Protein AF-A0A418E1J0-F1 (afdb_monomer)

pLDDT: mean 88.17, std 7.3, range [57.84, 97.81]

Nearest PDB structures (foldseek):
  6par-assembly3_E  TM=8.930E-01  e=1.390E-44  Novosphingobium aromaticivorans DSM 12444
  6pam-assembly4_H  TM=8.972E-01  e=2.361E-43  Novosphingobium aromaticivorans DSM 12444
  4mrn-assembly1_A  TM=8.519E-01  e=4.132E-44  Novosphingobium aromaticivorans DSM 12444
  6pan-assembly1_A  TM=8.635E-01  e=7.123E-44  Novosphingobium aromaticivorans DSM 12444
  6pao-assembly1_B  TM=8.801E-01  e=1.085E-42  Novosphingobium aromaticivorans DSM 12444

Solvent-accessible surface area (backbone atoms only — not comparable to full-atom values): 24339 Å² total; per-residue (Å²): 92,66,68,67,74,76,43,61,65,69,58,54,51,54,33,50,54,46,16,53,55,21,55,54,49,46,52,48,44,47,62,72,43,50,48,53,46,54,50,49,50,51,50,53,42,48,44,32,45,67,76,65,70,34,63,63,58,26,52,51,49,54,52,45,52,51,50,47,50,54,53,42,54,54,48,37,58,57,39,48,60,41,42,54,54,22,50,52,30,46,48,54,27,51,50,52,52,51,51,50,64,73,40,39,66,60,38,59,77,66,70,37,62,68,59,56,50,52,58,36,50,60,29,47,53,54,21,51,59,37,40,51,56,34,51,50,50,50,52,54,45,50,52,53,47,49,50,51,53,52,50,46,50,50,53,48,51,52,54,43,50,54,35,33,76,72,67,78,43,51,76,65,53,50,54,48,54,56,51,51,55,58,54,62,48,58,66,55,74,46,44,51,56,52,51,50,49,48,56,50,22,53,52,31,35,49,52,30,51,57,59,72,66,59,75,72,96,73,71,66,49,97,81,40,57,89,78,80,60,45,30,43,32,39,43,47,28,20,34,54,57,90,96,53,63,75,75,76,18,39,46,60,36,65,52,73,37,48,70,36,30,34,36,21,39,38,5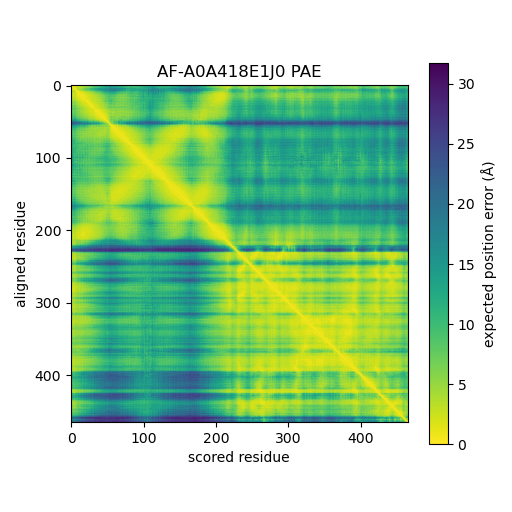3,58,91,83,13,41,69,71,52,53,56,41,44,73,68,57,54,47,79,69,74,37,62,46,49,25,41,56,85,39,50,57,78,54,24,38,64,66,62,54,53,56,38,44,32,58,26,54,65,77,46,75,38,61,69,37,25,49,46,55,54,27,38,69,40,34,82,89,60,53,71,68,52,45,53,53,19,34,47,67,34,69,36,55,72,60,33,71,72,38,96,54,35,52,65,35,68,26,38,67,59,24,70,74,45,56,65,40,54,35,37,32,44,34,42,11,12,33,54,53,39,61,36,45,31,40,34,33,34,38,61,56,75,62,40,58,75,71,61,34,53,60,51,48,56,42,51,47,65,62,37,60,79,16,16,27,44,34,36,48,88,50,71,81,71,42,60,81,22,69,27,37,37,29,29,48,74,16,30,76,78,47,76,39,34,56,71,56,37,34,73,74,64,83,37,50,85,91,108

InterPro domains:
  IPR003439 ABC transporter-like, ATP-binding domain [PF00005] (250-399)
  IPR003439 ABC transporter-like, ATP-binding domain [PS50893] (232-464)
  IPR003593 AAA+ ATPase domain [SM00382] (259-451)
  IPR011527 ABC transporter type 1, transmembrane domain [PF00664] (1-186)
  IPR011527 ABC transporter type 1, transmembrane domain [PS50929] (1-200)
  IPR017871 ABC transporter-like, conserved site [PS00211] (371-385)
  IPR027417 P-loop containing nucleoside triphosphate hydrolase [G3DSA:3.40.50.300] (224-464)
  IPR027417 P-loop containing nucleoside triphosphate hydrolase [SSF52540] (227-460)
  IPR036640 ABC transporter type 1, transmembrane domain superfamily [G3DSA:1.20.1560.10] (1-223)
  IPR036640 ABC transporter type 1, transmembrane domain superfamily [SSF90123] (1-220)
  IPR039421 Type 1 protein exporter [PTHR24221] (1-460)

Secondary structure (DSSP, 8-state):
-HHHHHS-HHHHHHHHHHHHHHHHHHHHHIIIIIHHHHHHHHHHHHHHHHTS--HHHHHHHHHHHHHHHHHHHHHHHHHHHHHHHHHHHHHHHHHHHHHHHHTHHHHHHTT-HHHHHHHHHHHHHHHHHHHHHHHHHHHHHHHHHHHHHHHHHHHHHHHHHHHHHTTSS-HHHHHHHHHHHHHHHTTGGGHHHHHHHHHHHHHHHHHHHHHHTPPPSS---TT------S-EEEEEEEE--TTS-GGGSEEEEEEEE-TT-EEEEEESTTSSHHHHHHHHTTSS--SEEEEEETTEEGGGS-HHHHHHHEEEE-SS----SSBHHHHHHTT-TT--HHHHHHHHHHTT-HHHHHHSTTGGG-B--GGGTTS-HHHHHHHHHHHHHHH--SEEEEESTTTTS-HHHHHHHHHHHHHHHTTSEEEEE-SSHHHHTT-SEEEEEETTEEEEEE-HHHHHHHHSS-TT-

Foldseek 3Di:
DLVPVPDDPVVVVVLVVLLVVLVVLLVCLVPVQVVVLVVLLVVLLCCCVPVLVDVVLSVLLVVLLVVLLVLLVVLLVVLVVLVVQLVVLVVVLVVLVCVCVVVVVVCVVVVVVVVSVVVSVVSVVSSVVSVVVSVVSVVVSVVVSVVSLVVSLVVSLVVQVVCVVVVSDDPVVSVVSNVSSVVSCVSVVCVSVSVVSNVSNVVSNVSVVVVVPDDDQADADPQADQDFDFKKWFAQFWADDPPDDSLQIAGGDTDMFDFLAEEEEDEDVSLCQVVVVCVQLPVDDTPDGFMDGVNHGVSNHDSVSSVLQEAEQAPQLFADQFFLLVLQCVLPVPDDPVLLVVLLVLLVCVVVLVVDPNRRRDGQGHRSVNDQRSRSLSSSSSSRVSSLHQEYEYHQSCVRDDPVSSVVNLVSVSVSSRRHRYYYHHPDPVNQQPGQKYFYGDSNYTDDMGHQVVCCVPPVHNVPD

Mean predicted aligned error: 9.39 Å

Radius of gyration: 35.24 Å; Cα contacts (8 Å, |Δi|>4): 655; chains: 1; bounding box: 63×53×116 Å

Structure (mmCIF, N/CA/C/O backbone):
data_AF-A0A418E1J0-F1
#
_entry.id   AF-A0A418E1J0-F1
#
loop_
_atom_site.group_PDB
_atom_site.id
_atom_site.type_symbol
_atom_site.label_atom_id
_atom_site.label_alt_id
_atom_site.label_comp_id
_atom_site.label_asym_id
_atom_site.label_entity_id
_atom_site.label_seq_id
_atom_site.pdbx_PDB_ins_code
_atom_site.Cartn_x
_atom_site.Cartn_y
_atom_site.Cartn_z
_atom_site.occupancy
_atom_site.B_iso_or_equiv
_atom_site.auth_seq_id
_atom_site.auth_comp_id
_atom_site.auth_asym_id
_atom_site.auth_atom_id
_atom_site.pdbx_PDB_model_num
ATOM 1 N N . MET A 1 1 ? -2.647 -10.767 6.890 1.00 82.00 1 MET A N 1
ATOM 2 C CA . MET A 1 1 ? -2.314 -9.524 7.641 1.00 82.00 1 MET A CA 1
ATOM 3 C C . MET A 1 1 ? -0.808 -9.310 7.695 1.00 82.00 1 MET A C 1
ATOM 5 O O . MET A 1 1 ? -0.368 -8.191 7.455 1.00 82.00 1 MET A O 1
ATOM 9 N N . HIS A 1 2 ? -0.026 -10.365 7.957 1.00 83.38 2 HIS A N 1
ATOM 10 C CA . HIS A 1 2 ? 1.437 -10.310 7.995 1.00 83.38 2 HIS A CA 1
ATOM 11 C C . HIS A 1 2 ? 2.034 -9.646 6.746 1.00 83.38 2 HIS A C 1
ATOM 13 O O . HIS A 1 2 ? 2.796 -8.691 6.876 1.00 83.38 2 HIS A O 1
ATOM 19 N N . PHE A 1 3 ? 1.583 -10.053 5.554 1.00 85.38 3 PHE A N 1
ATOM 20 C CA . PHE A 1 3 ? 1.989 -9.454 4.277 1.00 85.38 3 PHE A CA 1
ATOM 21 C C . PHE A 1 3 ? 1.909 -7.913 4.238 1.00 85.38 3 PHE A C 1
ATOM 23 O O . PHE A 1 3 ? 2.835 -7.255 3.772 1.00 85.38 3 PHE A O 1
ATOM 30 N N . HIS A 1 4 ? 0.828 -7.316 4.753 1.00 83.31 4 HIS A N 1
ATOM 31 C CA . HIS A 1 4 ? 0.630 -5.858 4.742 1.00 83.31 4 HIS A CA 1
ATOM 32 C C . HIS A 1 4 ? 1.421 -5.121 5.829 1.00 83.31 4 HIS A C 1
ATOM 34 O O . HIS A 1 4 ? 1.620 -3.916 5.720 1.00 83.31 4 HIS A O 1
ATOM 40 N N . LEU A 1 5 ? 1.857 -5.822 6.879 1.00 81.44 5 LEU A N 1
ATOM 41 C CA . LEU A 1 5 ? 2.698 -5.244 7.929 1.00 81.44 5 LEU A CA 1
ATOM 42 C C . LEU A 1 5 ? 4.182 -5.265 7.549 1.00 81.44 5 LEU A C 1
ATOM 44 O O . LEU A 1 5 ? 4.928 -4.388 7.972 1.00 81.44 5 LEU A O 1
ATOM 48 N N . THR A 1 6 ? 4.615 -6.249 6.759 1.00 80.06 6 THR A N 1
ATOM 49 C CA . THR A 1 6 ? 6.016 -6.380 6.332 1.00 80.06 6 THR A CA 1
ATOM 50 C C . THR A 1 6 ? 6.308 -5.667 5.016 1.00 80.06 6 THR A C 1
ATOM 52 O O . THR A 1 6 ? 7.429 -5.197 4.810 1.00 80.06 6 THR A O 1
ATOM 55 N N . LYS A 1 7 ? 5.323 -5.547 4.116 1.00 79.94 7 LYS A N 1
ATOM 56 C CA . LYS A 1 7 ? 5.496 -4.874 2.823 1.00 79.94 7 LYS A CA 1
ATOM 57 C C . LYS A 1 7 ? 4.912 -3.461 2.837 1.00 79.94 7 LYS A C 1
ATOM 59 O O . LYS A 1 7 ? 3.773 -3.237 3.228 1.00 79.94 7 LYS A O 1
ATOM 64 N N . LYS A 1 8 ? 5.677 -2.496 2.312 1.00 81.75 8 LYS A N 1
ATOM 65 C CA . LYS A 1 8 ? 5.207 -1.118 2.086 1.00 81.75 8 LYS A CA 1
ATOM 66 C C . LYS A 1 8 ? 4.139 -1.108 0.981 1.00 81.75 8 LYS A C 1
ATOM 68 O O . LYS A 1 8 ? 4.458 -1.430 -0.163 1.00 81.75 8 LYS A O 1
ATOM 73 N N . THR A 1 9 ? 2.910 -0.677 1.277 1.00 83.12 9 THR A N 1
ATOM 74 C CA . THR A 1 9 ? 1.790 -0.635 0.310 1.00 83.12 9 THR A CA 1
ATOM 75 C C . THR A 1 9 ? 2.129 0.128 -0.972 1.00 83.12 9 THR A C 1
ATOM 77 O O . THR A 1 9 ? 1.850 -0.355 -2.065 1.00 83.12 9 THR A O 1
ATOM 80 N N . GLY A 1 10 ? 2.826 1.265 -0.866 1.00 79.75 10 GLY A N 1
ATOM 81 C CA . GLY A 1 10 ? 3.264 2.028 -2.041 1.00 79.75 10 GLY A CA 1
ATOM 82 C C . GLY A 1 10 ? 4.227 1.255 -2.952 1.00 79.75 10 GLY A C 1
ATOM 83 O O . GLY A 1 10 ? 4.196 1.425 -4.167 1.00 79.75 10 GLY A O 1
ATOM 84 N N . LYS A 1 11 ? 5.042 0.345 -2.396 1.00 80.44 11 LYS A N 1
ATOM 85 C CA . LYS A 1 11 ? 5.898 -0.544 -3.196 1.00 80.44 11 LYS A CA 1
ATOM 86 C C . LYS A 1 11 ? 5.059 -1.563 -3.967 1.00 80.44 11 LYS A C 1
ATOM 88 O O . LYS A 1 11 ? 5.362 -1.815 -5.124 1.00 80.44 11 LYS A O 1
ATOM 93 N N . ILE A 1 12 ? 4.016 -2.120 -3.346 1.00 89.19 12 ILE A N 1
ATOM 94 C CA . ILE A 1 12 ? 3.103 -3.074 -3.994 1.00 89.19 12 ILE A CA 1
ATOM 95 C C . ILE A 1 12 ? 2.363 -2.401 -5.155 1.00 89.19 12 ILE A C 1
ATOM 97 O O . ILE A 1 12 ? 2.351 -2.951 -6.251 1.00 89.19 12 ILE A O 1
ATOM 101 N N . MET A 1 13 ? 1.824 -1.194 -4.947 1.00 89.38 13 MET A N 1
ATOM 102 C CA . MET A 1 13 ? 1.145 -0.445 -6.014 1.00 89.38 13 MET A CA 1
ATOM 103 C C . MET A 1 13 ? 2.081 -0.155 -7.186 1.00 89.38 13 MET A C 1
ATOM 105 O O . MET A 1 13 ? 1.770 -0.506 -8.314 1.00 89.38 13 MET A O 1
ATOM 109 N N . ARG A 1 14 ? 3.304 0.319 -6.914 1.00 86.62 14 ARG A N 1
ATOM 110 C CA . ARG A 1 14 ? 4.319 0.519 -7.961 1.00 86.62 14 ARG A CA 1
ATOM 111 C C . ARG A 1 14 ? 4.728 -0.758 -8.698 1.00 86.62 14 ARG A C 1
ATOM 113 O O . ARG A 1 14 ? 5.254 -0.658 -9.801 1.00 86.62 14 ARG A O 1
ATOM 120 N N . VAL A 1 15 ? 4.623 -1.935 -8.079 1.00 90.31 15 VAL A N 1
ATOM 121 C CA . VAL A 1 15 ? 4.877 -3.212 -8.769 1.00 90.31 15 VAL A CA 1
ATOM 122 C C . VAL A 1 15 ? 3.713 -3.548 -9.698 1.00 90.31 15 VAL A C 1
ATOM 124 O O . VAL A 1 15 ? 3.961 -3.957 -10.827 1.00 90.31 15 VAL A O 1
ATOM 127 N N . LEU A 1 16 ? 2.472 -3.326 -9.255 1.00 93.50 16 LEU A N 1
ATOM 128 C CA . LEU A 1 16 ? 1.277 -3.510 -10.081 1.00 93.50 16 LEU A CA 1
ATOM 129 C C . LEU A 1 16 ? 1.278 -2.573 -11.292 1.00 93.50 16 LEU A C 1
ATOM 131 O O . LEU A 1 16 ? 1.230 -3.064 -12.416 1.00 93.50 16 LEU A O 1
ATOM 135 N N . ASP A 1 17 ? 1.420 -1.264 -11.072 1.00 92.75 17 ASP A N 1
ATOM 136 C CA . ASP A 1 17 ? 1.374 -0.255 -12.139 1.00 92.75 17 ASP A CA 1
ATOM 137 C C . ASP A 1 17 ? 2.465 -0.510 -13.187 1.00 92.75 17 ASP A C 1
ATOM 139 O O . ASP A 1 17 ? 2.179 -0.694 -14.367 1.00 92.75 17 ASP A O 1
ATOM 143 N N . ARG A 1 18 ? 3.726 -0.649 -12.747 1.00 91.62 18 ARG A N 1
ATOM 144 C CA . ARG A 1 18 ? 4.847 -0.899 -13.668 1.00 91.62 18 ARG A CA 1
ATOM 145 C C . ARG A 1 18 ? 4.740 -2.235 -14.387 1.00 91.62 18 ARG A C 1
ATOM 147 O O . ARG A 1 18 ? 5.170 -2.327 -15.533 1.00 91.62 18 ARG A O 1
ATOM 154 N N . GLY A 1 19 ? 4.214 -3.268 -13.729 1.00 92.69 19 GLY A N 1
ATOM 155 C CA . GLY A 1 19 ? 4.008 -4.572 -14.352 1.00 92.69 19 GLY A CA 1
ATOM 156 C C . GLY A 1 19 ? 2.963 -4.518 -15.470 1.00 92.69 19 GLY A C 1
ATOM 157 O O . GLY A 1 19 ? 3.186 -5.089 -16.540 1.00 92.69 19 GLY A O 1
ATOM 158 N N . LEU A 1 20 ? 1.863 -3.788 -15.257 1.00 92.75 20 LEU A N 1
ATOM 159 C CA . LEU A 1 20 ? 0.827 -3.560 -16.269 1.00 92.75 20 LEU A CA 1
ATOM 160 C C . LEU A 1 20 ? 1.363 -2.725 -17.440 1.00 92.75 20 LEU A C 1
ATOM 162 O O . LEU A 1 20 ? 1.299 -3.180 -18.583 1.00 92.75 20 LEU A O 1
ATOM 166 N N . ASP A 1 21 ? 1.988 -1.579 -17.159 1.00 92.94 21 ASP A N 1
ATOM 167 C CA . ASP A 1 21 ? 2.584 -0.701 -18.180 1.00 92.94 21 ASP A CA 1
ATOM 168 C C . ASP A 1 21 ? 3.659 -1.425 -19.007 1.00 92.94 21 ASP A C 1
ATOM 170 O O . ASP A 1 21 ? 3.792 -1.233 -20.218 1.00 92.94 21 ASP A O 1
ATOM 174 N N . SER A 1 22 ? 4.434 -2.296 -18.358 1.00 92.69 22 SER A N 1
ATOM 175 C CA . SER A 1 22 ? 5.473 -3.101 -19.002 1.00 92.69 22 SER A CA 1
ATOM 176 C C . SER A 1 22 ? 4.917 -4.160 -19.944 1.00 92.69 22 SER A C 1
ATOM 178 O O . SER A 1 22 ? 5.536 -4.450 -20.969 1.00 92.69 22 SER A O 1
ATOM 180 N N . THR A 1 23 ? 3.751 -4.717 -19.618 1.00 90.31 23 THR A N 1
ATOM 181 C CA . THR A 1 23 ? 3.074 -5.695 -20.475 1.00 90.31 23 THR A CA 1
ATOM 182 C C . THR A 1 23 ? 2.658 -5.035 -21.790 1.00 90.31 23 THR A C 1
ATOM 184 O O . THR A 1 23 ? 2.967 -5.557 -22.862 1.00 90.31 23 THR A O 1
ATOM 187 N N . ASP A 1 24 ? 2.050 -3.847 -21.720 1.00 90.50 24 ASP A N 1
ATOM 188 C CA . ASP A 1 24 ? 1.683 -3.065 -22.908 1.00 90.50 24 ASP A CA 1
ATOM 189 C C . ASP A 1 24 ? 2.924 -2.601 -23.693 1.00 90.50 24 ASP A C 1
ATOM 191 O O . ASP A 1 24 ? 3.013 -2.745 -24.915 1.00 90.50 24 ASP A O 1
ATOM 195 N N . SER A 1 25 ? 3.950 -2.127 -22.983 1.00 90.50 25 SER A N 1
ATOM 196 C CA . SER A 1 25 ? 5.195 -1.647 -23.590 1.00 90.50 25 SER A CA 1
ATOM 197 C C . SER A 1 25 ? 5.911 -2.720 -24.414 1.00 90.50 25 SER A C 1
ATOM 199 O O . SER A 1 25 ? 6.377 -2.425 -25.516 1.00 90.50 25 SER A O 1
ATOM 201 N N . ILE A 1 26 ? 5.995 -3.964 -23.927 1.00 89.69 26 ILE A N 1
ATOM 202 C CA . ILE A 1 26 ? 6.636 -5.062 -24.670 1.00 89.69 26 ILE A CA 1
ATOM 203 C C . ILE A 1 26 ? 5.880 -5.382 -25.951 1.00 89.69 26 ILE A C 1
ATOM 205 O O . ILE A 1 26 ? 6.509 -5.515 -27.003 1.00 89.69 26 ILE A O 1
ATOM 209 N N . VAL A 1 27 ? 4.552 -5.492 -25.880 1.00 88.88 27 VAL A N 1
ATOM 210 C CA . VAL A 1 27 ? 3.723 -5.781 -27.057 1.00 88.88 27 VAL A CA 1
ATOM 211 C C . VAL A 1 27 ? 3.914 -4.678 -28.095 1.00 88.88 27 VAL A C 1
ATOM 213 O O . VAL A 1 27 ? 4.226 -4.969 -29.252 1.00 88.88 27 VAL A O 1
ATOM 216 N N . ASN A 1 28 ? 3.844 -3.414 -27.674 1.00 88.81 28 ASN A N 1
ATOM 217 C CA . ASN A 1 28 ? 4.015 -2.279 -28.573 1.00 88.81 28 ASN A CA 1
ATOM 218 C C . ASN A 1 28 ? 5.404 -2.237 -29.222 1.00 88.81 28 ASN A C 1
ATOM 220 O O . ASN A 1 28 ? 5.537 -1.996 -30.424 1.00 88.81 28 ASN A O 1
ATOM 224 N N . VAL A 1 29 ? 6.453 -2.504 -28.447 1.00 87.38 29 VAL A N 1
ATOM 225 C CA . VAL A 1 29 ? 7.829 -2.531 -28.950 1.00 87.38 29 VAL A CA 1
ATOM 226 C C . VAL A 1 29 ? 8.048 -3.674 -29.941 1.00 87.38 29 VAL A C 1
ATOM 228 O O . VAL A 1 29 ? 8.638 -3.451 -30.999 1.00 87.38 29 VAL A O 1
ATOM 231 N N . LEU A 1 30 ? 7.570 -4.883 -29.640 1.00 83.81 30 LEU A N 1
ATOM 232 C CA . LEU A 1 30 ? 7.754 -6.038 -30.517 1.00 83.81 30 LEU A CA 1
ATOM 233 C C . LEU A 1 30 ? 6.980 -5.875 -31.832 1.00 83.81 30 LEU A C 1
ATOM 235 O O . LEU A 1 30 ? 7.575 -5.989 -32.905 1.00 83.81 30 LEU A O 1
ATOM 239 N N . PHE A 1 31 ? 5.684 -5.559 -31.762 1.00 86.38 31 PHE A N 1
ATOM 240 C CA . PHE A 1 31 ? 4.809 -5.550 -32.937 1.00 86.38 31 PHE A CA 1
ATOM 241 C C . PHE A 1 31 ? 4.896 -4.272 -33.772 1.00 86.38 31 PHE A C 1
ATOM 243 O O . PHE A 1 31 ? 4.871 -4.363 -34.996 1.00 86.38 31 PHE A O 1
ATOM 250 N N . PHE A 1 32 ? 5.015 -3.092 -33.155 1.00 85.69 32 PHE A N 1
ATOM 251 C CA . PHE A 1 32 ? 4.976 -1.820 -33.892 1.00 85.69 32 PHE A CA 1
ATOM 252 C C . PHE A 1 32 ? 6.349 -1.198 -34.140 1.00 85.69 32 PHE A C 1
ATOM 254 O O . PHE A 1 32 ? 6.444 -0.232 -34.894 1.00 85.69 32 PHE A O 1
ATOM 261 N N . ARG A 1 33 ? 7.422 -1.726 -33.536 1.00 83.00 33 ARG A N 1
ATOM 262 C CA . ARG A 1 33 ? 8.786 -1.232 -33.785 1.00 83.00 33 ARG A CA 1
ATOM 263 C C . ARG A 1 33 ? 9.692 -2.313 -34.343 1.00 83.00 33 ARG A C 1
ATOM 265 O O . ARG A 1 33 ? 10.205 -2.152 -35.445 1.00 83.00 33 ARG A O 1
ATOM 272 N N . PHE A 1 34 ? 9.877 -3.418 -33.625 1.00 83.06 34 PHE A N 1
ATOM 273 C CA . PHE A 1 34 ? 10.870 -4.427 -33.995 1.00 83.06 34 PHE A CA 1
ATOM 274 C C . PHE A 1 34 ? 10.516 -5.153 -35.300 1.00 83.06 34 PHE A C 1
ATOM 276 O O . PHE A 1 34 ? 11.339 -5.191 -36.214 1.00 83.06 34 PHE A O 1
ATOM 283 N N . VAL A 1 35 ? 9.284 -5.661 -35.425 1.00 86.62 35 VAL A N 1
ATOM 284 C CA . VAL A 1 35 ? 8.825 -6.354 -36.643 1.00 86.62 35 VAL A CA 1
ATOM 285 C C . VAL A 1 35 ? 8.868 -5.440 -37.883 1.00 86.62 35 VAL A C 1
ATOM 287 O O . VAL A 1 35 ? 9.518 -5.831 -38.852 1.00 86.62 35 VAL A O 1
ATOM 290 N N . PRO A 1 36 ? 8.299 -4.214 -37.874 1.00 87.19 36 PRO A N 1
ATOM 291 C CA . PRO A 1 36 ? 8.405 -3.295 -39.008 1.00 87.19 36 PRO A CA 1
ATOM 292 C C . PRO A 1 36 ? 9.847 -2.951 -39.378 1.00 87.19 36 PRO A C 1
ATOM 294 O O . PRO A 1 36 ? 10.164 -2.924 -40.560 1.00 87.19 36 PRO A O 1
ATOM 297 N N . THR A 1 37 ? 10.733 -2.767 -38.392 1.00 84.44 37 THR A N 1
ATOM 298 C CA . THR A 1 37 ? 12.157 -2.482 -38.646 1.00 84.44 37 THR A CA 1
ATOM 299 C C . THR A 1 37 ? 12.834 -3.638 -39.381 1.00 84.44 37 THR A C 1
ATOM 301 O O . THR A 1 37 ? 13.546 -3.418 -40.357 1.00 84.44 37 THR A O 1
ATOM 304 N N . LEU A 1 38 ? 12.596 -4.884 -38.952 1.00 83.62 38 LEU A N 1
ATOM 305 C CA . LEU A 1 38 ? 13.125 -6.062 -39.644 1.00 83.62 38 LEU A CA 1
ATOM 306 C C . LEU A 1 38 ? 12.565 -6.182 -41.066 1.00 83.62 38 LEU A C 1
ATOM 308 O O . LEU A 1 38 ? 13.318 -6.472 -41.996 1.00 83.62 38 LEU A O 1
ATOM 312 N N . CYS A 1 39 ? 11.266 -5.927 -41.246 1.00 88.50 39 CYS A N 1
ATOM 313 C CA . CYS A 1 39 ? 10.635 -5.910 -42.563 1.00 88.50 39 CYS A CA 1
ATOM 314 C C . 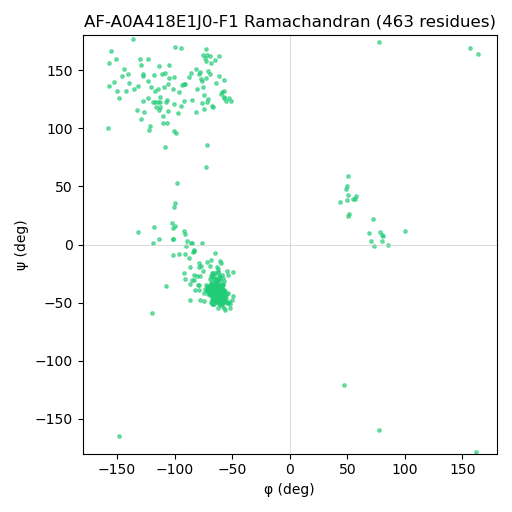CYS A 1 39 ? 11.212 -4.811 -43.469 1.00 88.50 39 CYS A C 1
ATOM 316 O O . CYS A 1 39 ? 11.450 -5.073 -44.643 1.00 88.50 39 CYS A O 1
ATOM 318 N N . GLU A 1 40 ? 11.473 -3.613 -42.942 1.00 85.38 40 GLU A N 1
ATOM 319 C CA . GLU A 1 40 ? 12.049 -2.488 -43.687 1.00 85.38 40 GLU A CA 1
ATOM 320 C C . GLU A 1 40 ? 13.489 -2.784 -44.124 1.00 85.38 40 GLU A C 1
ATOM 322 O O . GLU A 1 40 ? 13.815 -2.625 -45.300 1.00 85.38 40 GLU A O 1
ATOM 327 N N . VAL A 1 41 ? 14.327 -3.318 -43.225 1.00 81.94 41 VAL A N 1
ATOM 328 C CA . VAL A 1 41 ? 15.696 -3.743 -43.566 1.00 81.94 41 VAL A CA 1
ATOM 329 C C . VAL A 1 41 ? 15.682 -4.829 -44.642 1.00 81.94 41 VAL A C 1
ATOM 331 O O . VAL A 1 41 ? 16.449 -4.750 -45.605 1.00 81.94 41 VAL A O 1
ATOM 334 N N . ALA A 1 42 ? 14.801 -5.827 -44.513 1.00 85.06 42 ALA A N 1
ATOM 335 C CA . ALA A 1 42 ? 14.663 -6.892 -45.503 1.00 85.06 42 ALA A CA 1
ATOM 336 C C . ALA A 1 42 ? 14.188 -6.348 -46.860 1.00 85.06 42 ALA A C 1
ATOM 338 O O . ALA A 1 42 ? 14.778 -6.675 -47.888 1.00 85.06 42 ALA A O 1
ATOM 339 N N . ALA A 1 43 ? 13.172 -5.480 -46.870 1.00 87.19 43 ALA A N 1
ATOM 340 C CA . ALA A 1 43 ? 12.638 -4.876 -48.086 1.00 87.19 43 ALA A CA 1
ATOM 341 C C . ALA A 1 43 ? 13.689 -4.026 -48.814 1.00 87.19 43 ALA A C 1
ATOM 343 O O . ALA A 1 43 ? 13.889 -4.211 -50.012 1.00 87.19 43 ALA A O 1
ATOM 344 N N . VAL A 1 44 ? 14.413 -3.155 -48.101 1.00 83.12 44 VAL A N 1
ATOM 345 C CA . VAL A 1 44 ? 15.486 -2.333 -48.690 1.00 83.12 44 VAL A CA 1
ATOM 346 C C . VAL A 1 44 ? 16.617 -3.212 -49.230 1.00 83.12 44 VAL A C 1
ATOM 348 O O . VAL A 1 44 ? 17.094 -2.987 -50.341 1.00 83.12 44 VAL A O 1
ATOM 351 N N . SER A 1 45 ? 17.003 -4.261 -48.497 1.00 77.88 45 SER A N 1
ATOM 352 C CA . SER A 1 45 ? 18.053 -5.192 -48.939 1.00 77.88 45 SER A CA 1
ATOM 353 C C . SER A 1 45 ? 17.663 -5.947 -50.215 1.00 77.88 45 SER A C 1
ATOM 355 O O . SER A 1 45 ? 18.497 -6.112 -51.106 1.00 77.88 45 SER A O 1
ATOM 357 N N . LEU A 1 46 ? 16.398 -6.373 -50.325 1.00 82.31 46 LEU A N 1
ATOM 358 C CA . LEU A 1 46 ? 15.851 -7.020 -51.522 1.00 82.31 46 LEU A CA 1
ATOM 359 C C . LEU A 1 46 ? 15.773 -6.048 -52.703 1.00 82.31 46 LEU A C 1
ATOM 361 O O . LEU A 1 46 ? 16.159 -6.407 -53.812 1.00 82.31 46 LEU A O 1
ATOM 365 N N . VAL A 1 47 ? 15.325 -4.813 -52.470 1.00 84.19 47 VAL A N 1
ATOM 366 C CA . VAL A 1 47 ? 15.290 -3.766 -53.497 1.00 84.19 47 VAL A CA 1
ATOM 367 C C . VAL A 1 47 ? 16.700 -3.512 -54.045 1.00 84.19 47 VAL A C 1
ATOM 369 O O . VAL A 1 47 ? 16.881 -3.522 -55.258 1.00 84.19 47 VAL A O 1
ATOM 372 N N . PHE A 1 48 ? 17.721 -3.395 -53.193 1.00 80.31 48 PHE A N 1
ATOM 373 C CA . PHE A 1 48 ? 19.113 -3.236 -53.639 1.00 80.31 48 PHE A CA 1
ATOM 374 C C . PHE A 1 48 ? 19.657 -4.452 -54.397 1.00 80.31 48 PHE A C 1
ATOM 376 O O . PHE A 1 48 ? 20.337 -4.280 -55.404 1.00 80.31 48 PHE A O 1
ATOM 383 N N . ALA A 1 49 ? 19.324 -5.672 -53.968 1.00 74.12 49 ALA A N 1
ATOM 384 C CA . ALA A 1 49 ? 19.797 -6.885 -54.631 1.00 74.12 49 ALA A CA 1
ATOM 385 C C . ALA A 1 49 ? 19.137 -7.134 -56.000 1.00 74.12 49 ALA A C 1
ATOM 387 O O . ALA A 1 49 ? 19.814 -7.587 -56.918 1.00 74.12 49 ALA A O 1
ATOM 388 N N . PHE A 1 50 ? 17.835 -6.859 -56.137 1.00 75.81 50 PHE A N 1
ATOM 389 C CA . PHE A 1 50 ? 17.055 -7.250 -57.318 1.00 75.81 50 PHE A CA 1
ATOM 390 C C . PHE A 1 50 ? 16.690 -6.090 -58.250 1.00 75.81 50 PHE A C 1
ATOM 392 O O . PHE A 1 50 ? 16.659 -6.293 -59.459 1.00 75.81 50 PHE A O 1
ATOM 399 N N . ALA A 1 51 ? 16.412 -4.891 -57.728 1.00 70.38 51 ALA A N 1
ATOM 400 C CA . ALA A 1 51 ? 16.009 -3.750 -58.558 1.00 70.38 51 ALA A CA 1
ATOM 401 C C . ALA A 1 51 ? 17.213 -2.967 -59.103 1.00 70.38 51 ALA A C 1
ATOM 403 O O . ALA A 1 51 ? 17.162 -2.486 -60.229 1.00 70.38 51 ALA A O 1
ATOM 404 N N . PHE A 1 52 ? 18.302 -2.879 -58.330 1.00 68.88 52 PHE A N 1
ATOM 405 C CA . PHE A 1 52 ? 19.520 -2.158 -58.728 1.00 68.88 52 PHE A CA 1
ATOM 406 C C . PHE A 1 52 ? 20.601 -3.067 -59.338 1.00 68.88 52 PHE A C 1
ATOM 408 O O . PHE A 1 52 ? 21.586 -2.562 -59.862 1.00 68.88 52 PHE A O 1
ATOM 415 N N . ASN A 1 53 ? 20.416 -4.396 -59.290 1.00 66.94 53 ASN A N 1
ATOM 416 C CA . ASN A 1 53 ? 21.323 -5.421 -59.834 1.00 66.94 53 ASN A CA 1
ATOM 417 C C . ASN A 1 53 ? 22.799 -5.268 -59.399 1.00 66.94 53 ASN A C 1
ATOM 419 O O . ASN A 1 53 ? 23.714 -5.729 -60.082 1.00 66.94 53 ASN A O 1
ATOM 423 N N . ASP A 1 54 ? 23.026 -4.618 -58.254 1.00 69.69 54 ASP A N 1
ATOM 424 C CA . ASP A 1 54 ? 24.344 -4.364 -57.688 1.00 69.69 54 ASP A CA 1
ATOM 425 C C . ASP A 1 54 ? 24.441 -4.972 -56.287 1.00 69.69 54 ASP A C 1
ATOM 427 O O . ASP A 1 54 ? 23.973 -4.432 -55.278 1.00 69.69 54 ASP A O 1
ATOM 431 N N . HIS A 1 55 ? 25.102 -6.125 -56.224 1.00 75.31 55 HIS A N 1
ATOM 432 C CA . HIS A 1 55 ? 25.357 -6.830 -54.975 1.00 75.31 55 HIS A CA 1
ATOM 433 C C . HIS A 1 55 ? 26.224 -6.014 -54.002 1.00 75.31 55 HIS A C 1
ATOM 435 O O . HIS A 1 55 ? 26.135 -6.227 -52.792 1.00 75.31 55 HIS A O 1
ATOM 441 N N . TRP A 1 56 ? 27.022 -5.056 -54.485 1.00 81.62 56 TRP A N 1
ATOM 442 C CA . TRP A 1 56 ? 27.918 -4.263 -53.647 1.00 81.62 56 TRP A CA 1
ATOM 443 C C . TRP A 1 56 ? 27.157 -3.262 -52.770 1.00 81.62 56 TRP A C 1
ATOM 445 O O . TRP A 1 56 ? 27.454 -3.148 -51.579 1.00 81.62 56 TRP A O 1
ATOM 455 N N . LEU A 1 57 ? 26.110 -2.616 -53.300 1.00 82.19 57 LEU A N 1
ATOM 456 C CA . LEU A 1 57 ? 25.216 -1.741 -52.523 1.00 82.19 57 LEU A CA 1
ATOM 457 C C . LEU A 1 57 ? 24.524 -2.497 -51.380 1.00 82.19 57 LEU A C 1
ATOM 459 O O . LEU A 1 57 ? 24.448 -2.001 -50.251 1.00 82.19 57 LEU A O 1
ATOM 463 N N . SER A 1 58 ? 24.065 -3.723 -51.648 1.00 82.69 58 SER A N 1
ATOM 464 C CA . SER A 1 58 ? 23.448 -4.583 -50.634 1.00 82.69 58 SER A CA 1
ATOM 465 C C . SER A 1 58 ? 24.453 -4.969 -49.537 1.00 82.69 58 SER A C 1
ATOM 467 O O . SER A 1 58 ? 24.169 -4.802 -48.351 1.00 82.69 58 SER A O 1
ATOM 469 N N . VAL A 1 59 ? 25.673 -5.378 -49.910 1.00 87.06 59 VAL A N 1
ATOM 470 C CA . VAL A 1 59 ? 26.738 -5.742 -48.954 1.00 87.06 59 VAL A CA 1
ATOM 471 C C . VAL A 1 59 ? 27.150 -4.556 -48.076 1.00 87.06 59 VAL A C 1
ATOM 473 O O . VAL A 1 59 ? 27.260 -4.708 -46.855 1.00 87.06 59 VAL A O 1
ATOM 476 N N . VAL A 1 60 ? 27.342 -3.365 -48.652 1.00 88.75 60 VAL A N 1
ATOM 477 C CA . VAL A 1 60 ? 27.687 -2.147 -47.892 1.00 88.75 60 VAL A CA 1
ATOM 478 C C . VAL A 1 60 ? 26.568 -1.773 -46.918 1.00 88.75 60 VAL A C 1
ATOM 480 O O . VAL A 1 60 ? 26.841 -1.450 -45.760 1.00 88.75 60 VAL A O 1
ATOM 483 N N . THR A 1 61 ? 25.310 -1.873 -47.346 1.00 86.31 61 THR A N 1
ATOM 484 C CA . THR A 1 61 ? 24.153 -1.551 -46.500 1.00 86.31 61 THR A CA 1
ATOM 485 C C . THR A 1 61 ? 24.027 -2.534 -45.336 1.00 86.31 61 THR A C 1
ATOM 487 O O . THR A 1 61 ? 23.984 -2.117 -44.179 1.00 86.31 61 THR A O 1
ATOM 490 N N . VAL A 1 62 ? 24.042 -3.843 -45.609 1.00 86.19 62 VAL A N 1
ATOM 491 C CA . VAL A 1 62 ? 23.902 -4.888 -44.579 1.00 86.19 62 VAL A CA 1
ATOM 492 C C . VAL A 1 62 ? 25.061 -4.851 -43.583 1.00 86.19 62 VAL A C 1
ATOM 494 O O . VAL A 1 62 ? 24.838 -4.960 -42.374 1.00 86.19 62 VAL A O 1
ATOM 497 N N . SER A 1 63 ? 26.295 -4.653 -44.057 1.00 90.88 63 SER A N 1
ATOM 498 C CA . SER A 1 63 ? 27.468 -4.537 -43.179 1.00 90.88 63 SER A CA 1
ATOM 499 C C . SER A 1 63 ? 27.406 -3.289 -42.295 1.00 90.88 63 SER A C 1
ATOM 501 O O . SER A 1 63 ? 27.652 -3.387 -41.092 1.00 90.88 63 SER A O 1
ATOM 503 N N . SER A 1 64 ? 26.993 -2.144 -42.844 1.00 91.25 64 SER A N 1
ATOM 504 C CA . SER A 1 64 ? 26.844 -0.894 -42.088 1.00 91.25 64 SER A CA 1
ATOM 505 C C . SER A 1 64 ? 25.726 -0.970 -41.049 1.00 91.25 64 SER A C 1
ATOM 507 O O . SER A 1 64 ? 25.921 -0.545 -39.913 1.00 91.25 64 SER A O 1
ATOM 509 N N . VAL A 1 65 ? 24.578 -1.566 -41.393 1.00 88.75 65 VAL A N 1
ATOM 510 C CA . VAL A 1 65 ? 23.465 -1.799 -40.455 1.00 88.75 65 VAL A CA 1
ATOM 511 C C . VAL A 1 65 ? 23.872 -2.769 -39.344 1.00 88.75 65 VAL A C 1
ATOM 513 O O . VAL A 1 65 ? 23.575 -2.533 -38.170 1.00 88.75 65 VAL A O 1
ATOM 516 N N . SER A 1 66 ? 24.601 -3.836 -39.683 1.00 90.50 66 SER A N 1
ATOM 517 C CA . SER A 1 66 ? 25.123 -4.796 -38.702 1.00 90.50 66 SER A CA 1
ATOM 518 C C . SER A 1 66 ? 26.108 -4.126 -37.743 1.00 90.50 66 SER A C 1
ATOM 520 O O . SER A 1 66 ? 25.976 -4.260 -36.525 1.00 90.50 66 SER A O 1
ATOM 522 N N . LEU A 1 67 ? 27.049 -3.337 -38.274 1.00 93.94 67 LEU A N 1
ATOM 523 C CA . LEU A 1 67 ? 28.009 -2.572 -37.479 1.00 93.94 67 LEU A CA 1
ATOM 524 C C . LEU A 1 67 ? 27.306 -1.553 -36.571 1.00 93.94 67 LEU A C 1
ATOM 526 O O . LEU A 1 67 ? 27.603 -1.495 -35.378 1.00 93.94 67 LEU A O 1
ATOM 530 N N . TYR A 1 68 ? 26.339 -0.801 -37.106 1.00 92.06 68 TYR A N 1
ATOM 531 C CA . TYR A 1 68 ? 25.521 0.141 -36.340 1.00 92.06 68 TYR A CA 1
ATOM 532 C C . TYR A 1 68 ? 24.809 -0.567 -35.183 1.00 92.06 68 TYR A C 1
ATOM 534 O O . TYR A 1 68 ? 24.852 -0.097 -34.044 1.00 92.06 68 TYR A O 1
ATOM 542 N N . THR A 1 69 ? 24.188 -1.718 -35.447 1.00 88.50 69 THR A N 1
ATOM 543 C CA . THR A 1 69 ? 23.444 -2.490 -34.442 1.00 88.50 69 THR A CA 1
ATOM 544 C C . THR A 1 69 ? 24.364 -2.978 -33.324 1.00 88.50 69 THR A C 1
ATOM 546 O O . THR A 1 69 ? 24.050 -2.797 -32.147 1.00 88.50 69 THR A O 1
ATOM 549 N N . VAL A 1 70 ? 25.533 -3.531 -33.667 1.00 91.06 70 VAL A N 1
ATOM 550 C CA . VAL A 1 70 ? 26.521 -4.015 -32.688 1.00 91.06 70 VAL A CA 1
ATOM 551 C C . VAL A 1 70 ? 27.058 -2.870 -31.825 1.00 91.06 70 VAL A C 1
ATOM 553 O O . VAL A 1 70 ? 27.061 -2.979 -30.596 1.00 91.06 70 VAL A O 1
ATOM 556 N N . VAL A 1 71 ? 27.452 -1.748 -32.438 1.00 91.75 71 VAL A N 1
ATOM 557 C CA . VAL A 1 71 ? 27.931 -0.556 -31.713 1.00 91.75 71 VAL A CA 1
ATOM 558 C C . VAL A 1 71 ? 26.844 -0.010 -30.787 1.00 91.75 71 VAL A C 1
ATOM 560 O O . VAL A 1 71 ? 27.114 0.282 -29.621 1.00 91.75 71 VAL A O 1
ATOM 563 N N . THR A 1 72 ? 25.601 0.049 -31.267 1.00 89.69 72 THR A N 1
ATOM 564 C CA . THR A 1 72 ? 24.444 0.491 -30.478 1.00 89.69 72 THR A CA 1
ATOM 565 C C . THR A 1 72 ? 24.196 -0.423 -29.283 1.00 89.69 72 THR A C 1
ATOM 567 O O . THR A 1 72 ? 23.990 0.068 -28.172 1.00 89.69 72 THR A O 1
ATOM 570 N N . PHE A 1 73 ? 24.255 -1.742 -29.470 1.00 86.44 73 PHE A N 1
ATOM 571 C CA . PHE A 1 73 ? 24.020 -2.718 -28.407 1.00 86.44 73 PHE A CA 1
ATOM 572 C C . PHE A 1 73 ? 25.094 -2.654 -27.310 1.00 86.44 73 PHE A C 1
ATOM 574 O O . PHE A 1 73 ? 24.775 -2.555 -26.120 1.00 86.44 73 PHE A O 1
ATOM 581 N N . ILE A 1 74 ? 26.372 -2.636 -27.701 1.00 88.69 74 ILE A N 1
ATOM 582 C CA . ILE A 1 74 ? 27.504 -2.541 -26.767 1.00 88.69 74 ILE A CA 1
ATOM 583 C C . ILE A 1 74 ? 27.469 -1.197 -26.030 1.00 88.69 74 ILE A C 1
ATOM 585 O O . ILE A 1 74 ? 27.516 -1.160 -24.797 1.00 88.69 74 ILE A O 1
ATOM 589 N N . GLY A 1 75 ? 27.323 -0.094 -26.770 1.00 88.81 75 GLY A N 1
ATOM 590 C CA . GLY A 1 75 ? 27.272 1.252 -26.204 1.00 88.81 75 GLY A CA 1
ATOM 591 C C . GLY A 1 75 ? 26.099 1.441 -25.245 1.00 88.81 75 GLY A C 1
ATOM 592 O O . GLY A 1 75 ? 26.272 1.987 -24.153 1.00 88.81 75 GLY A O 1
ATOM 593 N N . THR A 1 76 ? 24.922 0.914 -25.595 1.00 86.25 76 THR A N 1
ATOM 594 C CA . THR A 1 76 ? 23.743 0.933 -24.718 1.00 86.25 76 THR A CA 1
ATOM 595 C C . THR A 1 76 ? 23.995 0.133 -23.444 1.00 86.25 76 THR A C 1
ATOM 597 O O . THR A 1 76 ? 23.704 0.627 -22.358 1.00 86.25 76 THR A O 1
ATOM 600 N N . THR A 1 77 ? 24.589 -1.057 -23.538 1.00 84.25 77 THR A N 1
ATOM 601 C CA . THR A 1 77 ? 24.869 -1.902 -22.365 1.00 84.25 77 THR A CA 1
ATOM 602 C C . THR A 1 77 ? 25.823 -1.222 -21.380 1.00 84.25 77 THR A C 1
ATOM 604 O O . THR A 1 77 ? 25.589 -1.246 -20.170 1.00 84.25 77 THR A O 1
ATOM 607 N N . VAL A 1 78 ? 26.870 -0.556 -21.877 1.00 86.62 78 VAL A N 1
ATOM 608 C CA . VAL A 1 78 ? 27.794 0.223 -21.036 1.00 86.62 78 VAL A CA 1
ATOM 609 C C . VAL A 1 78 ? 27.083 1.431 -20.425 1.00 86.62 78 VAL A C 1
ATOM 611 O O . VAL A 1 78 ? 27.147 1.634 -19.211 1.00 86.62 78 VAL A O 1
ATOM 614 N N . ARG A 1 79 ? 26.341 2.196 -21.237 1.00 86.75 79 ARG A N 1
ATOM 615 C CA . ARG A 1 79 ? 25.560 3.358 -20.784 1.00 86.75 79 ARG A CA 1
ATOM 616 C C . ARG A 1 79 ? 24.568 2.985 -19.685 1.00 86.75 79 ARG A C 1
ATOM 618 O O . ARG A 1 79 ? 24.400 3.757 -18.743 1.00 86.75 79 ARG A O 1
ATOM 625 N N . LEU A 1 80 ? 23.917 1.825 -19.788 1.00 83.31 80 LEU A N 1
ATOM 626 C CA . LEU A 1 80 ? 22.938 1.373 -18.801 1.00 83.31 80 LEU A CA 1
ATOM 627 C C . LEU A 1 80 ? 23.548 1.239 -17.405 1.00 83.31 80 LEU A C 1
ATOM 629 O O . LEU A 1 80 ? 22.906 1.652 -16.447 1.00 83.31 80 LEU A O 1
ATOM 633 N N . ARG A 1 81 ? 24.804 0.790 -17.281 1.00 83.94 81 ARG A N 1
ATOM 634 C CA . ARG A 1 81 ? 25.491 0.703 -15.979 1.00 83.94 81 ARG A CA 1
ATOM 635 C C . ARG A 1 81 ? 25.628 2.071 -15.302 1.00 83.94 81 ARG A C 1
ATOM 637 O O . ARG A 1 81 ? 25.315 2.206 -14.122 1.00 83.94 81 ARG A O 1
ATOM 644 N N . PHE A 1 82 ? 26.034 3.096 -16.053 1.00 85.44 82 PHE A N 1
ATOM 645 C CA . PHE A 1 82 ? 26.127 4.472 -15.543 1.00 85.44 82 PHE A CA 1
ATOM 646 C C . PHE A 1 82 ? 24.747 5.073 -15.257 1.00 85.44 82 PHE A C 1
ATOM 648 O O . PHE A 1 82 ? 24.557 5.754 -14.249 1.00 85.44 82 PHE A O 1
ATOM 655 N N . LYS A 1 83 ? 23.757 4.757 -16.101 1.00 84.56 83 LYS A N 1
ATOM 656 C CA . LYS A 1 83 ? 22.371 5.187 -15.902 1.00 84.56 83 LYS A CA 1
ATOM 657 C C . LYS A 1 83 ? 21.779 4.616 -14.611 1.00 84.56 83 LYS A C 1
ATOM 659 O O . LYS A 1 83 ? 21.096 5.346 -13.903 1.00 84.56 83 LYS A O 1
ATOM 664 N N . THR A 1 84 ? 22.072 3.362 -14.257 1.00 84.44 84 THR A N 1
ATOM 665 C CA . THR A 1 84 ? 21.630 2.769 -12.983 1.00 84.44 84 THR A CA 1
ATOM 666 C C . THR A 1 84 ? 22.166 3.546 -11.779 1.00 84.44 84 THR A C 1
ATOM 668 O O . THR A 1 84 ? 21.411 3.822 -10.849 1.00 84.44 84 THR A O 1
ATOM 671 N N . GLN A 1 85 ? 23.437 3.956 -11.805 1.00 86.75 85 GLN A N 1
ATOM 672 C CA . GLN A 1 85 ? 24.023 4.779 -10.742 1.00 86.75 85 GLN A CA 1
ATOM 673 C C . GLN A 1 85 ? 23.379 6.172 -10.673 1.00 86.75 85 GLN A C 1
ATOM 675 O O . GLN A 1 85 ? 23.050 6.646 -9.588 1.00 86.75 85 GLN A O 1
ATOM 680 N N . SER A 1 86 ? 23.152 6.808 -11.825 1.00 88.62 86 SER A N 1
ATOM 681 C CA . SER A 1 86 ? 22.478 8.108 -11.899 1.00 88.62 86 SER A CA 1
ATOM 682 C C . SER A 1 86 ? 21.051 8.049 -11.345 1.00 88.62 86 SER A C 1
ATOM 684 O O . SER A 1 86 ? 20.688 8.884 -10.520 1.00 88.62 86 SER A O 1
ATOM 686 N N . ASN A 1 87 ? 20.290 7.004 -11.685 1.00 84.94 87 ASN A N 1
ATOM 687 C CA . ASN A 1 87 ? 18.957 6.766 -11.128 1.00 84.94 87 ASN A CA 1
ATOM 688 C C . ASN A 1 87 ? 18.987 6.560 -9.603 1.00 84.94 87 ASN A C 1
ATOM 690 O O . ASN A 1 87 ? 18.063 6.971 -8.910 1.00 84.94 87 ASN A O 1
ATOM 694 N N . HIS A 1 88 ? 20.027 5.919 -9.059 1.00 88.19 88 HIS A N 1
ATOM 695 C CA . HIS A 1 88 ? 20.159 5.759 -7.609 1.00 88.19 88 HIS A CA 1
ATOM 696 C C . HIS A 1 88 ? 20.339 7.113 -6.906 1.00 88.19 88 HIS A C 1
ATOM 698 O O . HIS A 1 88 ? 19.718 7.355 -5.875 1.00 88.19 88 HIS A O 1
ATOM 704 N N . HIS A 1 89 ? 21.165 8.007 -7.455 1.00 90.75 89 HIS A N 1
ATOM 705 C CA . HIS A 1 89 ? 21.338 9.353 -6.901 1.00 90.75 89 HIS A CA 1
ATOM 706 C C . HIS A 1 89 ? 20.082 10.226 -7.062 1.00 90.75 89 HIS A C 1
ATOM 708 O O . HIS A 1 89 ? 19.765 10.991 -6.156 1.00 90.75 89 HIS A O 1
ATOM 714 N N . ASP A 1 90 ? 19.348 10.082 -8.169 1.00 91.19 90 ASP A N 1
ATOM 715 C CA . ASP A 1 90 ? 18.055 10.753 -8.375 1.00 91.19 90 ASP A CA 1
ATOM 716 C C . ASP A 1 90 ? 17.001 10.291 -7.354 1.00 91.19 90 ASP A C 1
ATOM 718 O O . ASP A 1 90 ? 16.294 11.100 -6.753 1.00 91.19 90 ASP A O 1
ATOM 722 N N . ASN A 1 91 ? 16.939 8.982 -7.088 1.00 86.88 91 ASN A N 1
ATOM 723 C CA . ASN A 1 91 ? 16.047 8.425 -6.073 1.00 86.88 91 ASN A CA 1
ATOM 724 C C . ASN A 1 91 ? 16.391 8.921 -4.662 1.00 86.88 91 ASN A C 1
ATOM 726 O O . ASN A 1 91 ? 15.481 9.287 -3.928 1.00 86.88 91 ASN A O 1
ATOM 730 N N . ASP A 1 92 ? 17.675 8.972 -4.292 1.00 90.12 92 ASP A N 1
ATOM 731 C CA . ASP A 1 92 ? 18.126 9.499 -2.993 1.00 90.12 92 ASP A CA 1
ATOM 732 C C . ASP A 1 92 ? 17.743 10.982 -2.813 1.00 90.12 92 ASP A C 1
ATOM 734 O O . ASP A 1 92 ? 17.274 11.383 -1.746 1.00 90.12 92 ASP A O 1
ATOM 738 N N . ALA A 1 93 ? 17.874 11.799 -3.866 1.00 91.75 93 ALA A N 1
ATOM 739 C CA . ALA A 1 93 ? 17.436 13.195 -3.842 1.00 91.75 93 ALA A CA 1
ATOM 740 C C . ALA A 1 93 ? 15.908 13.316 -3.683 1.00 91.75 93 ALA A C 1
ATOM 742 O O . ALA A 1 93 ? 15.438 14.057 -2.816 1.00 91.75 93 ALA A O 1
ATOM 743 N N . ASN A 1 94 ? 15.136 12.557 -4.469 1.00 89.06 94 ASN A N 1
ATOM 744 C CA . ASN A 1 94 ? 13.674 12.540 -4.380 1.00 89.06 94 ASN A CA 1
ATOM 745 C C . ASN A 1 94 ? 13.175 12.040 -3.017 1.00 89.06 94 ASN A C 1
ATOM 747 O O . ASN A 1 94 ? 12.237 12.611 -2.468 1.00 89.06 94 ASN A O 1
ATOM 751 N N . GLU A 1 95 ? 13.796 11.004 -2.448 1.00 90.06 95 GLU A N 1
ATOM 752 C CA . GLU A 1 95 ? 13.427 10.471 -1.134 1.00 90.06 95 GLU A CA 1
ATOM 753 C C . GLU A 1 95 ? 13.589 11.533 -0.042 1.00 90.06 95 GLU A C 1
ATOM 755 O O . GLU A 1 95 ? 12.656 11.758 0.723 1.00 90.06 95 GLU A O 1
ATOM 760 N N . LYS A 1 96 ? 14.710 12.265 -0.027 1.00 92.0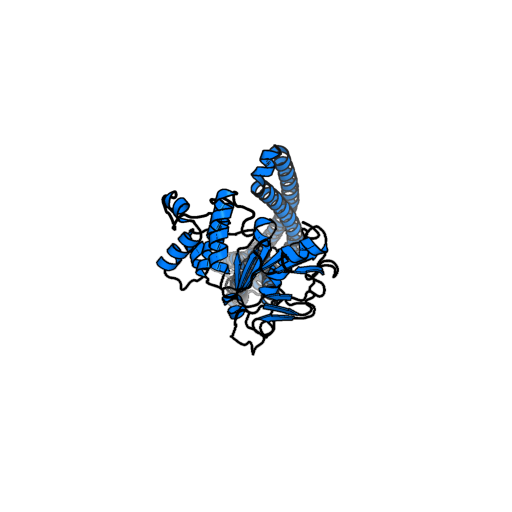0 96 LYS A N 1
ATOM 761 C CA . LYS A 1 96 ? 14.943 13.370 0.923 1.00 92.00 96 LYS A CA 1
ATOM 762 C C . LYS A 1 96 ? 13.946 14.521 0.758 1.00 92.00 96 LYS A C 1
ATOM 764 O O . LYS A 1 96 ? 13.471 15.074 1.751 1.00 92.00 96 LYS A O 1
ATOM 769 N N . ALA A 1 97 ? 13.603 14.880 -0.479 1.00 92.19 97 ALA A N 1
ATOM 770 C CA . ALA A 1 97 ? 12.611 15.921 -0.746 1.00 92.19 97 ALA A CA 1
ATOM 771 C C . ALA A 1 97 ? 11.210 15.506 -0.271 1.00 92.19 97 ALA A C 1
ATOM 773 O O . ALA A 1 97 ? 10.530 16.267 0.413 1.00 92.19 97 ALA A O 1
ATOM 774 N N . VAL A 1 98 ? 10.784 14.281 -0.588 1.00 90.50 98 VAL A N 1
ATOM 775 C CA . VAL A 1 98 ? 9.480 13.763 -0.158 1.00 90.50 98 VAL A CA 1
ATOM 776 C C . VAL A 1 98 ? 9.419 13.623 1.361 1.00 90.50 98 VAL A C 1
ATOM 778 O O . VAL A 1 98 ? 8.413 14.004 1.952 1.00 90.50 98 VAL A O 1
ATOM 781 N N . ASP A 1 99 ? 10.474 13.120 2.003 1.00 90.38 99 ASP A N 1
ATOM 782 C CA . ASP A 1 99 ? 10.514 12.925 3.456 1.00 90.38 99 ASP A CA 1
ATOM 783 C C . ASP A 1 99 ? 10.423 14.260 4.214 1.00 90.38 99 ASP A C 1
ATOM 785 O O . ASP A 1 99 ? 9.604 14.401 5.124 1.00 90.38 99 ASP A O 1
ATOM 789 N N . SER A 1 100 ? 11.172 15.281 3.784 1.00 91.94 100 SER A N 1
ATOM 790 C CA . SER A 1 100 ? 11.115 16.621 4.389 1.00 91.94 100 SER A CA 1
ATOM 791 C C . SER A 1 100 ? 9.765 17.320 4.1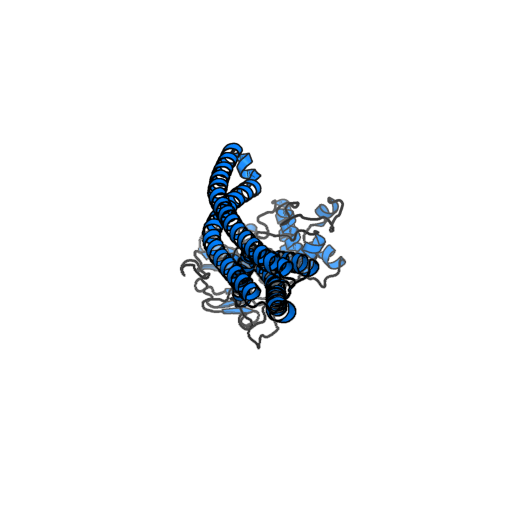79 1.00 91.94 100 SER A C 1
ATOM 793 O O . SER A 1 100 ? 9.252 17.941 5.109 1.00 91.94 100 SER A O 1
ATOM 795 N N . LEU A 1 101 ? 9.144 17.182 3.001 1.00 91.81 101 LEU A N 1
ATOM 796 C CA . LEU A 1 101 ? 7.815 17.744 2.722 1.00 91.81 101 LEU A CA 1
ATOM 797 C C . LEU A 1 101 ? 6.689 16.993 3.442 1.00 91.81 101 LEU A C 1
ATOM 799 O O . LEU A 1 101 ? 5.717 17.609 3.872 1.00 91.81 101 LEU A O 1
ATOM 803 N N . THR A 1 102 ? 6.818 15.676 3.603 1.00 87.62 102 THR A N 1
ATOM 804 C CA . THR A 1 102 ? 5.847 14.865 4.353 1.00 87.62 102 THR A CA 1
ATOM 805 C C . THR A 1 102 ? 5.906 15.193 5.842 1.00 87.62 102 THR A C 1
ATOM 807 O O . THR A 1 102 ? 4.873 15.268 6.501 1.00 87.62 102 THR A O 1
ATOM 810 N N . ASN A 1 103 ? 7.106 15.452 6.366 1.00 91.44 103 ASN A N 1
ATOM 811 C CA . ASN A 1 103 ? 7.341 15.800 7.765 1.00 91.44 103 ASN A CA 1
ATOM 812 C C . ASN A 1 103 ? 7.537 17.313 7.967 1.00 91.44 103 ASN A C 1
ATOM 814 O O . ASN A 1 103 ? 8.289 17.728 8.854 1.00 91.44 103 ASN A O 1
ATOM 818 N N . PHE A 1 104 ? 6.875 18.150 7.158 1.00 92.44 104 PHE A N 1
ATOM 819 C CA . PHE A 1 104 ? 7.091 19.601 7.175 1.00 92.44 104 PHE A CA 1
ATOM 820 C C . PHE A 1 104 ? 6.825 20.228 8.553 1.00 92.44 104 PHE A C 1
ATOM 822 O O . PHE A 1 104 ? 7.516 21.172 8.930 1.00 92.44 104 PHE A O 1
ATOM 829 N N . GLU A 1 105 ? 5.863 19.700 9.320 1.00 93.38 105 GLU A N 1
ATOM 830 C CA . GLU A 1 105 ? 5.578 20.162 10.682 1.00 93.38 105 GLU A CA 1
ATOM 831 C C . GLU A 1 105 ? 6.790 19.967 11.586 1.00 93.38 105 GLU A C 1
ATOM 833 O O . GLU A 1 105 ? 7.197 20.905 12.258 1.00 93.38 105 GLU A O 1
ATOM 838 N N . THR A 1 106 ? 7.430 18.796 11.539 1.00 96.88 106 THR A N 1
ATOM 839 C CA . THR A 1 106 ? 8.668 18.516 12.277 1.00 96.88 106 THR A CA 1
ATOM 840 C C . THR A 1 106 ? 9.769 19.482 11.860 1.00 96.88 106 THR A C 1
ATOM 842 O O . THR A 1 106 ? 10.381 20.122 12.711 1.00 96.88 106 THR A O 1
ATOM 845 N N . VAL A 1 107 ? 9.987 19.659 10.553 1.00 97.44 107 VAL A N 1
ATOM 846 C CA . VAL A 1 107 ? 10.999 20.603 10.052 1.00 97.44 107 VAL A CA 1
ATOM 847 C C . VAL A 1 107 ? 10.736 22.017 10.587 1.00 97.44 107 VAL A C 1
ATOM 849 O O . VAL A 1 107 ? 11.673 22.684 11.021 1.00 97.44 107 VAL A O 1
ATOM 852 N N . LYS A 1 108 ? 9.468 22.450 10.627 1.00 97.06 108 LYS A N 1
ATOM 853 C CA . LYS A 1 108 ? 9.052 23.757 11.155 1.00 97.06 108 LYS A CA 1
ATOM 854 C C . LYS A 1 108 ? 9.168 23.860 12.674 1.00 97.06 108 LYS A C 1
ATOM 856 O O . LYS A 1 108 ? 9.663 24.869 13.164 1.00 97.06 108 LYS A O 1
ATOM 861 N N . TYR A 1 109 ? 8.766 22.833 13.418 1.00 97.44 109 TYR A N 1
ATOM 862 C CA . TYR A 1 109 ? 8.878 22.791 14.878 1.00 97.44 109 TYR A CA 1
ATOM 863 C C . TYR A 1 109 ? 10.330 22.902 15.341 1.00 97.44 109 TYR A C 1
ATOM 865 O O . TYR A 1 109 ? 10.595 23.522 16.368 1.00 97.44 109 TYR A O 1
ATOM 873 N N . PHE A 1 110 ? 11.262 22.339 14.570 1.00 97.75 110 PHE A N 1
ATOM 874 C CA . PHE A 1 110 ? 12.690 22.357 14.879 1.00 97.75 110 PHE A CA 1
ATOM 875 C C . PHE A 1 110 ? 13.493 23.406 14.087 1.00 97.75 110 PHE A C 1
ATOM 877 O O . PHE A 1 110 ? 14.711 23.457 14.244 1.00 97.75 110 PHE A O 1
ATOM 884 N N . ASN A 1 111 ? 12.843 24.256 13.276 1.00 96.69 111 ASN A N 1
ATOM 885 C CA . ASN A 1 111 ? 13.478 25.316 12.471 1.00 96.69 111 ASN A CA 1
ATOM 886 C C . ASN A 1 111 ? 14.674 24.805 11.629 1.00 96.69 111 ASN A C 1
ATOM 888 O O . ASN A 1 111 ? 15.756 25.402 11.603 1.00 96.69 111 ASN A O 1
ATOM 892 N N . ALA A 1 112 ? 14.500 23.633 11.009 1.00 97.00 112 ALA A N 1
ATOM 893 C CA . ALA A 1 112 ? 15.551 22.873 10.329 1.00 97.00 112 ALA A CA 1
ATOM 894 C C . ALA A 1 112 ? 15.559 23.050 8.794 1.00 97.00 112 ALA A C 1
ATOM 896 O O . ALA A 1 112 ? 16.189 22.272 8.078 1.00 97.00 112 ALA A O 1
ATOM 897 N N . GLU A 1 113 ? 14.889 24.071 8.253 1.00 97.31 113 GLU A N 1
ATOM 898 C CA . GLU A 1 113 ? 14.703 24.247 6.805 1.00 97.31 113 GLU A CA 1
ATOM 899 C C . GLU A 1 113 ? 16.027 24.367 6.043 1.00 97.31 113 GLU A C 1
ATOM 901 O O . GLU A 1 113 ? 16.193 23.785 4.968 1.00 97.31 113 GLU A O 1
ATOM 906 N N . LYS A 1 114 ? 16.992 25.108 6.603 1.00 97.69 114 LYS A N 1
ATOM 907 C CA . LYS A 1 114 ? 18.311 25.286 5.983 1.00 97.69 114 LYS A CA 1
ATOM 908 C C . LYS A 1 114 ? 19.081 23.964 5.918 1.00 97.69 114 LYS A C 1
ATOM 910 O O . LYS A 1 114 ? 19.671 23.662 4.885 1.00 97.69 114 LYS A O 1
ATOM 915 N N . TYR A 1 115 ? 19.017 23.168 6.985 1.00 97.12 115 TYR A N 1
ATOM 916 C CA . TYR A 1 115 ? 19.663 21.858 7.050 1.00 97.12 115 TYR A CA 1
ATOM 917 C C . TYR A 1 115 ? 19.106 20.904 5.986 1.00 97.12 115 TYR A C 1
ATOM 919 O O . TYR A 1 115 ? 19.875 20.307 5.232 1.00 97.12 115 TYR A O 1
ATOM 927 N N . GLU A 1 116 ? 17.777 20.803 5.866 1.00 97.25 116 GLU A N 1
ATOM 928 C CA . GLU A 1 116 ? 17.160 19.940 4.849 1.00 97.25 116 GLU A CA 1
ATOM 929 C C . GLU A 1 116 ? 17.450 20.431 3.424 1.00 97.25 116 GLU A C 1
ATOM 931 O O . GLU A 1 116 ? 17.716 19.625 2.529 1.00 97.25 116 GLU A O 1
ATOM 936 N N . THR A 1 117 ? 17.499 21.751 3.213 1.00 96.56 117 THR A N 1
ATOM 937 C CA . THR A 1 117 ? 17.870 22.333 1.914 1.00 96.56 117 THR A CA 1
ATOM 938 C C . THR A 1 117 ? 19.302 21.960 1.518 1.00 96.56 117 THR A C 1
ATOM 940 O O . THR A 1 117 ? 19.526 21.494 0.402 1.00 96.56 117 THR A O 1
ATOM 943 N N . GLU A 1 118 ? 20.274 22.106 2.423 1.00 97.38 118 GLU A N 1
ATOM 944 C CA . GLU A 1 118 ? 21.679 21.748 2.172 1.00 97.38 118 GLU A CA 1
ATOM 945 C C . GLU A 1 118 ? 21.850 20.242 1.925 1.00 97.38 118 GLU A C 1
ATOM 947 O O . GLU A 1 118 ? 22.557 19.823 1.003 1.00 97.38 118 GLU A O 1
ATOM 952 N N . ARG A 1 119 ? 21.146 19.409 2.699 1.00 95.62 119 ARG A N 1
ATOM 953 C CA . ARG A 1 119 ? 21.129 17.950 2.534 1.00 95.62 119 ARG A CA 1
ATOM 954 C C . ARG A 1 119 ? 20.562 17.529 1.173 1.00 95.62 119 ARG A C 1
ATOM 956 O O . ARG A 1 119 ? 21.091 16.603 0.545 1.00 95.62 119 ARG A O 1
ATOM 963 N N . TYR A 1 120 ? 19.513 18.201 0.699 1.00 95.81 120 TYR A N 1
ATOM 964 C CA . TYR A 1 120 ? 18.956 17.987 -0.636 1.00 95.81 120 TYR A CA 1
ATOM 965 C C . TYR A 1 120 ? 19.923 18.450 -1.734 1.00 95.81 120 TYR A C 1
ATOM 967 O O . TYR A 1 120 ? 20.226 17.669 -2.638 1.00 95.81 120 TYR A O 1
ATOM 975 N N . MET A 1 121 ? 20.491 19.657 -1.620 1.00 96.94 121 MET A N 1
ATOM 976 C CA . MET A 1 121 ? 21.470 20.195 -2.578 1.00 96.94 121 MET A CA 1
ATOM 977 C C . MET A 1 121 ? 22.673 19.262 -2.763 1.00 96.94 121 MET A C 1
ATOM 979 O O . MET A 1 121 ? 23.009 18.915 -3.893 1.00 96.94 121 MET A O 1
ATOM 983 N N . ALA A 1 122 ? 23.243 18.741 -1.673 1.00 96.25 122 ALA A N 1
ATOM 984 C CA . ALA A 1 122 ? 24.349 17.784 -1.743 1.00 96.25 122 ALA A CA 1
ATOM 985 C C . ALA A 1 122 ? 23.989 16.485 -2.495 1.00 96.25 122 ALA A C 1
ATOM 987 O O . ALA A 1 122 ? 24.858 15.817 -3.057 1.00 96.25 122 ALA A O 1
ATOM 988 N N . SER A 1 123 ? 22.710 16.102 -2.497 1.00 94.88 123 SER A N 1
ATOM 989 C CA . SER A 1 123 ? 22.213 14.927 -3.224 1.00 94.88 123 SER A CA 1
ATOM 990 C C . SER A 1 123 ? 22.038 15.240 -4.713 1.00 94.88 123 SER A C 1
ATOM 992 O O . SER A 1 123 ? 22.424 14.437 -5.565 1.00 94.88 123 SER A O 1
ATOM 994 N N . ILE A 1 124 ? 21.555 16.446 -5.027 1.00 96.31 124 ILE A N 1
ATOM 995 C CA . ILE A 1 124 ? 21.466 16.961 -6.396 1.00 96.31 124 ILE A CA 1
ATOM 996 C C . ILE A 1 124 ? 22.848 17.076 -7.044 1.00 96.31 124 ILE A C 1
ATOM 998 O O . ILE A 1 124 ? 22.998 16.659 -8.191 1.00 96.31 124 ILE A O 1
ATOM 1002 N N . ASP A 1 125 ? 23.872 17.536 -6.326 1.00 96.06 125 ASP A N 1
ATOM 1003 C CA . ASP A 1 125 ? 25.234 17.632 -6.870 1.00 96.06 125 ASP A CA 1
ATOM 1004 C C . ASP A 1 125 ? 25.780 16.261 -7.302 1.00 96.06 125 ASP A C 1
ATOM 1006 O O . ASP A 1 125 ? 26.325 16.108 -8.399 1.00 96.06 125 ASP A O 1
ATOM 1010 N N . ARG A 1 126 ? 25.573 15.218 -6.487 1.00 93.94 126 ARG A N 1
ATOM 1011 C CA . ARG A 1 126 ? 25.962 13.837 -6.838 1.00 93.94 126 ARG A CA 1
ATOM 1012 C C . ARG A 1 126 ? 25.180 13.314 -8.040 1.00 93.94 126 ARG A C 1
ATOM 1014 O O . ARG A 1 126 ? 25.750 12.659 -8.920 1.00 93.94 126 ARG A O 1
ATOM 1021 N N . TYR A 1 127 ? 23.882 13.611 -8.099 1.00 93.38 127 TYR A N 1
ATOM 1022 C CA . TYR A 1 127 ? 23.052 13.278 -9.251 1.00 93.38 127 TYR A CA 1
ATOM 1023 C C . TYR A 1 127 ? 23.577 13.954 -10.525 1.00 93.38 127 TYR A C 1
ATOM 1025 O O . TYR A 1 127 ? 23.797 13.271 -11.532 1.00 93.38 127 TYR A O 1
ATOM 1033 N N . GLN A 1 128 ? 23.884 15.251 -10.477 1.00 93.94 128 GLN A N 1
ATOM 1034 C CA . GLN A 1 128 ? 24.455 15.988 -11.605 1.00 93.94 128 GLN A CA 1
ATOM 1035 C C . GLN A 1 128 ? 25.789 15.383 -12.060 1.00 93.94 128 GLN A C 1
ATOM 1037 O O . GLN A 1 128 ? 25.947 15.092 -13.247 1.00 93.94 128 GLN A O 1
ATOM 1042 N N . GLN A 1 129 ? 26.705 15.092 -11.129 1.00 92.44 129 GLN A N 1
ATOM 1043 C CA . GLN A 1 129 ? 27.993 14.451 -11.426 1.00 92.44 129 GLN A CA 1
ATOM 1044 C C . GLN A 1 129 ? 27.828 13.118 -12.171 1.00 92.44 129 GLN A C 1
ATOM 1046 O O . GLN A 1 129 ? 28.436 12.905 -13.221 1.00 92.44 129 GLN A O 1
ATOM 1051 N N . SER A 1 130 ? 26.945 12.241 -11.689 1.00 89.56 130 SER A N 1
ATOM 1052 C CA . SER A 1 130 ? 26.658 10.958 -12.355 1.00 89.56 130 SER A CA 1
ATOM 1053 C C . SER A 1 130 ? 25.943 11.110 -13.708 1.00 89.56 130 SER A C 1
ATOM 1055 O O . SER A 1 130 ? 26.132 10.307 -14.631 1.00 89.56 130 SER A O 1
ATOM 1057 N N . THR A 1 131 ? 25.159 12.177 -13.866 1.00 90.81 131 THR A N 1
ATOM 1058 C CA . THR A 1 131 ? 24.445 12.486 -15.109 1.00 90.81 131 THR A CA 1
ATOM 1059 C C . THR A 1 131 ? 25.402 12.946 -16.205 1.00 90.81 131 THR A C 1
ATOM 1061 O O . THR A 1 131 ? 25.200 12.581 -17.365 1.00 90.81 131 THR A O 1
ATOM 1064 N N . TYR A 1 132 ? 26.467 13.685 -15.870 1.00 91.62 132 TYR A N 1
ATOM 1065 C CA . TYR A 1 132 ? 27.468 14.109 -16.856 1.00 91.62 132 TYR A CA 1
ATOM 1066 C C . TYR A 1 132 ? 28.119 12.921 -17.561 1.00 91.62 132 TYR A C 1
ATOM 1068 O O . TYR A 1 132 ? 28.181 12.910 -18.789 1.00 91.62 132 TYR A O 1
ATOM 1076 N N . LEU A 1 133 ? 28.520 11.887 -16.814 1.00 86.38 133 LEU A N 1
ATOM 1077 C CA . LEU A 1 133 ? 29.075 10.663 -17.400 1.00 86.38 133 LEU A CA 1
ATOM 1078 C C . LEU A 1 133 ? 28.054 9.977 -18.313 1.00 86.38 133 LEU A C 1
ATOM 1080 O O . LEU A 1 133 ? 28.356 9.657 -19.460 1.00 86.38 133 LEU A O 1
ATOM 1084 N N . THR A 1 134 ? 26.814 9.824 -17.844 1.00 86.69 134 THR A N 1
ATOM 1085 C CA . THR A 1 134 ? 25.738 9.185 -18.619 1.00 86.69 134 THR A CA 1
ATOM 1086 C C . THR A 1 134 ? 25.449 9.924 -19.933 1.00 86.69 134 THR A C 1
ATOM 1088 O O . THR A 1 134 ? 25.260 9.287 -20.973 1.00 86.69 134 THR A O 1
ATOM 1091 N N . ARG A 1 135 ? 25.434 11.265 -19.909 1.00 88.56 135 ARG A N 1
ATOM 1092 C CA . ARG A 1 135 ? 25.266 12.107 -21.106 1.00 88.56 135 ARG A CA 1
ATOM 1093 C C . ARG A 1 135 ? 26.490 12.056 -22.018 1.00 88.56 135 ARG A C 1
ATOM 1095 O O . ARG A 1 135 ? 26.323 11.969 -23.229 1.00 88.56 135 ARG A O 1
ATOM 1102 N N . GLY A 1 136 ? 27.697 12.054 -21.453 1.00 90.31 136 GLY A N 1
ATOM 1103 C CA . GLY A 1 136 ? 28.945 11.921 -22.204 1.00 90.31 136 GLY A CA 1
ATOM 1104 C C . GLY A 1 136 ? 28.986 10.636 -23.032 1.00 90.31 136 GLY A C 1
ATOM 1105 O O . GLY A 1 136 ? 29.225 10.694 -24.236 1.00 90.31 136 GLY A O 1
ATOM 1106 N N . TYR A 1 137 ? 28.649 9.493 -22.425 1.00 88.62 137 TYR A N 1
ATOM 1107 C CA . TYR A 1 137 ? 28.558 8.210 -23.134 1.00 88.62 137 TYR A CA 1
ATOM 1108 C C . TYR A 1 137 ? 27.474 8.197 -24.216 1.00 88.62 137 TYR A C 1
ATOM 1110 O O . TYR A 1 137 ? 27.696 7.641 -25.288 1.00 88.62 137 TYR A O 1
ATOM 1118 N N . LEU A 1 138 ? 26.314 8.814 -23.960 1.00 88.06 138 LEU A N 1
ATOM 1119 C CA . LEU A 1 138 ? 25.262 8.941 -24.971 1.00 88.06 138 LEU A CA 1
ATOM 1120 C C . LEU A 1 138 ? 25.743 9.752 -26.179 1.00 88.06 138 LEU A C 1
ATOM 1122 O O . LEU A 1 138 ? 25.553 9.326 -27.311 1.00 88.06 138 LEU A O 1
ATOM 1126 N N . ASN A 1 139 ? 26.401 10.886 -25.944 1.00 91.00 139 ASN A N 1
ATOM 1127 C CA . ASN A 1 139 ? 26.924 11.715 -27.025 1.00 91.00 139 ASN A CA 1
ATOM 1128 C C . ASN A 1 139 ? 28.020 10.988 -27.815 1.00 91.00 139 ASN A C 1
ATOM 1130 O O . ASN A 1 139 ? 28.006 11.035 -29.040 1.00 91.00 139 ASN A O 1
ATOM 1134 N N . ALA A 1 140 ? 28.926 10.272 -27.141 1.00 91.81 140 ALA A N 1
ATOM 1135 C CA . ALA A 1 140 ? 29.942 9.460 -27.810 1.00 91.81 140 ALA A CA 1
ATOM 1136 C C . ALA A 1 140 ? 29.316 8.360 -28.688 1.00 91.81 140 ALA A C 1
ATOM 1138 O O . ALA A 1 140 ? 29.764 8.144 -29.814 1.00 91.81 140 ALA A O 1
ATOM 1139 N N . LEU A 1 141 ? 28.251 7.709 -28.203 1.00 90.19 141 LEU A N 1
ATOM 1140 C CA . LEU A 1 141 ? 27.495 6.721 -28.972 1.00 90.19 141 LEU A CA 1
ATOM 1141 C C . LEU A 1 141 ? 26.832 7.347 -30.205 1.00 90.19 141 LEU A C 1
ATOM 1143 O O . LEU A 1 141 ? 26.996 6.823 -31.303 1.00 90.19 141 LEU A O 1
ATOM 1147 N N . ASN A 1 142 ? 26.161 8.490 -30.036 1.00 90.62 142 ASN A N 1
ATOM 1148 C CA . ASN A 1 142 ? 25.514 9.212 -31.133 1.00 90.62 142 ASN A CA 1
ATOM 1149 C C . ASN A 1 142 ? 26.531 9.643 -32.202 1.00 90.62 142 ASN A C 1
ATOM 1151 O O . ASN A 1 142 ? 26.261 9.529 -33.393 1.00 90.62 142 ASN A O 1
ATOM 1155 N N . VAL A 1 143 ? 27.724 10.101 -31.799 1.00 94.38 143 VAL A N 1
ATOM 1156 C CA . VAL A 1 143 ? 28.803 10.449 -32.740 1.00 94.38 143 VAL A CA 1
ATOM 1157 C C . VAL A 1 143 ? 29.269 9.217 -33.517 1.00 94.38 143 VAL A C 1
ATOM 1159 O O . VAL A 1 143 ? 29.399 9.284 -34.738 1.00 94.38 143 VAL A O 1
ATOM 1162 N N . ALA A 1 144 ? 29.478 8.079 -32.848 1.00 93.31 144 ALA A N 1
ATOM 1163 C CA . ALA A 1 144 ? 29.863 6.836 -33.518 1.00 93.31 144 ALA A CA 1
ATOM 1164 C C . ALA A 1 144 ? 28.789 6.359 -34.516 1.00 93.31 144 ALA A C 1
ATOM 1166 O O . ALA A 1 144 ? 29.112 5.999 -35.647 1.00 93.31 144 ALA A O 1
ATOM 1167 N N . GLN A 1 145 ? 27.513 6.415 -34.127 1.00 92.44 145 GLN A N 1
ATOM 1168 C CA . GLN A 1 145 ? 26.366 6.094 -34.983 1.00 92.44 145 GLN A CA 1
ATOM 1169 C C . GLN A 1 145 ? 26.286 7.016 -36.208 1.00 92.44 145 GLN A C 1
ATOM 1171 O O . GLN A 1 145 ? 26.178 6.530 -37.336 1.00 92.44 145 GLN A O 1
ATOM 1176 N N . GLN A 1 146 ? 26.429 8.330 -36.007 1.00 93.31 146 GLN A N 1
ATOM 1177 C CA . GLN A 1 146 ? 26.415 9.320 -37.084 1.00 93.31 146 GLN A CA 1
ATOM 1178 C C . GLN A 1 146 ? 27.569 9.106 -38.070 1.00 93.31 146 GLN A C 1
ATOM 1180 O O . GLN A 1 146 ? 27.380 9.260 -39.278 1.00 93.31 146 GLN A O 1
ATOM 1185 N N . LEU A 1 147 ? 28.759 8.733 -37.585 1.00 95.56 147 LEU A N 1
ATOM 1186 C CA . LEU A 1 147 ? 29.905 8.413 -38.441 1.00 95.56 147 LEU A CA 1
ATOM 1187 C C . LEU A 1 147 ? 29.637 7.174 -39.302 1.00 95.56 147 LEU A C 1
ATOM 1189 O O . LEU A 1 147 ? 29.921 7.206 -40.500 1.00 95.56 147 LEU A O 1
ATOM 1193 N N . ILE A 1 148 ? 29.046 6.117 -38.734 1.00 94.31 148 ILE A N 1
ATOM 1194 C CA . ILE A 1 148 ? 28.670 4.906 -39.482 1.00 94.31 148 ILE A CA 1
ATOM 1195 C C . ILE A 1 148 ? 27.638 5.248 -40.561 1.00 94.31 148 ILE A C 1
ATOM 1197 O O . ILE A 1 148 ? 27.834 4.909 -41.728 1.00 94.31 148 ILE A O 1
ATOM 1201 N N . GLN A 1 149 ? 26.577 5.973 -40.198 1.00 93.12 149 GLN A N 1
ATOM 1202 C CA . GLN A 1 149 ? 25.525 6.379 -41.130 1.00 93.12 149 GLN A CA 1
ATOM 1203 C C . GLN A 1 149 ? 26.072 7.263 -42.259 1.00 93.12 149 GLN A C 1
ATOM 1205 O O . GLN A 1 149 ? 25.790 7.015 -43.431 1.00 93.12 149 GLN A O 1
ATOM 1210 N N . SER A 1 150 ? 26.884 8.269 -41.923 1.00 94.00 150 SER A N 1
ATOM 1211 C CA . SER A 1 150 ? 27.452 9.201 -42.907 1.00 94.00 150 SER A CA 1
ATOM 1212 C C . SER A 1 150 ? 28.425 8.492 -43.850 1.00 94.00 150 SER A C 1
ATOM 1214 O O . SER A 1 150 ? 28.418 8.760 -45.049 1.00 94.00 150 SER A O 1
ATOM 1216 N N . THR A 1 151 ? 29.214 7.541 -43.335 1.00 95.12 151 THR A N 1
ATOM 1217 C CA . THR A 1 151 ? 30.123 6.720 -44.149 1.00 95.12 151 THR A CA 1
ATOM 1218 C C . THR A 1 151 ? 29.344 5.795 -45.082 1.00 95.12 151 THR A C 1
ATOM 1220 O O . THR A 1 151 ? 29.648 5.737 -46.271 1.00 95.12 151 THR A O 1
ATOM 1223 N N . CYS A 1 152 ? 28.302 5.122 -44.582 1.00 92.88 152 CYS A N 1
ATOM 1224 C CA . CYS A 1 152 ? 27.423 4.276 -45.393 1.00 92.88 152 CYS A CA 1
ATOM 1225 C C . CYS A 1 152 ? 26.774 5.076 -46.527 1.00 92.88 152 CYS A C 1
ATOM 1227 O O . CYS A 1 152 ? 26.814 4.659 -47.685 1.00 92.88 152 CYS A O 1
ATOM 1229 N N . LEU A 1 153 ? 26.214 6.246 -46.202 1.00 93.00 153 LEU A N 1
ATOM 1230 C CA . LEU A 1 153 ? 25.595 7.134 -47.179 1.00 93.00 153 LEU A CA 1
ATOM 1231 C C . LEU A 1 153 ? 26.613 7.597 -48.224 1.00 93.00 153 LEU A C 1
ATOM 1233 O O . LEU A 1 153 ? 26.337 7.499 -49.415 1.00 93.00 153 LEU A O 1
ATOM 1237 N N . PHE A 1 154 ? 27.797 8.042 -47.798 1.00 95.12 154 PHE A N 1
ATOM 1238 C CA . PHE A 1 154 ? 28.857 8.476 -48.706 1.00 95.12 154 PHE A CA 1
ATOM 1239 C C . PHE A 1 154 ? 29.275 7.368 -49.680 1.00 95.12 154 PHE A C 1
ATOM 1241 O O . PHE A 1 154 ? 29.298 7.596 -50.887 1.00 95.12 154 PHE A O 1
ATOM 1248 N N . VAL A 1 155 ? 29.553 6.159 -49.177 1.00 93.62 155 VAL A N 1
ATOM 1249 C CA . VAL A 1 155 ? 29.981 5.023 -50.009 1.00 93.62 155 VAL A CA 1
ATOM 1250 C C . VAL A 1 155 ? 28.888 4.633 -51.005 1.00 93.62 155 VAL A C 1
ATOM 1252 O O . VAL A 1 155 ? 29.173 4.469 -52.189 1.00 93.62 155 VAL A O 1
ATOM 1255 N N . CYS A 1 156 ? 27.631 4.548 -50.568 1.00 90.25 156 CYS A N 1
ATOM 1256 C CA . CYS A 1 156 ? 26.527 4.190 -51.459 1.00 90.25 156 CYS A CA 1
ATOM 1257 C C . CYS A 1 156 ? 26.247 5.273 -52.507 1.00 90.25 156 CYS A C 1
ATOM 1259 O O . CYS A 1 156 ? 26.011 4.949 -53.670 1.00 90.25 156 CYS A O 1
ATOM 1261 N N . MET A 1 157 ? 26.319 6.555 -52.134 1.00 91.81 157 MET A N 1
ATOM 1262 C CA . MET A 1 157 ? 26.206 7.669 -53.082 1.00 91.81 157 MET A CA 1
ATOM 1263 C C . MET A 1 157 ? 27.356 7.666 -54.093 1.00 91.81 157 MET A C 1
ATOM 1265 O O . MET A 1 157 ? 27.115 7.900 -55.273 1.00 91.81 157 MET A O 1
ATOM 1269 N N . ALA A 1 158 ? 28.585 7.350 -53.674 1.00 93.06 158 ALA A N 1
ATOM 1270 C CA . ALA A 1 158 ? 29.729 7.249 -54.577 1.00 93.06 158 ALA A CA 1
ATOM 1271 C C . ALA A 1 158 ? 29.564 6.102 -55.591 1.00 93.06 158 ALA A C 1
ATOM 1273 O O . ALA A 1 158 ? 29.747 6.321 -56.787 1.00 93.06 158 ALA A O 1
ATOM 1274 N N . ILE A 1 159 ? 29.155 4.910 -55.136 1.00 89.56 159 ILE A N 1
ATOM 1275 C CA . ILE A 1 159 ? 28.879 3.756 -56.013 1.00 89.56 159 ILE A CA 1
ATOM 1276 C C . ILE A 1 159 ? 27.769 4.097 -57.012 1.00 89.56 159 ILE A C 1
ATOM 1278 O O . ILE A 1 159 ? 27.939 3.926 -58.220 1.00 89.56 159 ILE A O 1
ATOM 1282 N N . THR A 1 160 ? 26.658 4.645 -56.515 1.00 89.69 160 THR A N 1
ATOM 1283 C CA . THR A 1 160 ? 25.502 4.998 -57.348 1.00 89.69 160 THR A CA 1
ATOM 1284 C C . THR A 1 160 ? 25.864 6.095 -58.350 1.00 89.69 160 THR A C 1
ATOM 1286 O O . THR A 1 160 ? 25.514 5.997 -59.520 1.00 89.69 160 THR A O 1
ATOM 1289 N N . GLY A 1 161 ? 26.632 7.109 -57.939 1.00 90.75 161 GLY A N 1
ATOM 1290 C CA . GLY A 1 161 ? 27.097 8.181 -58.822 1.00 90.75 161 GLY A CA 1
ATOM 1291 C C . GLY A 1 161 ? 27.988 7.678 -59.962 1.00 90.75 161 GLY A C 1
ATOM 1292 O O . GLY A 1 161 ? 27.811 8.101 -61.105 1.00 90.75 161 GLY A O 1
ATOM 1293 N N . ILE A 1 162 ? 28.890 6.727 -59.685 1.00 89.94 162 ILE A N 1
ATOM 1294 C CA . ILE A 1 162 ? 29.707 6.076 -60.722 1.00 89.94 162 ILE A CA 1
ATOM 1295 C C . ILE A 1 162 ? 28.801 5.336 -61.718 1.00 89.94 162 ILE A C 1
ATOM 1297 O O . ILE A 1 162 ? 28.941 5.515 -62.927 1.00 89.94 162 ILE A O 1
ATOM 1301 N N . GLN A 1 163 ? 27.823 4.567 -61.242 1.00 87.56 163 GLN A N 1
ATOM 1302 C CA . GLN A 1 163 ? 26.906 3.835 -62.123 1.00 87.56 163 GLN A CA 1
ATOM 1303 C C . GLN A 1 163 ? 25.996 4.740 -62.957 1.00 87.56 163 GLN A C 1
ATOM 1305 O O . GLN A 1 163 ? 25.748 4.440 -64.124 1.00 87.56 163 GLN A O 1
ATOM 1310 N N . VAL A 1 164 ? 25.557 5.874 -62.406 1.00 90.50 164 VAL A N 1
ATOM 1311 C CA . VAL A 1 164 ? 24.810 6.890 -63.160 1.00 90.50 164 VAL A CA 1
ATOM 1312 C C . VAL A 1 164 ? 25.681 7.489 -64.265 1.00 90.50 164 VAL A C 1
ATOM 1314 O O . VAL A 1 164 ? 25.231 7.606 -65.402 1.00 90.50 164 VAL A O 1
ATOM 1317 N N . SER A 1 165 ? 26.950 7.806 -63.980 1.00 90.81 165 SER A N 1
ATOM 1318 C CA . SER A 1 165 ? 27.876 8.326 -65.002 1.00 90.81 165 SER A CA 1
ATOM 1319 C C . SER A 1 165 ? 28.208 7.318 -66.109 1.00 90.81 165 SER A C 1
ATOM 1321 O O . SER A 1 165 ? 28.490 7.717 -67.236 1.00 90.81 165 SER A O 1
ATOM 1323 N N . GLN A 1 166 ? 28.138 6.019 -65.804 1.00 89.56 166 GLN A N 1
ATOM 1324 C CA . GLN A 1 166 ? 28.296 4.927 -66.770 1.00 89.56 166 GLN A CA 1
ATOM 1325 C C . GLN A 1 166 ? 26.999 4.611 -67.538 1.00 89.56 166 GLN A C 1
ATOM 1327 O O . GLN A 1 166 ? 27.024 3.795 -68.455 1.00 89.56 166 GLN A O 1
ATOM 1332 N N . GLY A 1 167 ? 25.874 5.245 -67.186 1.00 85.62 167 GLY A N 1
ATOM 1333 C CA . GLY A 1 167 ? 24.571 5.021 -67.815 1.00 85.62 167 GLY A CA 1
ATOM 1334 C C . GLY A 1 167 ? 23.845 3.748 -67.363 1.00 85.62 167 GLY A C 1
ATOM 1335 O O . GLY A 1 167 ? 22.848 3.380 -67.978 1.00 85.62 167 GLY A O 1
ATOM 1336 N N . HIS A 1 168 ? 24.318 3.077 -66.306 1.00 85.44 168 HIS A N 1
ATOM 1337 C CA . HIS A 1 168 ? 23.680 1.876 -65.753 1.00 85.44 168 HIS A CA 1
ATOM 1338 C C . HIS A 1 168 ? 22.483 2.196 -64.844 1.00 85.44 168 HIS A C 1
ATOM 1340 O O . HIS A 1 168 ? 21.577 1.375 -64.730 1.00 85.44 168 HIS A O 1
ATOM 1346 N N . LEU A 1 169 ? 22.468 3.379 -64.218 1.00 86.69 169 LEU A N 1
ATOM 1347 C CA . LEU A 1 169 ? 21.403 3.856 -63.328 1.00 86.69 169 LEU A CA 1
ATOM 1348 C C . LEU A 1 169 ? 20.939 5.269 -63.710 1.00 86.69 169 LEU A C 1
ATOM 1350 O O . LEU A 1 169 ? 21.658 6.024 -64.367 1.00 86.69 169 LEU A O 1
ATOM 1354 N N . THR A 1 170 ? 19.740 5.649 -63.272 1.00 89.38 170 THR A N 1
ATOM 1355 C CA . THR A 1 170 ? 19.140 6.968 -63.523 1.00 89.38 170 THR A CA 1
ATOM 1356 C C . THR A 1 170 ? 19.391 7.968 -62.386 1.00 89.38 170 THR A C 1
ATOM 1358 O O . THR A 1 170 ? 19.797 7.627 -61.278 1.00 89.38 170 THR A O 1
ATOM 1361 N N . VAL A 1 171 ? 19.088 9.250 -62.617 1.00 88.44 171 VAL A N 1
ATOM 1362 C CA . VAL A 1 171 ? 19.106 10.264 -61.542 1.00 88.44 171 VAL A CA 1
ATOM 1363 C C . VAL A 1 171 ? 18.037 9.972 -60.475 1.00 88.44 171 VAL A C 1
ATOM 1365 O O . VAL A 1 171 ? 18.241 10.273 -59.300 1.00 88.44 171 VAL A O 1
ATOM 1368 N N . GLY A 1 172 ? 16.915 9.349 -60.859 1.00 88.69 172 GLY A N 1
ATOM 1369 C CA . GLY A 1 172 ? 15.883 8.909 -59.914 1.00 88.69 172 GLY A CA 1
ATOM 1370 C C . GLY A 1 172 ? 16.403 7.839 -58.953 1.00 88.69 172 GLY A C 1
ATOM 1371 O O . GLY A 1 172 ? 16.157 7.921 -57.750 1.00 88.69 172 GLY A O 1
ATOM 1372 N N . ASP A 1 173 ? 17.205 6.909 -59.469 1.00 87.56 173 ASP A N 1
ATOM 1373 C CA . ASP A 1 173 ? 17.869 5.852 -58.700 1.00 87.56 173 ASP A CA 1
ATOM 1374 C C . ASP A 1 173 ? 18.833 6.422 -57.654 1.00 87.56 173 ASP A C 1
ATOM 1376 O O . ASP A 1 173 ? 18.831 5.995 -56.499 1.00 87.56 173 ASP A O 1
ATOM 1380 N N . PHE A 1 174 ? 19.587 7.463 -58.016 1.00 87.62 174 PHE A N 1
ATOM 1381 C CA . PHE A 1 174 ? 20.459 8.181 -57.084 1.00 87.62 174 PHE A CA 1
ATOM 1382 C C . PHE A 1 174 ? 19.689 8.767 -55.891 1.00 87.62 174 PHE A C 1
ATOM 1384 O O . PHE A 1 174 ? 20.081 8.590 -54.737 1.00 87.62 174 PHE A O 1
ATOM 1391 N N . VAL A 1 175 ? 18.550 9.418 -56.142 1.00 90.75 175 VAL A N 1
ATOM 1392 C CA . VAL A 1 175 ? 17.706 9.980 -55.073 1.00 90.75 175 VAL A CA 1
ATOM 1393 C C . VAL A 1 175 ? 17.044 8.875 -54.237 1.00 90.75 175 VAL A C 1
ATOM 1395 O O . VAL A 1 175 ? 16.935 9.005 -53.011 1.00 90.75 175 VAL A O 1
ATOM 1398 N N . ALA A 1 176 ? 16.632 7.775 -54.872 1.00 89.25 176 ALA A N 1
ATOM 1399 C CA . ALA A 1 176 ? 16.021 6.632 -54.202 1.00 89.25 176 ALA A CA 1
ATOM 1400 C C . ALA A 1 176 ? 16.993 5.962 -53.218 1.00 89.25 176 ALA A C 1
ATOM 1402 O O . ALA A 1 176 ? 16.641 5.785 -52.052 1.00 89.25 176 ALA A O 1
ATOM 1403 N N . VAL A 1 177 ? 18.235 5.676 -53.635 1.00 88.50 177 VAL A N 1
ATOM 1404 C CA . VAL A 1 177 ? 19.264 5.071 -52.766 1.00 88.50 177 VAL A CA 1
ATOM 1405 C C . VAL A 1 177 ? 19.515 5.933 -51.528 1.00 88.50 177 VAL A C 1
ATOM 1407 O O . VAL A 1 177 ? 19.526 5.418 -50.410 1.00 88.50 177 VAL A O 1
ATOM 1410 N N . GLY A 1 178 ? 19.643 7.253 -51.693 1.00 88.94 178 GLY A N 1
ATOM 1411 C CA . GLY A 1 178 ? 19.843 8.166 -50.563 1.00 88.94 178 GLY A CA 1
ATOM 1412 C C . GLY A 1 178 ? 18.659 8.159 -49.592 1.00 88.94 178 GLY A C 1
ATOM 1413 O O . GLY A 1 178 ? 18.844 8.116 -48.375 1.00 88.94 178 GLY A O 1
ATOM 1414 N N . SER A 1 179 ? 17.438 8.120 -50.128 1.00 90.62 179 SER A N 1
ATOM 1415 C CA . SER A 1 179 ? 16.203 8.074 -49.337 1.00 90.62 179 SER A CA 1
ATOM 1416 C C . SER A 1 179 ? 16.054 6.759 -48.566 1.00 90.62 179 SER A C 1
ATOM 1418 O O . SER A 1 179 ? 15.706 6.778 -47.385 1.00 90.62 179 SER A O 1
ATOM 1420 N N . TYR A 1 180 ? 16.358 5.619 -49.196 1.00 89.94 180 TYR A N 1
ATOM 1421 C CA . TYR A 1 180 ? 16.307 4.305 -48.551 1.00 89.94 180 TYR A CA 1
ATOM 1422 C C . TYR A 1 180 ? 17.330 4.180 -47.423 1.00 89.94 180 TYR A C 1
ATOM 1424 O O . TYR A 1 180 ? 16.983 3.713 -46.340 1.00 89.94 180 TYR A O 1
ATOM 1432 N N . ILE A 1 181 ? 18.557 4.667 -47.631 1.00 87.69 181 ILE A N 1
ATOM 1433 C CA . ILE A 1 181 ? 19.588 4.678 -46.586 1.00 87.69 181 ILE A CA 1
ATOM 1434 C C . ILE A 1 181 ? 19.170 5.578 -45.425 1.00 87.69 181 ILE A C 1
ATOM 1436 O O . ILE A 1 181 ? 19.295 5.190 -44.271 1.00 87.69 181 ILE A O 1
ATOM 1440 N N . LEU A 1 182 ? 18.636 6.773 -45.672 1.00 88.00 182 LEU A N 1
ATOM 1441 C CA . LEU A 1 182 ? 18.191 7.623 -44.566 1.00 88.00 182 LEU A CA 1
ATOM 1442 C C . LEU A 1 182 ? 17.019 7.007 -43.789 1.00 88.00 182 LEU A C 1
ATOM 1444 O O . LEU A 1 182 ? 16.957 7.168 -42.572 1.00 88.00 182 LEU A O 1
ATOM 1448 N N . ASN A 1 183 ? 16.108 6.295 -44.457 1.00 88.19 183 ASN A N 1
ATOM 1449 C CA . ASN A 1 183 ? 14.978 5.647 -43.793 1.00 88.19 183 ASN A CA 1
ATOM 1450 C C . ASN A 1 183 ? 15.389 4.406 -42.991 1.00 88.19 183 ASN A C 1
ATOM 1452 O O . ASN A 1 183 ? 14.924 4.272 -41.865 1.00 88.19 183 ASN A O 1
ATOM 1456 N N . ILE A 1 184 ? 16.329 3.586 -43.481 1.00 86.88 184 ILE A N 1
ATOM 1457 C CA . ILE A 1 184 ? 16.744 2.352 -42.788 1.00 86.88 184 ILE A CA 1
ATOM 1458 C C . ILE A 1 184 ? 17.383 2.621 -41.415 1.00 86.88 184 ILE A C 1
ATOM 1460 O O . ILE A 1 184 ? 17.254 1.802 -40.509 1.00 86.88 184 ILE A O 1
ATOM 1464 N N . PHE A 1 185 ? 18.052 3.769 -41.235 1.00 86.50 185 PHE A N 1
ATOM 1465 C CA . PHE A 1 185 ? 18.707 4.128 -39.971 1.00 86.50 185 PHE A CA 1
ATOM 1466 C C . PHE A 1 185 ? 17.761 4.758 -38.936 1.00 86.50 185 PHE A C 1
ATOM 1468 O O . PHE A 1 185 ? 17.986 4.582 -37.740 1.00 86.50 185 PHE A O 1
ATOM 1475 N N . LYS A 1 186 ? 16.664 5.410 -39.352 1.00 84.94 186 LYS A N 1
ATOM 1476 C CA . LYS A 1 186 ? 15.689 6.040 -38.432 1.00 84.94 186 LYS A CA 1
ATOM 1477 C C . LYS A 1 186 ? 15.146 5.097 -37.347 1.00 84.94 186 LYS A C 1
ATOM 1479 O O . LYS A 1 186 ? 15.158 5.481 -36.176 1.00 84.94 186 LYS A O 1
ATOM 1484 N N . PRO A 1 187 ? 14.650 3.883 -37.662 1.00 81.56 187 PRO A N 1
ATOM 1485 C CA . PRO A 1 187 ? 14.182 2.976 -36.618 1.00 81.56 187 PRO A CA 1
ATOM 1486 C C . PRO A 1 187 ? 15.330 2.458 -35.737 1.00 81.56 187 PRO A C 1
ATOM 1488 O O . PRO A 1 187 ? 15.111 2.161 -34.557 1.00 81.56 187 PRO A O 1
ATOM 1491 N N . LEU A 1 188 ? 16.558 2.398 -36.270 1.00 83.31 188 LEU A N 1
ATOM 1492 C CA . LEU A 1 188 ? 17.739 1.927 -35.545 1.00 83.31 188 LEU A CA 1
ATOM 1493 C C . LEU A 1 188 ? 18.170 2.894 -34.429 1.00 83.31 188 LEU A C 1
ATOM 1495 O O . LEU A 1 188 ? 18.636 2.428 -33.388 1.00 83.31 188 LEU A O 1
ATOM 1499 N N . ASP A 1 189 ? 17.920 4.201 -34.568 1.00 81.81 189 ASP A N 1
ATOM 1500 C CA . ASP A 1 189 ? 18.222 5.210 -33.533 1.00 81.81 189 ASP A CA 1
ATOM 1501 C C . ASP A 1 189 ? 17.527 4.911 -32.191 1.00 81.81 189 ASP A C 1
ATOM 1503 O O . ASP A 1 189 ? 18.031 5.226 -31.110 1.00 81.81 189 ASP A O 1
ATOM 1507 N N . SER A 1 190 ? 16.370 4.245 -32.239 1.00 81.38 190 SER A N 1
ATOM 1508 C CA . SER A 1 190 ? 15.598 3.869 -31.051 1.00 81.38 190 SER A CA 1
ATOM 1509 C C . SER A 1 190 ? 15.957 2.494 -30.476 1.00 81.38 190 SER A C 1
ATOM 1511 O O . SER A 1 190 ? 15.392 2.114 -29.446 1.00 81.38 190 SER A O 1
ATOM 1513 N N . LEU A 1 191 ? 16.895 1.744 -31.073 1.00 79.44 191 LEU A N 1
ATOM 1514 C CA . LEU A 1 191 ? 17.243 0.385 -30.627 1.00 79.44 191 LEU A CA 1
ATOM 1515 C C . LEU A 1 191 ? 17.710 0.338 -29.172 1.00 79.44 191 LEU A C 1
ATOM 1517 O O . LEU A 1 191 ? 17.325 -0.563 -28.428 1.00 79.44 191 LEU A O 1
ATOM 1521 N N . GLY A 1 192 ? 18.497 1.325 -28.736 1.00 78.25 192 GLY A N 1
ATOM 1522 C CA . GLY A 1 192 ? 18.958 1.387 -27.348 1.00 78.25 192 GLY A CA 1
ATOM 1523 C C . GLY A 1 192 ? 17.808 1.569 -26.349 1.00 78.25 192 GLY A C 1
ATOM 1524 O O . GLY A 1 192 ? 17.807 0.964 -25.275 1.00 78.25 192 GLY A O 1
ATOM 1525 N N . ALA A 1 193 ? 16.798 2.369 -26.710 1.00 80.12 193 ALA A N 1
ATOM 1526 C CA . ALA A 1 193 ? 15.597 2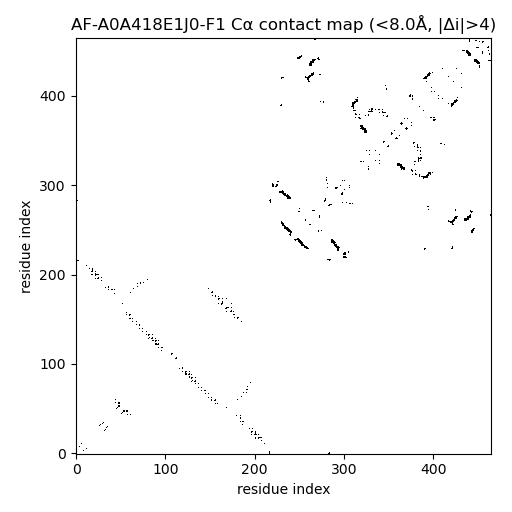.548 -25.897 1.00 80.12 193 ALA A CA 1
ATOM 1527 C C . ALA A 1 193 ? 14.738 1.277 -25.887 1.00 80.12 193 ALA A C 1
ATOM 1529 O O . ALA A 1 193 ? 14.316 0.853 -24.817 1.00 80.12 193 ALA A O 1
ATOM 1530 N N . ILE A 1 194 ? 14.562 0.637 -27.048 1.00 83.69 194 ILE A N 1
ATOM 1531 C CA . ILE A 1 194 ? 13.851 -0.639 -27.209 1.00 83.69 194 ILE A CA 1
ATOM 1532 C C . ILE A 1 194 ? 14.469 -1.728 -26.329 1.00 83.69 194 ILE A C 1
ATOM 1534 O O . ILE A 1 194 ? 13.752 -2.371 -25.566 1.00 83.69 194 ILE A O 1
ATOM 1538 N N . TYR A 1 195 ? 15.793 -1.897 -26.380 1.00 81.88 195 TYR A N 1
ATOM 1539 C CA . TYR A 1 195 ? 16.500 -2.871 -25.550 1.00 81.88 195 TYR A CA 1
ATOM 1540 C C . TYR A 1 195 ? 16.255 -2.624 -24.059 1.00 81.88 195 TYR A C 1
ATO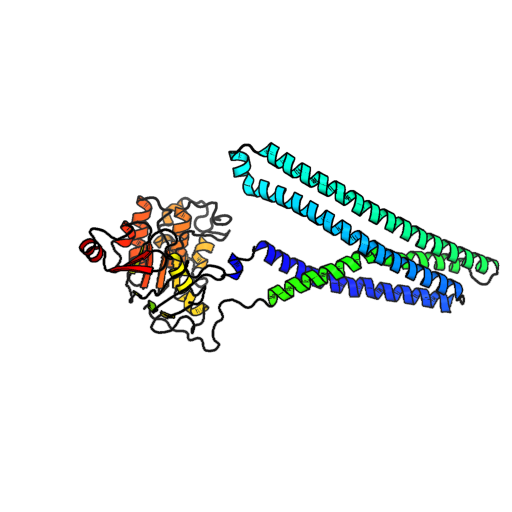M 1542 O O . TYR A 1 195 ? 15.895 -3.543 -23.326 1.00 81.88 195 TYR A O 1
ATOM 1550 N N . ASN A 1 196 ? 16.393 -1.371 -23.617 1.00 81.62 196 ASN A N 1
ATOM 1551 C CA . ASN A 1 196 ? 16.137 -1.013 -22.227 1.00 81.62 196 ASN A CA 1
ATOM 1552 C C . ASN A 1 196 ? 14.680 -1.277 -21.819 1.00 81.62 196 ASN A C 1
ATOM 1554 O O . ASN A 1 196 ? 14.453 -1.796 -20.732 1.00 81.62 196 ASN A O 1
ATOM 1558 N N . THR A 1 197 ? 13.706 -0.948 -22.674 1.00 86.88 197 THR A N 1
ATOM 1559 C CA . THR A 1 197 ? 12.291 -1.246 -22.423 1.00 86.88 197 THR A CA 1
ATOM 1560 C C . THR A 1 197 ? 12.073 -2.746 -22.282 1.00 86.88 197 THR A C 1
ATOM 1562 O O . THR A 1 197 ? 11.473 -3.160 -21.303 1.00 86.88 197 THR A O 1
ATOM 1565 N N . ILE A 1 198 ? 12.622 -3.574 -23.175 1.00 87.38 198 ILE A N 1
ATOM 1566 C CA . ILE A 1 198 ? 12.489 -5.036 -23.086 1.00 87.38 198 ILE A CA 1
ATOM 1567 C C . ILE A 1 198 ? 13.064 -5.556 -21.763 1.00 87.38 198 ILE A C 1
ATOM 1569 O O . ILE A 1 198 ? 12.373 -6.266 -21.036 1.00 87.38 198 ILE A O 1
ATOM 1573 N N . VAL A 1 199 ? 14.301 -5.180 -21.419 1.00 85.88 199 VAL A N 1
ATOM 1574 C CA . VAL A 1 199 ? 14.953 -5.630 -20.176 1.00 85.88 199 VAL A CA 1
ATOM 1575 C C . VAL A 1 199 ? 14.158 -5.191 -18.946 1.00 85.88 199 VAL A C 1
ATOM 1577 O O . VAL A 1 199 ? 13.880 -6.009 -18.070 1.00 85.88 199 VAL A O 1
ATOM 1580 N N . GLN A 1 200 ? 13.763 -3.916 -18.885 1.00 86.50 200 GLN A N 1
ATOM 1581 C CA . GLN A 1 200 ? 13.010 -3.372 -17.756 1.00 86.50 200 GLN A CA 1
ATOM 1582 C C . GLN A 1 200 ? 11.641 -4.038 -17.629 1.00 86.50 200 GLN A C 1
ATOM 1584 O O . GLN A 1 200 ? 11.252 -4.440 -16.535 1.00 86.50 200 GLN A O 1
ATOM 1589 N N . SER A 1 201 ? 10.938 -4.212 -18.744 1.00 92.31 201 SER A N 1
ATOM 1590 C CA . SER A 1 201 ? 9.614 -4.808 -18.747 1.00 92.31 201 SER A CA 1
ATOM 1591 C C . SER A 1 201 ? 9.638 -6.286 -18.369 1.00 92.31 201 SER A C 1
ATOM 1593 O O . SER A 1 201 ? 8.747 -6.729 -17.654 1.00 92.31 201 SER A O 1
ATOM 1595 N N . VAL A 1 202 ? 10.680 -7.043 -18.732 1.00 91.00 202 VAL A N 1
ATOM 1596 C CA . VAL A 1 202 ? 10.873 -8.416 -18.229 1.00 91.00 202 VAL A CA 1
ATOM 1597 C C . VAL A 1 202 ? 11.036 -8.431 -16.706 1.00 91.00 202 VAL A C 1
ATOM 1599 O O . VAL A 1 202 ? 10.402 -9.243 -16.033 1.00 91.00 202 VAL A O 1
ATOM 1602 N N . VAL A 1 203 ? 11.837 -7.520 -16.142 1.00 90.19 203 VAL A N 1
ATOM 1603 C CA . VAL A 1 203 ? 12.026 -7.413 -14.683 1.00 90.19 203 VAL A CA 1
ATOM 1604 C C . VAL A 1 203 ? 10.727 -7.015 -13.978 1.00 90.19 203 VAL A C 1
ATOM 1606 O O . VAL A 1 203 ? 10.353 -7.630 -12.980 1.00 90.19 203 VAL A O 1
ATOM 1609 N N . ASP A 1 204 ? 10.018 -6.007 -14.483 1.00 92.12 204 ASP A N 1
ATOM 1610 C CA . ASP A 1 204 ? 8.780 -5.520 -13.871 1.00 92.12 204 ASP A CA 1
ATOM 1611 C C . ASP A 1 204 ? 7.645 -6.549 -13.975 1.00 92.12 204 ASP A C 1
ATOM 1613 O O . ASP A 1 204 ? 6.949 -6.780 -12.985 1.00 92.12 204 ASP A O 1
ATOM 1617 N N . MET A 1 205 ? 7.514 -7.249 -15.108 1.00 93.25 205 MET A N 1
ATOM 1618 C CA . MET A 1 205 ? 6.594 -8.384 -15.232 1.00 93.25 205 MET A CA 1
ATOM 1619 C C . MET A 1 205 ? 6.978 -9.531 -14.295 1.00 93.25 205 MET A C 1
ATOM 1621 O O . MET A 1 205 ? 6.094 -10.115 -13.678 1.00 93.25 205 MET A O 1
ATOM 1625 N N . SER A 1 206 ? 8.269 -9.836 -14.122 1.00 93.38 206 SER A N 1
ATOM 1626 C CA . SER A 1 206 ? 8.716 -10.854 -13.159 1.00 93.38 206 SER A CA 1
ATOM 1627 C C . SER A 1 206 ? 8.311 -10.492 -11.728 1.00 93.38 206 SER A C 1
ATOM 1629 O O . SER A 1 206 ? 7.800 -11.343 -11.004 1.00 93.38 206 SER A O 1
ATOM 1631 N N . ASN A 1 207 ? 8.485 -9.230 -11.326 1.00 92.00 207 ASN A N 1
ATOM 1632 C CA . ASN A 1 207 ? 8.057 -8.746 -10.010 1.00 92.00 207 ASN A CA 1
ATOM 1633 C C . ASN A 1 207 ? 6.529 -8.818 -9.842 1.00 92.00 207 ASN A C 1
ATOM 1635 O O . ASN A 1 207 ? 6.037 -9.153 -8.764 1.00 92.00 207 ASN A O 1
ATOM 1639 N N . LEU A 1 208 ? 5.769 -8.501 -10.898 1.00 94.12 208 LEU A N 1
ATOM 1640 C CA . LEU A 1 208 ? 4.312 -8.631 -10.907 1.00 94.12 208 LEU A CA 1
ATOM 1641 C C . LEU A 1 208 ? 3.887 -10.096 -10.770 1.00 94.12 208 LEU A C 1
ATOM 1643 O O . LEU A 1 208 ? 3.031 -10.407 -9.949 1.00 94.12 208 LEU A O 1
ATOM 1647 N N . VAL A 1 209 ? 4.503 -11.001 -11.528 1.00 94.19 209 VAL A N 1
ATOM 1648 C CA . VAL A 1 209 ? 4.256 -12.444 -11.441 1.00 94.19 209 VAL A CA 1
ATOM 1649 C C . VAL A 1 209 ? 4.563 -12.943 -10.030 1.00 94.19 209 VAL A C 1
ATOM 1651 O O . VAL A 1 209 ? 3.721 -13.617 -9.445 1.00 94.19 209 VAL A O 1
ATOM 1654 N N . GLU A 1 210 ? 5.699 -12.562 -9.440 1.00 92.81 210 GLU A N 1
ATOM 1655 C CA . GLU A 1 210 ? 6.038 -12.915 -8.055 1.00 92.81 210 GLU A CA 1
ATOM 1656 C C . GLU A 1 210 ? 4.977 -12.418 -7.063 1.00 92.81 210 GLU A C 1
ATOM 1658 O O . GLU A 1 210 ? 4.614 -13.142 -6.137 1.00 92.81 210 GLU A O 1
ATOM 1663 N N . LEU A 1 211 ? 4.453 -11.202 -7.259 1.00 91.56 211 LEU A N 1
ATOM 1664 C CA . LEU A 1 211 ? 3.378 -10.642 -6.442 1.00 91.56 211 LEU A CA 1
ATOM 1665 C C . LEU A 1 211 ? 2.062 -11.419 -6.604 1.00 91.56 211 LEU A C 1
ATOM 1667 O O . LEU A 1 211 ? 1.407 -11.697 -5.603 1.00 91.56 211 LEU A O 1
ATOM 1671 N N . LEU A 1 212 ? 1.685 -11.778 -7.834 1.00 91.75 212 LEU A N 1
ATOM 1672 C CA . LEU A 1 212 ? 0.464 -12.534 -8.136 1.00 91.75 212 LEU A CA 1
ATOM 1673 C C . LEU A 1 212 ? 0.518 -13.979 -7.617 1.00 91.75 212 LEU A C 1
ATOM 1675 O O . LEU A 1 212 ? -0.522 -14.548 -7.302 1.00 91.75 212 LEU A O 1
ATOM 1679 N N . HIS A 1 213 ? 1.716 -14.554 -7.489 1.00 92.00 213 HIS A N 1
ATOM 1680 C CA . HIS A 1 213 ? 1.930 -15.893 -6.930 1.00 92.00 213 HIS A CA 1
ATOM 1681 C C . HIS A 1 213 ? 2.031 -15.911 -5.394 1.00 92.00 213 HIS A C 1
ATOM 1683 O O . HIS A 1 213 ? 2.225 -16.977 -4.809 1.00 92.00 213 HIS A O 1
ATOM 1689 N N . GLN A 1 214 ? 1.904 -14.766 -4.712 1.00 88.44 214 GLN A N 1
ATOM 1690 C CA . GLN A 1 214 ? 1.892 -14.736 -3.248 1.00 88.44 214 GLN A CA 1
ATOM 1691 C C . GLN A 1 214 ? 0.638 -15.435 -2.716 1.00 88.44 214 GLN A C 1
ATOM 1693 O O . GLN A 1 214 ? -0.487 -14.987 -2.934 1.00 88.44 214 GLN A O 1
ATOM 1698 N N . THR A 1 215 ? 0.832 -16.512 -1.961 1.00 86.12 215 THR A N 1
ATOM 1699 C CA . THR A 1 215 ? -0.255 -17.208 -1.274 1.00 86.12 215 THR A CA 1
ATOM 1700 C C . THR A 1 215 ? -0.626 -16.477 0.021 1.00 86.12 215 THR A C 1
ATOM 1702 O O . THR A 1 215 ? 0.275 -16.134 0.792 1.00 86.12 215 THR A O 1
ATOM 1705 N N . PRO A 1 216 ? -1.919 -16.248 0.309 1.00 86.88 216 PRO A N 1
ATOM 1706 C CA . PRO A 1 216 ? -2.353 -15.696 1.590 1.00 86.88 216 PRO A CA 1
ATOM 1707 C C . PRO A 1 216 ? -1.896 -16.552 2.780 1.00 86.88 216 PRO A C 1
ATOM 1709 O O . PRO A 1 216 ? -1.971 -17.775 2.719 1.00 86.88 216 PRO A O 1
ATOM 1712 N N . ASP A 1 217 ? -1.504 -15.908 3.887 1.00 84.88 217 ASP A N 1
ATOM 1713 C CA . ASP A 1 217 ? -1.078 -16.607 5.116 1.00 84.88 217 ASP A CA 1
ATOM 1714 C C . ASP A 1 217 ? -2.192 -17.475 5.732 1.00 84.88 217 ASP A C 1
ATOM 1716 O O . ASP A 1 217 ? -1.919 -18.455 6.415 1.00 84.88 217 ASP A O 1
ATOM 1720 N N . VAL A 1 218 ? -3.453 -17.074 5.532 1.00 87.94 218 VAL A N 1
ATOM 1721 C CA . VAL A 1 218 ? -4.645 -17.724 6.087 1.00 87.94 218 VAL A CA 1
ATOM 1722 C C . VAL A 1 218 ? -5.597 -18.029 4.937 1.00 87.94 218 VAL A C 1
ATOM 1724 O O . VAL A 1 218 ? -6.139 -17.112 4.312 1.00 87.94 218 VAL A O 1
ATOM 1727 N N . LEU A 1 219 ? -5.810 -19.318 4.680 1.00 88.69 219 LEU A N 1
ATOM 1728 C CA . LEU A 1 219 ? -6.737 -19.823 3.671 1.00 88.69 219 LEU A CA 1
ATOM 1729 C C . LEU A 1 219 ? -7.933 -20.509 4.335 1.00 88.69 219 LEU A C 1
ATOM 1731 O O . LEU A 1 219 ? -7.827 -21.112 5.407 1.00 88.69 219 LEU A O 1
ATOM 1735 N N . ASP A 1 220 ? -9.089 -20.388 3.694 1.00 88.75 220 ASP A N 1
ATOM 1736 C CA . ASP A 1 220 ? -10.277 -21.136 4.091 1.00 88.75 220 ASP A CA 1
ATOM 1737 C C . ASP A 1 220 ? -10.183 -22.567 3.565 1.00 88.75 220 ASP A C 1
ATOM 1739 O O . ASP A 1 220 ? -9.607 -22.812 2.507 1.00 88.75 220 ASP A O 1
ATOM 1743 N N . LYS A 1 221 ? -10.737 -23.515 4.323 1.00 85.19 221 LYS A N 1
ATOM 1744 C CA . LYS A 1 221 ? -10.876 -24.903 3.874 1.00 85.19 221 LYS A CA 1
ATOM 1745 C C . LYS A 1 221 ? -12.054 -25.017 2.909 1.00 85.19 221 LYS A C 1
ATOM 1747 O O . LYS A 1 221 ? -13.051 -24.311 3.075 1.00 85.19 221 LYS A O 1
ATOM 1752 N N . ASP A 1 222 ? -11.965 -25.941 1.957 1.00 75.94 222 ASP A N 1
ATOM 1753 C CA . ASP A 1 222 ? -12.992 -26.144 0.924 1.00 75.94 222 ASP A CA 1
ATOM 1754 C C . ASP A 1 222 ? -14.382 -26.491 1.503 1.00 75.94 222 ASP A C 1
ATOM 1756 O O . ASP A 1 222 ? -15.406 -26.182 0.896 1.00 75.94 222 ASP A O 1
ATOM 1760 N N . ASP A 1 223 ? -14.440 -27.088 2.700 1.00 75.00 223 ASP A N 1
ATOM 1761 C CA . ASP A 1 223 ? -15.655 -27.551 3.387 1.00 75.00 223 ASP A CA 1
ATOM 1762 C C . ASP A 1 223 ? -16.149 -26.619 4.515 1.00 75.00 223 ASP A C 1
ATOM 1764 O O . ASP A 1 223 ? -16.944 -27.013 5.377 1.00 75.00 223 ASP A O 1
ATOM 1768 N N . ALA A 1 224 ? -15.698 -25.364 4.512 1.00 74.06 224 ALA A N 1
ATOM 1769 C CA . ALA A 1 224 ? -16.013 -24.365 5.527 1.00 74.06 224 ALA A CA 1
ATOM 1770 C C . ALA A 1 224 ? -17.527 -24.202 5.820 1.00 74.06 224 ALA A C 1
ATOM 1772 O O . ALA A 1 224 ? -18.335 -23.857 4.951 1.00 74.06 224 ALA A O 1
ATOM 1773 N N . LYS A 1 225 ? -17.926 -24.381 7.090 1.00 73.25 225 LYS A N 1
ATOM 1774 C CA . LYS A 1 225 ? -19.339 -24.356 7.537 1.00 73.25 225 LYS A CA 1
ATOM 1775 C C . LYS A 1 225 ? -19.834 -22.952 7.897 1.00 73.25 225 LYS A C 1
ATOM 1777 O O . LYS A 1 225 ? -19.121 -22.193 8.523 1.00 73.25 225 LYS A O 1
ATOM 1782 N N . ARG A 1 226 ? -21.100 -22.613 7.613 1.00 68.12 226 ARG A N 1
ATOM 1783 C CA . ARG A 1 226 ? -21.698 -21.293 7.939 1.00 68.12 226 ARG A CA 1
ATOM 1784 C C . ARG A 1 226 ? -22.714 -21.364 9.088 1.00 68.12 226 ARG A C 1
ATOM 1786 O O . ARG A 1 226 ? -23.908 -21.445 8.811 1.00 68.12 226 ARG A O 1
ATOM 1793 N N . ARG A 1 227 ? -22.308 -21.329 10.366 1.00 58.66 227 ARG A N 1
ATOM 1794 C CA . ARG A 1 227 ? -23.240 -21.162 11.513 1.00 58.66 227 ARG A CA 1
ATOM 1795 C C . ARG A 1 227 ? -22.543 -20.597 12.745 1.00 58.66 227 ARG A C 1
ATOM 1797 O O . ARG A 1 227 ? -21.511 -21.136 13.108 1.00 58.66 227 ARG A O 1
ATOM 1804 N N . TYR A 1 228 ? -23.170 -19.637 13.442 1.00 62.69 228 TYR A N 1
ATOM 1805 C CA . TYR A 1 228 ? -22.698 -19.193 14.763 1.00 62.69 228 TYR A CA 1
ATOM 1806 C C . TYR A 1 228 ? -23.817 -18.733 15.707 1.00 62.69 228 TYR A C 1
ATOM 1808 O O . TYR A 1 228 ? -24.599 -17.827 15.374 1.00 62.69 228 TYR A O 1
ATOM 1816 N N . GLN A 1 229 ? -23.844 -19.323 16.903 1.00 63.66 229 GLN A N 1
ATOM 1817 C CA . GLN A 1 229 ? -24.394 -18.754 18.139 1.00 63.66 229 GLN A CA 1
ATOM 1818 C C . GLN A 1 229 ? -23.258 -18.174 19.026 1.00 63.66 229 GLN A C 1
ATOM 1820 O O . GLN A 1 229 ? -22.082 -18.324 18.691 1.00 63.66 229 GLN A O 1
ATOM 1825 N N . PRO A 1 230 ? -23.550 -17.425 20.107 1.00 72.12 230 PRO A N 1
ATOM 1826 C CA . PRO A 1 230 ? -22.606 -16.456 20.656 1.00 72.12 230 PRO A CA 1
ATOM 1827 C C . PRO A 1 230 ? -21.808 -16.997 21.860 1.00 72.12 230 PRO A C 1
ATOM 1829 O O . PRO A 1 230 ? -21.783 -16.377 22.911 1.00 72.12 230 PRO A O 1
ATOM 1832 N N . THR A 1 231 ? -21.140 -18.146 21.753 1.00 89.88 231 THR A N 1
ATOM 1833 C CA . THR A 1 231 ? -20.154 -18.558 22.781 1.00 89.88 231 THR A CA 1
ATOM 1834 C C . THR A 1 231 ? -18.762 -18.548 22.186 1.00 89.88 231 THR A C 1
ATOM 1836 O O . THR A 1 231 ? -18.533 -19.246 21.205 1.00 89.88 231 THR A O 1
ATOM 1839 N N . VAL A 1 232 ? -17.842 -17.785 22.775 1.00 94.56 232 VAL A N 1
ATOM 1840 C CA . VAL A 1 232 ? -16.440 -17.707 22.338 1.00 94.56 232 VAL A CA 1
ATOM 1841 C C . VAL A 1 232 ? -15.575 -18.448 23.347 1.00 94.56 232 VAL A C 1
ATOM 1843 O O . VAL A 1 232 ? -15.594 -18.113 24.526 1.00 94.56 232 VAL A O 1
ATOM 1846 N N . ARG A 1 233 ? -14.793 -19.434 22.905 1.00 95.94 233 ARG A N 1
ATOM 1847 C CA . ARG A 1 233 ? -13.871 -20.187 23.763 1.00 95.94 233 ARG A CA 1
ATOM 1848 C C . ARG A 1 233 ? -12.466 -20.191 23.179 1.00 95.94 233 ARG A C 1
ATOM 1850 O O . ARG A 1 233 ? -12.258 -20.658 22.066 1.00 95.94 233 ARG A O 1
ATOM 1857 N N . PHE A 1 234 ? -11.507 -19.728 23.967 1.00 97.31 234 PHE A N 1
ATOM 1858 C CA . PHE A 1 234 ? -10.084 -19.939 23.733 1.00 97.31 234 PHE A CA 1
ATOM 1859 C C . PHE A 1 234 ? -9.690 -21.214 24.485 1.00 97.31 234 PHE A C 1
ATOM 1861 O O . PHE A 1 234 ? -9.962 -21.331 25.679 1.00 97.31 234 PHE A O 1
ATOM 1868 N N . ASP A 1 235 ? -9.124 -22.189 23.778 1.00 97.12 235 ASP A N 1
ATOM 1869 C CA . ASP A 1 235 ? -8.775 -23.514 24.295 1.00 97.12 235 ASP A CA 1
ATOM 1870 C C . ASP A 1 235 ? -7.273 -23.758 24.089 1.00 97.12 235 ASP A C 1
ATOM 1872 O O . ASP A 1 235 ? -6.838 -24.095 22.985 1.00 97.12 235 ASP A O 1
ATOM 1876 N N . HIS A 1 236 ? -6.488 -23.531 25.148 1.00 96.56 236 HIS A N 1
ATOM 1877 C CA . HIS A 1 236 ? -5.031 -23.705 25.208 1.00 96.56 236 HIS A CA 1
ATOM 1878 C C . HIS A 1 236 ? -4.272 -22.934 24.115 1.00 96.56 236 HIS A C 1
ATOM 1880 O O . HIS A 1 236 ? -3.297 -23.414 23.533 1.00 96.56 236 HIS A O 1
ATOM 1886 N N . VAL A 1 237 ? -4.732 -21.717 23.813 1.00 96.88 237 VAL A N 1
ATOM 1887 C CA . VAL A 1 237 ? -4.245 -20.929 22.678 1.00 96.88 237 VAL A CA 1
ATOM 1888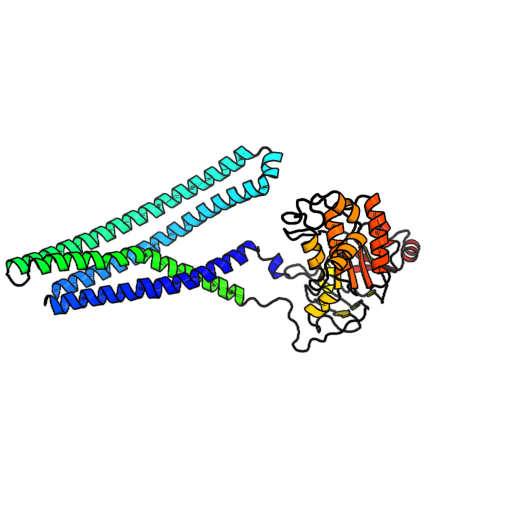 C C . VAL A 1 237 ? -2.835 -20.416 22.937 1.00 96.88 237 VAL A C 1
ATOM 1890 O O . VAL A 1 237 ? -2.592 -19.666 23.884 1.00 96.88 237 VAL A O 1
ATOM 1893 N N . SER A 1 238 ? -1.917 -20.770 22.043 1.00 95.38 238 SER A N 1
ATOM 1894 C CA . SER A 1 238 ? -0.578 -20.187 21.969 1.00 95.38 238 SER A CA 1
ATOM 1895 C C . SER A 1 238 ? -0.345 -19.595 20.586 1.00 95.38 238 SER A C 1
ATOM 1897 O O . SER A 1 238 ? -0.771 -20.161 19.577 1.00 95.38 238 SER A O 1
ATOM 1899 N N . PHE A 1 239 ? 0.318 -18.446 20.523 1.00 94.94 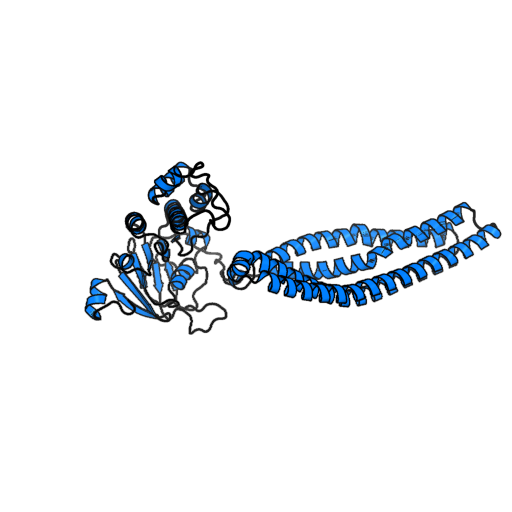239 PHE A N 1
ATOM 1900 C CA . PHE A 1 239 ? 0.544 -17.738 19.267 1.00 94.94 239 PHE A CA 1
ATOM 1901 C C . PHE A 1 239 ? 1.812 -16.900 19.320 1.00 94.94 239 PHE A C 1
ATOM 1903 O O . PHE A 1 239 ? 2.055 -16.227 20.314 1.00 94.94 239 PHE A O 1
ATOM 1910 N N . THR A 1 240 ? 2.572 -16.876 18.228 1.00 91.88 240 THR A N 1
ATOM 1911 C CA . THR A 1 240 ? 3.715 -15.974 18.026 1.00 91.88 240 THR A CA 1
ATOM 1912 C C . THR A 1 240 ? 3.612 -15.321 16.651 1.00 91.88 240 THR A C 1
ATOM 1914 O O . THR A 1 240 ? 3.304 -15.993 15.669 1.00 91.88 240 THR A O 1
ATOM 1917 N N . TYR A 1 241 ? 3.876 -14.013 16.565 1.00 89.88 241 TYR A N 1
ATOM 1918 C CA . TYR A 1 241 ? 3.897 -13.323 15.275 1.00 89.88 241 TYR A CA 1
ATOM 1919 C C . TYR A 1 241 ? 5.030 -13.864 14.386 1.00 89.88 241 TYR A C 1
ATOM 1921 O O . TYR A 1 241 ? 6.143 -14.059 14.883 1.00 89.88 241 TYR A O 1
ATOM 1929 N N . PRO A 1 242 ? 4.800 -14.063 13.074 1.00 85.88 242 PRO A N 1
ATOM 1930 C CA . PRO A 1 242 ? 5.848 -14.547 12.182 1.00 85.88 242 PRO A CA 1
ATOM 1931 C C . PRO A 1 242 ? 7.076 -13.627 12.207 1.00 85.88 242 PRO A C 1
ATOM 1933 O O . PRO A 1 242 ? 6.946 -12.404 12.116 1.00 85.88 242 PRO A O 1
ATOM 1936 N N . GLY A 1 243 ? 8.266 -14.216 12.349 1.00 82.19 243 GLY A N 1
ATOM 1937 C CA . GLY A 1 243 ? 9.535 -13.485 12.438 1.00 82.19 243 GLY A CA 1
ATOM 1938 C C . GLY A 1 243 ? 9.859 -12.890 13.815 1.00 82.19 243 GLY A C 1
ATOM 1939 O O . GLY A 1 243 ? 10.889 -12.234 13.947 1.00 82.19 243 GLY A O 1
ATOM 1940 N N . GLN A 1 244 ? 9.026 -13.109 14.841 1.00 83.25 244 GLN A N 1
ATOM 1941 C CA . GLN A 1 244 ? 9.321 -12.713 16.223 1.00 83.25 244 GLN A CA 1
ATOM 1942 C C . GLN A 1 244 ? 9.702 -13.918 17.102 1.00 83.25 244 GLN A C 1
ATOM 1944 O O . GLN A 1 244 ? 9.279 -15.041 16.820 1.00 83.25 244 GLN A O 1
ATOM 1949 N N . PRO A 1 245 ? 10.475 -13.709 18.187 1.00 79.62 245 PRO A N 1
ATOM 1950 C CA . PRO A 1 245 ? 10.768 -14.765 19.152 1.00 79.62 245 PRO A CA 1
ATOM 1951 C C . PRO A 1 245 ? 9.491 -15.289 19.824 1.00 79.62 245 PRO A C 1
ATOM 1953 O O . PRO A 1 245 ? 8.593 -14.509 20.148 1.00 79.62 245 PRO A O 1
ATOM 1956 N N . SER A 1 246 ? 9.447 -16.591 20.130 1.00 73.00 246 SER A N 1
ATOM 1957 C CA . SER A 1 246 ? 8.317 -17.248 20.819 1.00 73.00 246 SER A CA 1
ATOM 1958 C C . SER A 1 246 ? 8.010 -16.678 22.209 1.00 73.00 246 SER A C 1
ATOM 1960 O O . SER A 1 246 ? 6.926 -16.878 22.758 1.00 73.00 246 SER A O 1
ATOM 1962 N N . THR A 1 247 ? 8.943 -15.919 22.783 1.00 73.00 247 THR A N 1
ATOM 1963 C CA . THR A 1 247 ? 8.757 -15.206 24.047 1.00 73.00 247 THR A CA 1
ATOM 1964 C C . THR A 1 247 ? 7.736 -14.070 23.950 1.00 73.00 247 THR A C 1
ATOM 1966 O O . THR A 1 247 ? 7.126 -13.755 24.973 1.00 73.00 247 THR A O 1
ATOM 1969 N N . ASN A 1 248 ? 7.514 -13.506 22.753 1.00 76.19 248 ASN A N 1
ATOM 1970 C CA . ASN A 1 248 ? 6.721 -12.291 22.499 1.00 76.19 248 ASN A CA 1
ATOM 1971 C C . ASN A 1 248 ? 5.292 -12.589 22.004 1.00 76.19 248 ASN A C 1
ATOM 1973 O O . ASN A 1 248 ? 4.731 -11.878 21.169 1.00 76.19 248 ASN A O 1
ATOM 1977 N N . GLY A 1 249 ? 4.703 -13.664 22.516 1.00 86.19 249 GLY A N 1
ATOM 1978 C CA . GLY A 1 249 ? 3.429 -14.201 22.062 1.00 86.19 249 GLY A CA 1
ATOM 1979 C C . GLY A 1 249 ? 2.496 -14.601 23.200 1.00 86.19 249 GLY A C 1
ATOM 1980 O O . GLY A 1 249 ? 2.865 -14.528 24.370 1.00 86.19 249 GLY A O 1
ATOM 1981 N N . LEU A 1 250 ? 1.289 -15.048 22.850 1.00 93.69 250 LEU A N 1
ATOM 1982 C CA . LEU A 1 250 ? 0.358 -15.647 23.808 1.00 93.69 250 LEU A CA 1
ATOM 1983 C C . LEU A 1 250 ? 0.800 -17.074 24.141 1.00 93.69 250 LEU A C 1
ATOM 1985 O O . LEU A 1 250 ? 1.225 -17.816 23.253 1.00 93.69 250 LEU A O 1
ATOM 1989 N N . LYS A 1 251 ? 0.669 -17.459 25.409 1.00 93.69 251 LYS A N 1
ATOM 1990 C CA . LYS A 1 251 ? 1.145 -18.729 25.959 1.00 93.69 251 LYS A CA 1
ATOM 1991 C C . LYS A 1 251 ? 0.010 -19.398 26.725 1.00 93.69 251 LYS A C 1
ATOM 1993 O O . LYS A 1 251 ? -0.342 -18.962 27.817 1.00 93.69 251 LYS A O 1
ATOM 1998 N N . ASN A 1 252 ? -0.522 -20.472 26.148 1.00 94.00 252 ASN A N 1
ATOM 1999 C CA . ASN A 1 252 ? -1.508 -21.354 26.768 1.00 94.00 252 ASN A CA 1
ATOM 2000 C C . ASN A 1 252 ? -2.720 -20.628 27.397 1.00 94.00 252 ASN A C 1
ATOM 2002 O O . ASN A 1 252 ? -3.065 -20.841 28.558 1.00 94.00 252 ASN A O 1
ATOM 2006 N N . ILE A 1 253 ? -3.358 -19.739 26.636 1.00 95.75 253 ILE A N 1
ATOM 2007 C CA . ILE A 1 253 ? -4.507 -18.958 27.101 1.00 95.75 253 ILE A CA 1
ATOM 2008 C C . ILE A 1 253 ? -5.804 -19.758 26.931 1.00 95.75 253 ILE A C 1
ATOM 2010 O O . ILE A 1 253 ? -6.153 -20.153 25.816 1.00 95.75 253 ILE A O 1
ATOM 2014 N N . SER A 1 254 ? -6.546 -19.932 28.030 1.00 96.00 254 SER A N 1
ATOM 2015 C CA . SER A 1 254 ? -7.819 -20.664 28.061 1.00 96.00 254 SER A CA 1
ATOM 2016 C C . SER A 1 254 ? -8.909 -19.893 28.806 1.00 96.00 254 SER A C 1
ATOM 2018 O O . SER A 1 254 ? -8.815 -19.695 30.014 1.00 96.00 254 SER A O 1
ATOM 2020 N N . PHE A 1 255 ? -9.974 -19.491 28.113 1.00 95.81 255 PHE A N 1
ATOM 2021 C CA . PHE A 1 255 ? -11.152 -18.861 28.724 1.00 95.81 255 PHE A CA 1
ATOM 2022 C C . PHE A 1 255 ? -12.398 -19.056 27.859 1.00 95.81 255 PHE A C 1
ATOM 2024 O O . PHE A 1 255 ? -12.320 -19.472 26.704 1.00 95.81 255 PHE A O 1
ATOM 2031 N N . THR A 1 256 ? -13.574 -18.777 28.418 1.00 95.31 256 THR A N 1
ATOM 2032 C CA . THR A 1 256 ? -14.852 -18.851 27.698 1.00 95.31 256 THR A CA 1
ATOM 2033 C C . THR A 1 256 ? -15.688 -17.625 28.021 1.00 95.31 256 THR A C 1
ATOM 2035 O O . THR A 1 256 ? -15.803 -17.266 29.185 1.00 95.31 256 THR A O 1
ATOM 2038 N N . ILE A 1 257 ? -16.270 -17.015 26.992 1.00 95.00 257 ILE A N 1
ATOM 2039 C CA . ILE A 1 257 ? -17.248 -15.935 27.094 1.00 95.00 257 ILE A CA 1
ATOM 2040 C C . ILE A 1 257 ? -18.590 -16.516 26.658 1.00 95.00 257 ILE A C 1
ATOM 2042 O O . ILE A 1 257 ? -18.766 -16.882 25.489 1.00 95.00 257 ILE A O 1
ATOM 2046 N N . GLY A 1 258 ? -19.507 -16.657 27.611 1.00 91.31 258 GLY A N 1
ATOM 2047 C CA . GLY A 1 258 ? -20.854 -17.144 27.354 1.00 91.31 258 GLY A CA 1
ATOM 2048 C C . GLY A 1 258 ? -21.733 -16.117 26.625 1.00 91.31 258 GLY A C 1
ATOM 2049 O O . GLY A 1 258 ? -21.378 -14.939 26.531 1.00 91.31 258 GLY A O 1
ATOM 2050 N N . PRO A 1 259 ? -22.907 -16.543 26.127 1.00 89.38 259 PRO A N 1
ATOM 2051 C CA . PRO A 1 259 ? -23.899 -15.661 25.519 1.00 89.38 259 PRO A CA 1
ATOM 2052 C C . PRO A 1 259 ? -24.266 -14.486 26.429 1.00 89.38 259 PRO A C 1
ATOM 2054 O O . PRO A 1 259 ? -24.651 -14.695 27.576 1.00 89.38 259 PRO A O 1
ATOM 2057 N N . GLY A 1 260 ? -24.155 -13.258 25.916 1.00 88.44 260 GLY A N 1
ATOM 2058 C CA . GLY A 1 260 ? -24.499 -12.040 26.665 1.00 88.44 260 GLY A CA 1
ATOM 2059 C C . GLY A 1 260 ? -23.531 -11.693 27.801 1.00 88.44 260 GLY A C 1
ATOM 2060 O O . GLY A 1 260 ? -23.763 -10.725 28.519 1.00 88.44 260 GLY A O 1
ATOM 2061 N N . GLN A 1 261 ? -22.450 -12.460 27.974 1.00 92.00 261 GLN A N 1
ATOM 2062 C CA . GLN A 1 261 ? -21.423 -12.152 28.958 1.00 92.00 261 GLN A CA 1
ATOM 2063 C C . GLN A 1 261 ? -20.395 -11.177 28.388 1.00 92.00 261 GLN A C 1
ATOM 2065 O O . GLN A 1 261 ? -20.040 -11.214 27.205 1.00 92.00 261 GLN A O 1
ATOM 2070 N N . THR A 1 262 ? -19.870 -10.352 29.286 1.00 93.00 262 THR A N 1
ATOM 2071 C CA . THR A 1 262 ? -18.798 -9.397 29.009 1.00 93.00 262 THR A CA 1
ATOM 2072 C C . THR A 1 262 ? -17.552 -9.820 29.771 1.00 93.00 262 THR A C 1
ATOM 2074 O O . THR A 1 262 ? -17.562 -9.806 31.003 1.00 93.00 262 THR A O 1
ATOM 2077 N N . LEU A 1 263 ? -16.492 -10.168 29.042 1.00 94.62 263 LEU A N 1
ATOM 2078 C CA . LEU A 1 263 ? -15.157 -10.418 29.583 1.00 94.62 263 LEU A CA 1
ATOM 2079 C C . LEU A 1 263 ? -14.282 -9.186 29.338 1.00 94.62 263 LEU A C 1
ATOM 2081 O O . LEU A 1 263 ? -14.069 -8.799 28.186 1.00 94.62 263 LEU A O 1
ATOM 2085 N N . ALA A 1 264 ? -13.751 -8.594 30.404 1.00 93.38 264 ALA A N 1
ATOM 2086 C CA . ALA A 1 264 ? -12.743 -7.546 30.316 1.00 93.38 264 ALA A CA 1
ATOM 2087 C C . ALA A 1 264 ? -11.333 -8.144 30.360 1.00 93.38 264 ALA A C 1
ATOM 2089 O O . ALA A 1 264 ? -11.052 -9.020 31.167 1.00 93.38 264 ALA A O 1
ATOM 2090 N N . VAL A 1 265 ? -10.430 -7.647 29.521 1.00 93.31 265 VAL A N 1
ATOM 2091 C CA . VAL A 1 265 ? -9.015 -8.011 29.489 1.00 93.31 265 VAL A CA 1
ATOM 2092 C C . VAL A 1 265 ? -8.188 -6.794 29.870 1.00 93.31 265 VAL A C 1
ATOM 2094 O O . VAL A 1 265 ? -8.256 -5.753 29.211 1.00 93.31 265 VAL A O 1
ATOM 2097 N N . VAL A 1 266 ? -7.380 -6.954 30.912 1.00 90.69 266 VAL A N 1
ATOM 2098 C CA . VAL A 1 266 ? -6.456 -5.943 31.434 1.00 90.69 266 VAL A CA 1
ATOM 2099 C C . VAL A 1 266 ? -5.034 -6.479 31.442 1.00 90.69 266 VAL A C 1
ATOM 2101 O O . VAL A 1 266 ? -4.812 -7.684 31.381 1.00 90.69 266 VAL A O 1
ATOM 2104 N N . GLY A 1 267 ? -4.057 -5.582 31.477 1.00 88.19 267 GLY A N 1
ATOM 2105 C CA . GLY A 1 267 ? -2.647 -5.952 31.481 1.00 88.19 267 GLY A CA 1
ATOM 2106 C C . GLY A 1 267 ? -1.762 -4.830 30.969 1.00 88.19 267 GLY A C 1
ATOM 2107 O O . GLY A 1 267 ? -2.243 -3.863 30.367 1.00 88.19 267 GLY A O 1
ATOM 2108 N N . THR A 1 268 ? -0.457 -4.985 31.150 1.00 84.06 268 THR A N 1
ATOM 2109 C CA . THR A 1 268 ? 0.555 -4.024 30.698 1.00 84.06 268 THR A CA 1
ATOM 2110 C C . THR A 1 268 ? 0.550 -3.850 29.170 1.00 84.06 268 THR A C 1
ATOM 2112 O O . THR A 1 268 ? -0.023 -4.640 28.399 1.00 84.06 268 THR A O 1
ATOM 2115 N N . THR A 1 269 ? 1.153 -2.765 28.686 1.00 82.06 269 THR A N 1
ATOM 2116 C CA . THR A 1 269 ? 1.389 -2.580 27.248 1.00 82.06 269 THR A CA 1
ATOM 2117 C C . THR A 1 269 ? 2.263 -3.723 26.733 1.00 82.06 269 THR A C 1
ATOM 2119 O O . THR A 1 269 ? 3.294 -4.032 27.317 1.00 82.06 269 THR A O 1
ATOM 2122 N N . GLY A 1 270 ? 1.842 -4.381 25.651 1.00 81.06 270 GLY A N 1
ATOM 2123 C CA . GLY A 1 270 ? 2.552 -5.550 25.117 1.00 81.06 270 GLY A CA 1
ATOM 2124 C C . GLY A 1 270 ? 2.182 -6.896 25.755 1.00 81.06 270 GLY A C 1
ATOM 2125 O O . GLY A 1 270 ? 2.653 -7.921 25.276 1.00 81.06 270 GLY A O 1
ATOM 2126 N N . ALA A 1 271 ? 1.269 -6.943 26.734 1.00 84.44 271 ALA A N 1
ATOM 2127 C CA . ALA A 1 271 ? 0.815 -8.198 27.353 1.00 84.44 271 ALA A CA 1
ATOM 2128 C C . ALA A 1 271 ? 0.047 -9.155 26.408 1.00 84.44 271 ALA A C 1
ATOM 2130 O O . ALA A 1 271 ? -0.255 -10.284 26.784 1.00 84.44 271 ALA A O 1
ATOM 2131 N N . GLY A 1 272 ? -0.279 -8.723 25.182 1.00 86.81 272 GLY A N 1
ATOM 2132 C CA . GLY A 1 272 ? -0.970 -9.541 24.175 1.00 86.81 272 GLY A CA 1
ATOM 2133 C C . GLY A 1 272 ? -2.477 -9.287 24.036 1.00 86.81 272 GLY A C 1
ATOM 2134 O O . GLY A 1 272 ? -3.151 -10.039 23.336 1.00 86.81 272 GLY A O 1
ATOM 2135 N N . LYS A 1 273 ? -3.014 -8.212 24.628 1.00 90.12 273 LYS A N 1
ATOM 2136 C CA . LYS A 1 273 ? -4.453 -7.875 24.601 1.00 90.12 273 LYS A CA 1
ATOM 2137 C C . LYS A 1 273 ? -5.018 -7.760 23.176 1.00 90.12 273 LYS A C 1
ATOM 2139 O O . LYS A 1 273 ? -5.888 -8.537 22.795 1.00 90.12 273 LYS A O 1
ATOM 2144 N N . SER A 1 274 ? -4.445 -6.894 22.335 1.00 88.94 274 SER A N 1
ATOM 2145 C CA . SER A 1 274 ? -4.863 -6.753 20.927 1.00 88.94 274 SER A CA 1
ATOM 2146 C C . SER A 1 274 ? -4.515 -7.976 20.064 1.00 88.94 274 SER A C 1
ATOM 2148 O O . SER A 1 274 ? -5.012 -8.122 18.950 1.00 88.94 274 SER A O 1
ATOM 2150 N N . THR A 1 275 ? -3.665 -8.890 20.545 1.00 92.44 275 THR A N 1
ATOM 2151 C CA . THR A 1 275 ? -3.435 -10.172 19.861 1.00 92.44 275 THR A CA 1
ATOM 2152 C C . THR A 1 275 ? -4.665 -11.073 19.983 1.00 92.44 275 THR A C 1
ATOM 2154 O O . THR A 1 275 ? -5.017 -11.725 19.004 1.00 92.44 275 THR A O 1
ATOM 2157 N N . LEU A 1 276 ? -5.382 -11.051 21.116 1.00 94.44 276 LEU A N 1
ATOM 2158 C CA . LEU A 1 276 ? -6.639 -11.794 21.270 1.00 94.44 276 LEU A CA 1
ATOM 2159 C C . LEU A 1 276 ? -7.687 -11.358 20.243 1.00 94.44 276 LEU A C 1
ATOM 2161 O O . LEU A 1 276 ? -8.289 -12.208 19.587 1.00 94.44 276 LEU A O 1
ATOM 2165 N N . SER A 1 277 ? -7.871 -10.047 20.056 1.00 93.81 277 SER A N 1
ATOM 2166 C CA . SER A 1 277 ? -8.817 -9.525 19.064 1.00 93.81 277 SER A CA 1
ATOM 2167 C C . SER A 1 277 ? -8.401 -9.908 17.639 1.00 93.81 277 SER A C 1
ATOM 2169 O O . SER A 1 277 ? -9.221 -10.404 16.870 1.00 93.81 277 SER A O 1
ATOM 2171 N N . ARG A 1 278 ? -7.114 -9.782 17.290 1.00 93.38 278 ARG A N 1
ATOM 2172 C CA . ARG A 1 278 ? -6.593 -10.172 15.963 1.00 93.38 278 ARG A CA 1
ATOM 2173 C C . ARG A 1 278 ? -6.767 -11.663 15.660 1.00 93.38 278 ARG A C 1
ATOM 2175 O O . ARG A 1 278 ? -7.087 -12.005 14.521 1.00 93.38 278 ARG A O 1
ATOM 2182 N N . LEU A 1 279 ? -6.577 -12.536 16.651 1.00 95.25 279 LEU A N 1
ATOM 2183 C CA . LEU A 1 279 ? -6.803 -13.977 16.505 1.00 95.25 279 LEU A CA 1
ATOM 2184 C C . LEU A 1 279 ? -8.291 -14.313 16.392 1.00 95.25 279 LEU A C 1
ATOM 2186 O O . LEU A 1 279 ? -8.662 -15.130 15.556 1.00 95.25 279 LEU A O 1
ATOM 2190 N N . LEU A 1 280 ? -9.156 -13.637 17.155 1.00 94.62 280 LEU A N 1
ATOM 2191 C CA . LEU A 1 280 ? -10.605 -13.831 17.066 1.00 94.62 280 LEU A CA 1
ATOM 2192 C C . LEU A 1 280 ? -11.149 -13.478 15.670 1.00 94.62 280 LEU A C 1
ATOM 2194 O O . LEU A 1 280 ? -11.987 -14.197 15.138 1.00 94.62 280 LEU A O 1
ATOM 2198 N N . PHE A 1 281 ? -10.622 -12.423 15.037 1.00 94.06 281 PHE A N 1
ATOM 2199 C CA . PHE A 1 281 ? -10.925 -12.057 13.641 1.00 94.06 281 PHE A CA 1
ATOM 2200 C C . PHE A 1 281 ? -10.227 -12.938 12.587 1.00 94.06 281 PHE A C 1
ATOM 2202 O O . PHE A 1 281 ? -10.383 -12.698 11.378 1.00 94.06 281 PHE A O 1
ATOM 2209 N N . ARG A 1 282 ? -9.455 -13.937 13.042 1.00 94.19 282 ARG A N 1
ATOM 2210 C CA . ARG A 1 282 ? -8.632 -14.844 12.238 1.00 94.19 282 ARG A CA 1
ATOM 2211 C C . ARG A 1 282 ? -7.761 -14.082 11.236 1.00 94.19 282 ARG A C 1
ATOM 2213 O O . ARG A 1 282 ? -7.743 -14.366 10.041 1.00 94.19 282 ARG A O 1
ATOM 2220 N N . PHE A 1 283 ? -7.080 -13.034 11.708 1.00 93.81 283 PHE A N 1
ATOM 2221 C CA . PHE A 1 283 ? -6.024 -12.368 10.929 1.00 93.81 283 PHE A CA 1
ATOM 2222 C C . PHE A 1 283 ? -4.713 -13.154 10.924 1.00 93.81 283 PHE A C 1
ATOM 2224 O O . PHE A 1 283 ? -3.864 -12.912 10.061 1.00 93.81 283 PHE A O 1
ATOM 2231 N N . TYR A 1 284 ? -4.585 -14.068 11.883 1.00 93.62 284 TYR A N 1
ATOM 2232 C CA . TYR A 1 284 ? -3.545 -15.072 12.009 1.00 93.62 284 TYR A CA 1
ATOM 2233 C C . TYR A 1 284 ? -4.201 -16.361 12.506 1.00 93.62 284 TYR A C 1
ATOM 2235 O O . TYR A 1 284 ? -5.152 -16.290 13.291 1.00 93.62 284 TYR A O 1
ATOM 2243 N N . ASP A 1 285 ? -3.682 -17.509 12.082 1.00 93.38 285 ASP A N 1
ATOM 2244 C CA . ASP A 1 285 ? -3.998 -18.785 12.717 1.00 93.38 285 ASP A CA 1
ATOM 2245 C C . ASP A 1 285 ? -3.132 -18.967 13.978 1.00 93.38 285 ASP A C 1
ATOM 2247 O O . ASP A 1 285 ? -2.034 -18.414 14.100 1.00 93.38 285 ASP A O 1
ATOM 2251 N N . VAL A 1 286 ? -3.659 -19.704 14.956 1.00 94.69 286 VAL A N 1
ATOM 2252 C CA . VAL A 1 286 ? -2.957 -19.983 16.217 1.00 94.69 286 VAL A CA 1
ATOM 2253 C C . VAL A 1 286 ? -1.797 -20.956 15.990 1.00 94.69 286 VAL A C 1
ATOM 2255 O O . VAL A 1 286 ? -1.860 -21.817 15.118 1.00 94.69 286 VAL A O 1
ATOM 2258 N N . THR A 1 287 ? -0.735 -20.849 16.792 1.00 92.81 287 THR A N 1
ATOM 2259 C CA . THR A 1 287 ? 0.413 -21.771 16.722 1.00 92.81 287 THR A CA 1
ATOM 2260 C C . THR A 1 287 ? 0.107 -23.101 17.415 1.00 92.81 287 THR A C 1
ATOM 2262 O O . THR A 1 287 ? 0.565 -24.149 16.972 1.00 92.81 287 THR A O 1
ATOM 2265 N N . ALA A 1 288 ? -0.666 -23.065 18.504 1.00 94.50 288 ALA A N 1
ATOM 2266 C CA . ALA A 1 288 ? -1.174 -24.244 19.198 1.00 94.50 288 ALA A CA 1
ATOM 2267 C C . ALA A 1 288 ? -2.512 -23.933 19.883 1.00 94.50 288 ALA A C 1
ATOM 2269 O O . ALA A 1 288 ? -2.823 -22.768 20.151 1.00 94.50 288 ALA A O 1
ATOM 2270 N N . GLY A 1 289 ? -3.284 -24.978 20.187 1.00 96.19 289 GLY A N 1
ATOM 2271 C CA . GLY A 1 289 ? -4.642 -24.846 20.715 1.00 96.19 289 GLY A CA 1
ATOM 2272 C C . GLY A 1 289 ? -5.648 -24.495 19.622 1.00 96.19 289 GLY A C 1
ATOM 2273 O O . GLY A 1 289 ? -5.408 -24.743 18.442 1.00 96.19 289 GLY A O 1
ATOM 2274 N N . ARG A 1 290 ? -6.796 -23.940 20.015 1.00 96.56 290 ARG A N 1
ATOM 2275 C CA . ARG A 1 290 ? -7.867 -23.552 19.083 1.00 96.56 290 ARG A CA 1
ATOM 2276 C C . ARG A 1 290 ? -8.785 -22.488 19.664 1.00 96.56 290 ARG A C 1
ATOM 2278 O O . ARG A 1 290 ? -8.939 -22.374 20.880 1.00 96.56 290 ARG A O 1
ATOM 2285 N N . ILE A 1 291 ? -9.437 -21.741 18.779 1.00 96.06 291 ILE A N 1
ATOM 2286 C CA . ILE A 1 291 ? -10.489 -20.788 19.138 1.00 96.06 291 ILE A CA 1
ATOM 2287 C C . ILE A 1 291 ? -11.797 -21.318 18.571 1.00 96.06 291 ILE A C 1
ATOM 2289 O O . ILE A 1 291 ? -11.895 -21.626 17.386 1.00 96.06 291 ILE A O 1
ATOM 2293 N N . LEU A 1 292 ? -12.796 -21.435 19.434 1.00 93.56 292 LEU A N 1
ATOM 2294 C CA . LEU A 1 292 ? -14.091 -22.005 19.111 1.00 93.56 292 LEU A CA 1
ATOM 2295 C C . LEU A 1 292 ? -15.157 -20.919 19.219 1.00 93.56 292 LEU A C 1
ATOM 2297 O O . LEU A 1 292 ? -15.215 -20.207 20.224 1.00 93.56 292 LEU A O 1
ATOM 2301 N N . ILE A 1 293 ? -16.031 -20.832 18.223 1.00 91.25 293 ILE A N 1
ATOM 2302 C CA . ILE A 1 293 ? -17.285 -20.088 18.317 1.00 91.25 293 ILE A CA 1
ATOM 2303 C C . ILE A 1 293 ? -18.420 -21.097 18.186 1.00 91.25 293 ILE A C 1
ATOM 2305 O O . ILE A 1 293 ? -18.511 -21.795 17.181 1.00 91.25 293 ILE A O 1
ATOM 2309 N N . ASP A 1 294 ? -19.254 -21.210 19.222 1.00 84.31 294 ASP A N 1
ATOM 2310 C CA . ASP A 1 294 ? -20.349 -22.193 19.288 1.00 84.31 294 ASP A CA 1
ATOM 2311 C C . ASP A 1 294 ? -19.865 -23.649 19.116 1.00 84.31 294 ASP A C 1
ATOM 2313 O O . ASP A 1 294 ? -20.445 -24.462 18.398 1.00 84.31 294 ASP A O 1
ATOM 2317 N N . GLY A 1 295 ? -18.706 -23.956 19.709 1.00 87.06 295 GLY A N 1
ATOM 2318 C CA . GLY A 1 295 ? -18.061 -25.268 19.603 1.00 87.06 295 GLY A CA 1
ATOM 2319 C C . GLY A 1 295 ? -17.412 -25.568 18.246 1.00 87.06 295 GLY A C 1
ATOM 2320 O O . GLY A 1 295 ? -16.798 -26.623 18.101 1.00 87.06 295 GLY A O 1
ATOM 2321 N N . GLN A 1 296 ? -17.496 -24.660 17.270 1.00 89.00 296 GLN A N 1
ATOM 2322 C CA . GLN A 1 296 ? -16.836 -24.798 15.972 1.00 89.00 296 GLN A CA 1
ATOM 2323 C C . GLN A 1 296 ? -15.508 -24.058 15.964 1.00 89.00 296 GLN A C 1
ATOM 2325 O O . GLN A 1 296 ? -15.437 -22.893 16.345 1.00 89.00 296 GLN A O 1
ATOM 2330 N N . ASP A 1 297 ? -14.456 -24.734 15.515 1.00 92.19 297 ASP A N 1
ATOM 2331 C CA . ASP A 1 297 ? -13.129 -24.137 15.397 1.00 92.19 297 ASP A CA 1
ATOM 2332 C C . ASP A 1 297 ? -13.117 -23.129 14.246 1.00 92.19 297 ASP A C 1
ATOM 2334 O O . ASP A 1 297 ? -13.462 -23.479 13.115 1.00 92.19 297 ASP A O 1
ATOM 2338 N N . ILE A 1 298 ? -12.712 -21.889 14.528 1.00 92.12 298 ILE A N 1
ATOM 2339 C CA . ILE A 1 298 ? -12.703 -20.805 13.537 1.00 92.12 298 ILE A CA 1
ATOM 2340 C C . ILE A 1 298 ? -11.760 -21.088 12.357 1.00 92.12 298 ILE A C 1
ATOM 2342 O O . ILE A 1 298 ? -11.949 -20.521 11.282 1.00 92.12 298 ILE A O 1
ATOM 2346 N N . SER A 1 299 ? -10.776 -21.982 12.526 1.00 91.25 299 SER A N 1
ATOM 2347 C CA . SER A 1 299 ? -9.887 -22.439 11.445 1.00 91.25 299 SER A CA 1
ATOM 2348 C C . SER A 1 299 ? -10.590 -23.316 10.400 1.00 91.25 299 SER A C 1
ATOM 2350 O O . SER A 1 299 ? -10.099 -23.468 9.283 1.00 91.25 299 SER A O 1
ATOM 2352 N N . ASN A 1 300 ? -11.756 -23.872 10.742 1.00 89.44 300 ASN A N 1
ATOM 2353 C CA . ASN A 1 300 ? -12.583 -24.706 9.866 1.00 89.44 300 ASN A CA 1
ATOM 2354 C C . ASN A 1 300 ? -13.775 -23.938 9.277 1.00 89.44 300 ASN A C 1
ATOM 2356 O O . ASN A 1 300 ? -14.724 -24.550 8.782 1.00 89.44 300 ASN A O 1
ATOM 2360 N N . VAL A 1 301 ? -13.768 -22.606 9.363 1.00 87.38 301 VAL A N 1
ATOM 2361 C CA . VAL A 1 301 ? -14.866 -21.773 8.876 1.00 87.38 301 VAL A CA 1
ATOM 2362 C C . VAL A 1 301 ? -14.372 -20.677 7.941 1.00 87.38 301 VAL A C 1
ATOM 2364 O O . VAL A 1 301 ? -13.289 -20.120 8.105 1.00 87.38 301 VAL A O 1
ATOM 2367 N N . ASP A 1 302 ? -15.232 -20.361 6.979 1.00 89.25 302 ASP A N 1
ATOM 2368 C CA . ASP A 1 302 ? -15.099 -19.288 6.012 1.00 89.25 302 ASP A CA 1
ATOM 2369 C C . ASP A 1 302 ? -14.940 -17.941 6.730 1.00 89.25 302 ASP A C 1
ATOM 2371 O O . ASP A 1 302 ? -15.752 -17.542 7.577 1.00 89.25 302 ASP A O 1
ATOM 2375 N N . GLN A 1 303 ? -13.886 -17.216 6.364 1.00 91.44 303 GLN A N 1
ATOM 2376 C CA . GLN A 1 303 ? -13.534 -15.940 6.974 1.00 91.44 303 GLN A CA 1
ATOM 2377 C C . GLN A 1 303 ? -14.633 -14.886 6.804 1.00 91.44 303 GLN A C 1
ATOM 2379 O O . GLN A 1 303 ? -14.783 -14.016 7.668 1.00 91.44 303 GLN A O 1
ATOM 2384 N N . LYS A 1 304 ? -15.413 -14.929 5.716 1.00 90.44 304 LYS A N 1
ATOM 2385 C CA . LYS A 1 304 ? -16.491 -13.966 5.468 1.00 90.44 304 LYS A CA 1
ATOM 2386 C C . LYS A 1 304 ? -17.627 -14.162 6.466 1.00 90.44 304 LYS A C 1
ATOM 2388 O O . LYS A 1 304 ? -18.026 -13.181 7.091 1.00 90.44 304 LYS A O 1
ATOM 2393 N N . SER A 1 305 ? -18.120 -15.386 6.667 1.00 88.88 305 SER A N 1
ATOM 2394 C CA . SER A 1 305 ? -19.168 -15.653 7.665 1.00 88.88 305 SER A CA 1
ATOM 2395 C C . SER A 1 305 ? -18.684 -15.429 9.094 1.00 88.88 305 SER A C 1
ATOM 2397 O O . SER A 1 305 ? -19.430 -14.865 9.896 1.00 88.88 305 SER A O 1
ATOM 2399 N N . LEU A 1 306 ? -17.428 -15.774 9.407 1.00 90.94 306 LEU A N 1
ATOM 2400 C CA . LEU A 1 306 ? -16.817 -15.453 10.699 1.00 90.94 306 LEU A CA 1
ATOM 2401 C C . LEU A 1 306 ? -16.852 -13.938 10.950 1.00 90.94 306 LEU A C 1
ATOM 2403 O O . LEU A 1 306 ? -17.407 -13.460 11.937 1.00 90.94 306 LEU A O 1
ATOM 2407 N N . ARG A 1 307 ? -16.325 -13.141 10.019 1.00 92.69 307 ARG A N 1
ATOM 2408 C CA . ARG A 1 307 ? -16.252 -11.681 10.180 1.00 92.69 307 ARG A CA 1
ATOM 2409 C C . ARG A 1 307 ? -17.607 -10.989 10.066 1.00 92.69 307 ARG A C 1
ATOM 2411 O O . ARG A 1 307 ? -17.703 -9.830 10.459 1.00 92.69 307 ARG A O 1
ATOM 2418 N N . GLN A 1 308 ? -18.646 -11.645 9.553 1.00 89.38 308 GLN A N 1
ATOM 2419 C CA . GLN A 1 308 ? -20.016 -11.122 9.589 1.00 89.38 308 GLN A CA 1
ATOM 2420 C C . GLN A 1 308 ? -20.595 -11.130 11.007 1.00 89.38 308 GLN A C 1
ATOM 2422 O O . GLN A 1 308 ? -21.303 -10.192 11.365 1.00 89.38 308 GLN A O 1
ATOM 2427 N N . VAL A 1 309 ? -20.277 -12.141 11.824 1.00 89.94 309 VAL A N 1
ATOM 2428 C CA . VAL A 1 309 ? -20.808 -12.248 13.195 1.00 89.94 309 VAL A CA 1
ATOM 2429 C C . VAL A 1 309 ? -19.988 -11.487 14.236 1.00 89.94 309 VAL A C 1
ATOM 2431 O O . VAL A 1 309 ? -20.515 -11.180 15.306 1.00 89.94 309 VAL A O 1
ATOM 2434 N N . LEU A 1 310 ? -18.734 -11.158 13.916 1.00 92.75 310 LEU A N 1
ATOM 2435 C CA . LEU A 1 310 ? -17.838 -10.356 14.750 1.00 92.75 310 LEU A CA 1
ATOM 2436 C C . LEU A 1 310 ? -17.951 -8.863 14.415 1.00 92.75 310 LEU A C 1
ATOM 2438 O O . LEU A 1 310 ? -17.933 -8.482 13.246 1.00 92.75 310 LEU A O 1
ATOM 2442 N N . GLY A 1 311 ? -17.967 -7.987 15.413 1.00 93.31 311 GLY A N 1
ATOM 2443 C CA . GLY A 1 311 ? -17.780 -6.545 15.233 1.00 93.31 311 GLY A CA 1
ATOM 2444 C C . GLY A 1 311 ? -16.719 -6.009 16.177 1.00 93.31 311 GLY A C 1
ATOM 2445 O O . GLY A 1 311 ? -16.438 -6.617 17.205 1.00 93.31 311 GLY A O 1
ATOM 2446 N N . ILE A 1 312 ? -16.088 -4.904 15.790 1.00 93.81 312 ILE A N 1
ATOM 2447 C CA . ILE A 1 312 ? -15.008 -4.294 16.560 1.00 93.81 312 ILE A CA 1
ATOM 2448 C C . ILE A 1 312 ? -15.133 -2.776 16.556 1.00 93.81 312 ILE A C 1
ATOM 2450 O O . ILE A 1 312 ? -15.410 -2.180 15.514 1.00 93.81 312 ILE A O 1
ATOM 2454 N N . VAL A 1 313 ? -14.883 -2.174 17.714 1.00 92.38 313 VAL A N 1
ATOM 2455 C CA . VAL A 1 313 ? -14.540 -0.758 17.852 1.00 92.38 313 VAL A CA 1
ATOM 2456 C C . VAL A 1 313 ? -13.048 -0.710 18.189 1.00 92.38 313 VAL A C 1
ATOM 2458 O O . VAL A 1 313 ? -12.685 -1.113 19.294 1.00 92.38 313 VAL A O 1
ATOM 2461 N N . PRO A 1 314 ? -12.176 -0.339 17.235 1.00 89.56 314 PRO A N 1
ATOM 2462 C CA . PRO A 1 314 ? -10.733 -0.328 17.451 1.00 89.56 314 PRO A CA 1
ATOM 2463 C C . PRO A 1 314 ? -10.299 0.864 18.319 1.00 89.56 314 PRO A C 1
ATOM 2465 O O . PRO A 1 314 ? -11.025 1.855 18.417 1.00 89.56 314 PRO A O 1
ATOM 2468 N N . GLN A 1 315 ? -9.083 0.784 18.865 1.00 84.88 315 GLN A N 1
ATOM 2469 C CA . GLN A 1 315 ? -8.430 1.886 19.582 1.00 84.88 315 GLN A CA 1
ATOM 2470 C C . GLN A 1 315 ? -8.221 3.087 18.648 1.00 84.88 315 GLN A C 1
ATOM 2472 O O . GLN A 1 315 ? -8.664 4.192 18.939 1.00 84.88 315 GLN A O 1
ATOM 2477 N N . ASP A 1 316 ? -7.625 2.836 17.477 1.00 83.19 316 ASP A N 1
ATOM 2478 C CA . ASP A 1 316 ? -7.446 3.831 16.420 1.00 83.19 316 ASP A CA 1
ATOM 2479 C C . ASP A 1 316 ? -8.534 3.687 15.349 1.00 83.19 316 ASP A C 1
ATOM 2481 O O . ASP A 1 316 ? -8.440 2.886 14.409 1.00 83.19 316 ASP A O 1
ATOM 2485 N N . ALA A 1 317 ? -9.586 4.494 15.473 1.00 85.69 317 ALA A N 1
ATOM 2486 C CA . ALA A 1 317 ? -10.669 4.582 14.502 1.00 85.69 317 ALA A CA 1
ATOM 2487 C C . ALA A 1 317 ? -10.226 5.283 13.201 1.00 85.69 317 ALA A C 1
ATOM 2489 O O . ALA A 1 317 ? -10.412 6.488 13.012 1.00 85.69 317 ALA A O 1
ATOM 2490 N N . VAL A 1 318 ? -9.654 4.518 12.267 1.00 88.00 318 VAL A N 1
ATOM 2491 C CA . VAL A 1 318 ? -9.318 5.020 10.926 1.00 88.00 318 VAL A CA 1
ATOM 2492 C C . VAL A 1 318 ? -10.581 5.158 10.066 1.00 88.00 318 VAL A C 1
ATOM 2494 O O . VAL A 1 318 ? -11.430 4.260 10.007 1.00 88.00 318 VAL A O 1
ATOM 2497 N N . MET A 1 319 ? -10.676 6.290 9.368 1.00 91.62 319 MET A N 1
ATOM 2498 C CA . MET A 1 319 ? -11.768 6.610 8.448 1.00 91.62 319 MET A CA 1
ATOM 2499 C C . MET A 1 319 ? -11.315 6.570 6.993 1.00 91.62 319 MET A C 1
ATOM 2501 O O . MET A 1 319 ? -10.180 6.929 6.672 1.00 91.62 319 MET A O 1
ATOM 2505 N N . PHE A 1 320 ? -12.234 6.184 6.113 1.00 94.38 320 PHE A N 1
ATOM 2506 C CA . PHE A 1 320 ? -12.094 6.422 4.683 1.00 94.38 320 PHE A CA 1
ATOM 2507 C C . PHE A 1 320 ? -12.217 7.922 4.407 1.00 94.38 320 PHE A C 1
ATOM 2509 O O . PHE A 1 320 ? -12.981 8.608 5.093 1.00 94.38 320 PHE A O 1
ATOM 2516 N N . ASN A 1 321 ? -11.489 8.416 3.401 1.00 94.50 321 ASN A N 1
ATOM 2517 C CA . ASN A 1 321 ? -11.565 9.807 2.948 1.00 94.50 321 ASN A CA 1
ATOM 2518 C C . ASN A 1 321 ? -12.881 10.073 2.194 1.00 94.50 321 ASN A C 1
ATOM 2520 O O . ASN A 1 321 ? -12.895 10.276 0.984 1.00 94.50 321 ASN A O 1
ATOM 2524 N N . ASP A 1 322 ? -13.994 10.010 2.917 1.00 95.81 322 ASP A N 1
ATOM 2525 C CA . ASP A 1 322 ? -15.346 10.172 2.391 1.00 95.81 322 ASP A CA 1
ATOM 2526 C C . ASP A 1 322 ? -16.265 10.818 3.448 1.00 95.81 322 ASP A C 1
ATOM 2528 O O . ASP A 1 322 ? -15.783 11.416 4.411 1.00 95.81 322 ASP A O 1
ATOM 2532 N N . SER A 1 323 ? -17.583 10.773 3.268 1.00 97.00 323 SER A N 1
ATOM 2533 C CA . SER A 1 323 ? -18.544 11.358 4.196 1.00 97.00 323 SER A CA 1
ATOM 2534 C C . SER A 1 323 ? -18.650 10.569 5.502 1.00 97.00 323 SER A C 1
ATOM 2536 O O . SER A 1 323 ? -18.252 9.397 5.593 1.00 97.00 323 SER A O 1
ATOM 2538 N N . ILE A 1 324 ? -19.215 11.202 6.532 1.00 97.38 324 ILE A N 1
ATOM 2539 C CA . ILE A 1 324 ? -19.598 10.510 7.768 1.00 97.38 324 ILE A CA 1
ATOM 2540 C C . ILE A 1 324 ? -20.591 9.385 7.439 1.00 97.38 324 ILE A C 1
ATOM 2542 O O . ILE A 1 324 ? -20.405 8.260 7.907 1.00 97.38 324 ILE A O 1
ATOM 2546 N N . TYR A 1 325 ? -21.572 9.649 6.568 1.00 97.75 325 TYR A N 1
ATOM 2547 C CA . TYR A 1 325 ? -22.528 8.660 6.071 1.00 97.75 325 TYR A CA 1
ATOM 2548 C C . TYR A 1 325 ? -21.825 7.421 5.521 1.00 97.75 325 TYR A C 1
ATOM 2550 O O . TYR A 1 325 ? -22.090 6.315 5.987 1.00 97.75 325 TYR A O 1
ATOM 2558 N N . TYR A 1 326 ? -20.892 7.601 4.578 1.00 97.56 326 TYR A N 1
ATOM 2559 C CA . TYR A 1 326 ? -20.157 6.495 3.967 1.00 97.56 326 TYR A CA 1
ATOM 2560 C C . TYR A 1 326 ? -19.413 5.678 5.026 1.00 97.56 326 TYR A C 1
ATOM 2562 O O . TYR A 1 326 ? -19.479 4.449 5.051 1.00 97.56 326 TYR A O 1
ATOM 2570 N N . ASN A 1 327 ? -18.744 6.364 5.955 1.00 97.31 327 ASN A N 1
ATOM 2571 C CA . ASN A 1 327 ? -17.987 5.717 7.016 1.00 97.31 327 ASN A CA 1
ATOM 2572 C C . ASN A 1 327 ? -18.870 4.903 7.976 1.00 97.31 327 ASN A C 1
ATOM 2574 O O . ASN A 1 327 ? -18.397 3.873 8.458 1.00 97.31 327 ASN A O 1
ATOM 2578 N N . ILE A 1 328 ? -20.110 5.317 8.251 1.00 97.56 328 ILE A N 1
ATOM 2579 C CA . ILE A 1 328 ? -21.057 4.541 9.070 1.00 97.56 328 ILE A CA 1
ATOM 2580 C C . ILE A 1 328 ? -21.666 3.400 8.239 1.00 97.56 328 ILE A C 1
ATOM 2582 O O . ILE A 1 328 ? -21.636 2.246 8.671 1.00 97.56 328 ILE A O 1
ATOM 2586 N N . HIS A 1 329 ? -22.141 3.698 7.024 1.00 97.81 329 HIS A N 1
ATOM 2587 C CA . HIS A 1 329 ? -22.764 2.751 6.086 1.00 97.81 329 HIS A CA 1
ATOM 2588 C C . HIS A 1 329 ? -21.850 1.572 5.731 1.00 97.81 329 HIS A C 1
ATOM 2590 O O . HIS A 1 329 ? -22.319 0.441 5.604 1.00 97.81 329 HIS A O 1
ATOM 2596 N N . TYR A 1 330 ? -20.531 1.793 5.712 1.00 96.12 330 TYR A N 1
ATOM 2597 C CA . TYR A 1 330 ? -19.523 0.745 5.522 1.00 96.12 330 TYR A CA 1
ATOM 2598 C C . TYR A 1 330 ? -19.642 -0.424 6.522 1.00 96.12 330 TYR A C 1
ATOM 2600 O O . TYR A 1 330 ? -19.190 -1.533 6.240 1.00 96.12 330 TYR A O 1
ATOM 2608 N N . GLY A 1 331 ? -20.270 -0.215 7.687 1.00 93.88 331 GLY A N 1
ATOM 2609 C CA . GLY A 1 331 ? -20.556 -1.283 8.649 1.00 93.88 331 GLY A CA 1
ATOM 2610 C C . GLY A 1 331 ? -21.504 -2.361 8.107 1.00 93.88 331 GLY A C 1
ATOM 2611 O O . GLY A 1 331 ? -21.342 -3.538 8.438 1.00 93.88 331 GLY A O 1
ATOM 2612 N N . ARG A 1 332 ? -22.465 -1.978 7.253 1.00 95.31 332 ARG A N 1
ATOM 2613 C CA . ARG A 1 332 ? -23.408 -2.877 6.573 1.00 95.31 332 ARG A CA 1
ATOM 2614 C C . ARG A 1 332 ? -23.960 -2.210 5.308 1.00 95.31 332 ARG A C 1
ATOM 2616 O O . ARG A 1 332 ? -24.921 -1.453 5.369 1.00 95.31 332 ARG A O 1
ATOM 2623 N N . LEU A 1 333 ? -23.410 -2.586 4.151 1.00 94.31 333 LEU A N 1
ATOM 2624 C CA . LEU A 1 333 ? -23.746 -1.981 2.850 1.00 94.31 333 LEU A CA 1
ATOM 2625 C C . LEU A 1 333 ? -25.209 -2.168 2.417 1.00 94.31 333 LEU A C 1
ATOM 2627 O O . LEU A 1 333 ? -25.697 -1.439 1.561 1.00 94.31 333 LEU A O 1
ATOM 2631 N N . SER A 1 334 ? -25.914 -3.141 2.998 1.00 95.38 334 SER A N 1
ATOM 2632 C CA . SER A 1 334 ? -27.338 -3.373 2.743 1.00 95.38 334 SER A CA 1
ATOM 2633 C C . SER A 1 334 ? -28.268 -2.523 3.619 1.00 95.38 334 SER A C 1
ATOM 2635 O O . SER A 1 334 ? -29.478 -2.716 3.556 1.00 95.38 334 SER A O 1
ATOM 2637 N N . ALA A 1 335 ? -27.732 -1.660 4.489 1.00 96.88 335 ALA A N 1
ATOM 2638 C CA . ALA A 1 335 ? -28.530 -0.814 5.368 1.00 96.88 335 ALA A CA 1
ATOM 2639 C C . ALA A 1 335 ? -29.130 0.381 4.612 1.00 96.88 335 ALA A C 1
ATOM 2641 O O . ALA A 1 335 ? -28.488 0.982 3.747 1.00 96.88 335 ALA A O 1
ATOM 2642 N N . SER A 1 336 ? -30.357 0.734 4.978 1.00 97.50 336 SER A N 1
ATOM 2643 C CA . SER A 1 336 ? -31.051 1.942 4.541 1.00 97.50 336 SER A CA 1
ATOM 2644 C C . SER A 1 336 ? -30.491 3.197 5.218 1.00 97.50 336 SER A C 1
ATOM 2646 O O . SER A 1 336 ? -29.884 3.132 6.289 1.00 97.50 336 SER A O 1
ATOM 2648 N N . LYS A 1 337 ? -30.753 4.372 4.631 1.00 96.25 337 LYS A N 1
ATOM 2649 C CA . LYS A 1 337 ? -30.351 5.662 5.214 1.00 96.25 337 LYS A CA 1
ATOM 2650 C C . LYS A 1 337 ? -30.913 5.866 6.630 1.00 96.25 337 LYS A C 1
ATOM 2652 O O . LYS A 1 337 ? -30.184 6.313 7.508 1.00 96.25 337 LYS A O 1
ATOM 2657 N N . ALA A 1 338 ? -32.156 5.446 6.871 1.00 97.38 338 ALA A N 1
ATOM 2658 C CA . ALA A 1 338 ? -32.790 5.524 8.187 1.00 97.38 338 ALA A CA 1
ATOM 2659 C C . ALA A 1 338 ? -32.068 4.667 9.245 1.00 97.38 338 ALA A C 1
ATOM 2661 O O . ALA A 1 338 ? -31.918 5.086 10.390 1.00 97.38 338 ALA A O 1
ATOM 2662 N N . GLU A 1 339 ? -31.569 3.482 8.873 1.00 97.19 339 GLU A N 1
ATOM 2663 C CA . GLU A 1 339 ? -30.758 2.658 9.780 1.00 97.19 339 GLU A CA 1
ATOM 2664 C C . GLU A 1 339 ? -29.405 3.314 10.091 1.00 97.19 339 GLU A C 1
ATOM 2666 O O . GLU A 1 339 ? -28.926 3.214 11.221 1.00 97.19 339 GLU A O 1
ATOM 2671 N N . VAL A 1 340 ? -28.798 4.010 9.121 1.00 97.56 340 VAL A N 1
ATOM 2672 C CA . VAL A 1 340 ? -27.554 4.774 9.327 1.00 97.56 340 VAL A CA 1
ATOM 2673 C C . VAL A 1 340 ? -27.779 5.938 10.293 1.00 97.56 340 VAL A C 1
ATOM 2675 O O . VAL A 1 340 ? -26.995 6.114 11.223 1.00 97.56 340 VAL A O 1
ATOM 2678 N N . GLU A 1 341 ? -28.861 6.694 10.117 1.00 96.19 341 GLU A N 1
ATOM 2679 C CA . GLU A 1 341 ? -29.255 7.786 11.017 1.00 96.19 341 GLU A CA 1
ATOM 2680 C C . GLU A 1 341 ? -29.534 7.270 12.436 1.00 96.19 341 GLU A C 1
ATOM 2682 O O . GLU A 1 341 ? -29.031 7.830 13.410 1.00 96.19 341 GLU A O 1
ATOM 2687 N N . ALA A 1 342 ? -30.245 6.146 12.567 1.00 94.12 342 ALA A N 1
ATOM 2688 C CA . ALA A 1 342 ? -30.493 5.510 13.859 1.00 94.12 342 ALA A CA 1
ATOM 2689 C C . ALA A 1 342 ? -29.194 5.048 14.545 1.00 94.12 342 ALA A C 1
ATOM 2691 O O . ALA A 1 342 ? -29.040 5.218 15.756 1.00 94.12 342 ALA A O 1
ATOM 2692 N N . ALA A 1 343 ? -28.241 4.498 13.786 1.00 93.69 343 ALA A N 1
ATOM 2693 C CA . ALA A 1 343 ? -26.937 4.104 14.315 1.00 93.69 343 ALA A CA 1
ATOM 2694 C C . ALA A 1 343 ? -26.088 5.315 14.737 1.00 93.69 343 ALA A C 1
ATOM 2696 O O . ALA A 1 343 ? -25.412 5.257 15.764 1.00 93.69 343 ALA A O 1
ATOM 2697 N N . ALA A 1 344 ? -26.139 6.416 13.980 1.00 94.44 344 ALA A N 1
ATOM 2698 C CA . ALA A 1 344 ? -25.460 7.660 14.335 1.00 94.44 344 ALA A CA 1
ATOM 2699 C C . ALA A 1 344 ? -26.017 8.248 15.641 1.00 94.44 344 ALA A C 1
ATOM 2701 O O . ALA A 1 344 ? -25.254 8.607 16.541 1.00 94.44 344 ALA A O 1
ATOM 2702 N N . LYS A 1 345 ? -27.345 8.249 15.779 1.00 91.25 345 LYS A N 1
ATOM 2703 C CA . LYS A 1 345 ? -28.046 8.665 16.993 1.00 91.25 345 LYS A CA 1
ATOM 2704 C C . LYS A 1 345 ? -27.676 7.819 18.206 1.00 91.25 345 LYS A C 1
ATOM 2706 O O . LYS A 1 345 ? -27.319 8.360 19.248 1.00 91.25 345 LYS A O 1
ATOM 2711 N N . ALA A 1 346 ? -27.677 6.495 18.055 1.00 88.12 346 ALA A N 1
ATOM 2712 C CA . ALA A 1 346 ? -27.273 5.570 19.115 1.00 88.12 346 ALA A CA 1
ATOM 2713 C C . ALA A 1 346 ? -25.800 5.743 19.543 1.00 88.12 346 ALA A C 1
ATOM 2715 O O . ALA A 1 346 ? -25.441 5.409 20.667 1.00 88.12 346 ALA A O 1
ATOM 2716 N N . ALA A 1 347 ? -24.948 6.292 18.673 1.00 89.06 347 ALA A N 1
ATOM 2717 C CA . ALA A 1 347 ? -23.563 6.642 18.989 1.00 89.06 347 ALA A CA 1
ATOM 2718 C C . ALA A 1 347 ? -23.383 8.090 19.487 1.00 89.06 347 ALA A C 1
ATOM 2720 O O . ALA A 1 347 ? -22.249 8.568 19.571 1.00 89.06 347 ALA A O 1
ATOM 2721 N N . ASN A 1 348 ? -24.476 8.793 19.804 1.00 88.75 348 ASN A N 1
ATOM 2722 C CA . ASN A 1 348 ? -24.485 10.175 20.282 1.00 88.75 348 ASN A CA 1
ATOM 2723 C C . ASN A 1 348 ? -23.804 11.163 19.307 1.00 88.75 348 ASN A C 1
ATOM 2725 O O . ASN A 1 348 ? -23.028 12.033 19.709 1.00 88.75 348 ASN A O 1
ATOM 2729 N N . LEU A 1 349 ? -24.052 11.000 18.000 1.00 91.38 349 LEU A N 1
ATOM 2730 C CA . LEU A 1 349 ? -23.559 11.913 16.959 1.00 91.38 349 LEU A CA 1
ATOM 2731 C C . LEU A 1 349 ? -24.534 13.053 16.629 1.00 91.38 349 LEU A C 1
ATOM 2733 O O . LEU A 1 349 ? -24.137 13.962 15.911 1.00 91.38 349 LEU A O 1
ATOM 2737 N N . ASP A 1 350 ? -25.763 13.049 17.150 1.00 90.62 350 ASP A N 1
ATOM 2738 C CA . ASP A 1 350 ? -26.824 14.001 16.773 1.00 90.62 350 ASP A CA 1
ATOM 2739 C C . ASP A 1 350 ? -26.405 15.472 16.916 1.00 90.62 350 ASP A C 1
ATOM 2741 O O . ASP A 1 350 ? -26.543 16.257 15.979 1.00 90.62 350 ASP A O 1
ATOM 2745 N N . SER A 1 351 ? -25.853 15.850 18.074 1.00 88.75 351 SER A N 1
ATOM 2746 C CA . SER A 1 351 ? -25.420 17.228 18.349 1.00 88.75 351 SER A CA 1
ATOM 2747 C C . SER A 1 351 ? -24.250 17.655 17.465 1.00 88.75 351 SER A C 1
ATOM 2749 O O . SER A 1 351 ? -24.205 18.788 16.990 1.00 88.75 351 SER A O 1
ATOM 2751 N N . PHE A 1 352 ? -23.324 16.732 17.206 1.00 90.94 352 PHE A N 1
ATOM 2752 C CA . PHE A 1 352 ? -22.196 16.960 16.315 1.00 90.94 352 PHE A CA 1
ATOM 2753 C C . PHE A 1 352 ? -22.664 17.134 14.868 1.00 90.94 352 PHE A C 1
ATOM 2755 O O . PHE A 1 352 ? -22.309 18.117 14.227 1.00 90.94 352 PHE A O 1
ATOM 2762 N N . LEU A 1 353 ? -23.522 16.243 14.372 1.00 94.69 353 LEU A N 1
ATOM 2763 C CA . LEU A 1 353 ? -24.074 16.326 13.022 1.00 94.69 353 LEU A CA 1
ATOM 2764 C C . LEU A 1 353 ? -24.894 17.603 12.821 1.00 94.69 353 LEU A C 1
ATOM 2766 O O . LEU A 1 353 ? -24.779 18.220 11.770 1.00 94.69 353 LEU A O 1
ATOM 2770 N N . ALA A 1 354 ? -25.655 18.037 13.829 1.00 93.75 354 ALA A N 1
ATOM 2771 C CA . ALA A 1 354 ? -26.397 19.297 13.784 1.00 93.75 354 ALA A CA 1
ATOM 2772 C C . ALA A 1 354 ? -25.494 20.544 13.756 1.00 93.75 354 ALA A C 1
ATOM 2774 O O . ALA A 1 354 ? -25.919 21.593 13.279 1.00 93.75 354 ALA A O 1
ATOM 2775 N N . SER A 1 355 ? -24.260 20.446 14.265 1.00 93.50 355 SER A N 1
ATOM 2776 C CA . SER A 1 355 ? -23.278 21.540 14.212 1.00 93.50 355 SER A CA 1
ATOM 2777 C C . SER A 1 355 ? -22.582 21.671 12.852 1.00 93.50 355 SER A C 1
ATOM 2779 O O . SER A 1 355 ? -21.965 22.699 12.573 1.00 93.50 355 SER A O 1
ATOM 2781 N N . LEU A 1 356 ? -22.671 20.639 12.006 1.00 94.31 356 LEU A N 1
ATOM 2782 C CA . LEU A 1 356 ? -22.031 20.599 10.698 1.00 94.31 356 LEU A CA 1
ATOM 2783 C C . LEU A 1 356 ? -22.995 21.086 9.607 1.00 94.31 356 LEU A C 1
ATOM 2785 O O . LEU A 1 356 ? -24.145 20.647 9.584 1.00 94.31 356 LEU A O 1
ATOM 2789 N N . PRO A 1 357 ? -22.536 21.913 8.650 1.00 91.88 357 PRO A N 1
ATOM 2790 C CA . PRO A 1 357 ? -23.393 22.424 7.578 1.00 91.88 357 PRO A CA 1
ATOM 2791 C C . PRO A 1 357 ? -23.971 21.308 6.695 1.00 91.88 357 PRO A C 1
ATOM 2793 O O . PRO A 1 357 ? -25.129 21.385 6.298 1.00 91.88 357 PRO A O 1
ATOM 2796 N N . ASP A 1 358 ? -23.191 20.250 6.449 1.00 94.69 358 ASP A N 1
ATOM 2797 C CA . ASP A 1 358 ? -23.575 19.131 5.579 1.00 94.69 358 ASP A CA 1
ATOM 2798 C C . ASP A 1 358 ? -24.035 17.891 6.367 1.00 94.69 358 ASP A C 1
ATOM 2800 O O . ASP A 1 358 ? -24.262 16.827 5.789 1.00 94.69 358 ASP A O 1
ATOM 2804 N N . GLY A 1 359 ? -24.137 17.981 7.700 1.00 95.25 359 GLY A N 1
ATOM 2805 C CA . GLY A 1 359 ? -24.531 16.865 8.562 1.00 95.25 359 GLY A CA 1
ATOM 2806 C C . GLY A 1 359 ? -23.788 15.564 8.235 1.00 95.25 359 GLY A C 1
ATOM 2807 O O . GLY A 1 359 ? -22.556 15.504 8.278 1.00 95.25 359 GLY A O 1
ATOM 2808 N N . LEU A 1 360 ? -24.537 14.514 7.881 1.00 95.56 360 LEU A N 1
ATOM 2809 C CA . LEU A 1 360 ? -24.002 13.194 7.520 1.00 95.56 360 LEU A CA 1
ATOM 2810 C C . LEU A 1 360 ? -23.152 13.189 6.239 1.00 95.56 360 LEU A C 1
ATOM 2812 O O . LEU A 1 360 ? -22.281 12.329 6.096 1.00 95.56 360 LEU A O 1
ATOM 2816 N N . ASP A 1 361 ? -23.359 14.136 5.330 1.00 96.81 361 ASP A N 1
ATOM 2817 C CA . ASP A 1 361 ? -22.629 14.215 4.063 1.00 96.81 361 ASP A CA 1
ATOM 2818 C C . ASP A 1 361 ? -21.268 14.922 4.206 1.00 96.81 361 ASP A C 1
ATOM 2820 O O . ASP A 1 361 ? -20.443 14.893 3.288 1.00 96.81 361 ASP A O 1
ATOM 2824 N N . THR A 1 362 ? -20.970 15.456 5.398 1.00 96.62 362 THR A N 1
ATOM 2825 C CA . THR A 1 362 ? -19.689 16.096 5.725 1.00 96.62 362 THR A CA 1
ATOM 2826 C C . THR A 1 362 ? -18.509 15.164 5.452 1.00 96.62 362 THR A C 1
ATOM 2828 O O . THR A 1 362 ? -18.416 14.066 6.008 1.00 96.62 362 THR A O 1
ATOM 2831 N N . LYS A 1 363 ? -17.560 15.618 4.625 1.00 95.88 363 LYS A N 1
ATOM 2832 C CA . LYS A 1 363 ? -16.327 14.884 4.296 1.00 95.88 363 LYS A CA 1
ATOM 2833 C C . LYS A 1 363 ? -15.329 14.923 5.454 1.00 95.88 363 LYS A C 1
ATOM 2835 O O . LYS A 1 363 ? -14.953 16.002 5.906 1.00 95.88 363 LYS A O 1
ATOM 2840 N N . VAL A 1 364 ? -14.820 13.759 5.864 1.00 92.25 364 VAL A N 1
ATOM 2841 C CA . VAL A 1 364 ? -13.949 13.620 7.050 1.00 92.25 364 VAL A CA 1
ATOM 2842 C C . VAL A 1 364 ? -12.453 13.826 6.764 1.00 92.25 364 VAL A C 1
ATOM 2844 O O . VAL A 1 364 ? -11.661 13.979 7.692 1.00 92.25 364 VAL A O 1
ATOM 2847 N N . GLY A 1 365 ? -12.054 13.875 5.489 1.00 88.25 365 GLY A N 1
ATOM 2848 C CA . GLY A 1 365 ? -10.651 13.998 5.079 1.00 88.25 365 GLY A CA 1
ATOM 2849 C C . GLY A 1 365 ? -9.866 12.685 5.191 1.00 88.25 365 GLY A C 1
ATOM 2850 O O . GLY A 1 365 ? -10.361 11.674 5.697 1.00 88.25 365 GLY A O 1
ATOM 2851 N N . GLU A 1 366 ? -8.618 12.689 4.720 1.00 83.69 366 GLU A N 1
ATOM 2852 C CA . GLU A 1 366 ? -7.744 11.514 4.771 1.00 83.69 366 GLU A CA 1
ATOM 2853 C C . GLU A 1 366 ? -7.578 11.026 6.215 1.00 83.69 366 GLU A C 1
ATOM 2855 O O . GLU A 1 366 ? -7.285 11.811 7.112 1.00 83.69 366 GLU A O 1
ATOM 2860 N N . ARG A 1 367 ? -7.852 9.737 6.470 1.00 78.19 367 ARG A N 1
ATOM 2861 C CA . ARG A 1 367 ? -7.827 9.131 7.819 1.00 78.19 367 ARG A CA 1
ATOM 2862 C C . ARG A 1 367 ? -8.649 9.910 8.866 1.00 78.19 367 ARG A C 1
ATOM 2864 O O . ARG A 1 367 ? -8.372 9.850 10.069 1.00 78.19 367 ARG A O 1
ATOM 2871 N N . GLY A 1 368 ? -9.670 10.643 8.422 1.00 79.44 368 GLY A N 1
ATOM 2872 C CA . GLY A 1 368 ? -10.533 11.444 9.282 1.00 79.44 368 GLY A CA 1
ATOM 2873 C C . GLY A 1 368 ? -9.881 12.711 9.835 1.00 79.44 368 GLY A C 1
ATOM 2874 O O . GLY A 1 368 ? -10.321 13.170 10.877 1.00 79.44 368 GLY A O 1
ATOM 2875 N N . LEU A 1 369 ? -8.819 13.258 9.232 1.00 82.19 369 LEU A N 1
ATOM 2876 C CA . LEU A 1 369 ? -8.084 14.428 9.757 1.00 82.19 369 LEU A CA 1
ATOM 2877 C C . LEU A 1 369 ? -8.959 15.630 10.170 1.00 82.19 369 LEU A C 1
ATOM 2879 O O . LEU A 1 369 ? -8.531 16.413 11.008 1.00 82.19 369 LEU A O 1
ATOM 2883 N N . LYS A 1 370 ? -10.177 15.769 9.630 1.00 85.69 370 LYS A N 1
ATOM 2884 C CA . LYS A 1 370 ? -11.108 16.855 9.981 1.00 85.69 370 LYS A CA 1
ATOM 2885 C C . LYS A 1 370 ? -11.950 16.598 11.238 1.00 85.69 370 LYS A C 1
ATOM 2887 O O . LYS A 1 370 ? -12.694 17.483 11.640 1.00 85.69 370 LYS A O 1
ATOM 2892 N N . LEU A 1 371 ? -11.871 15.403 11.821 1.00 87.75 371 LEU A N 1
ATOM 2893 C CA . LEU A 1 371 ? -12.612 15.006 13.018 1.00 87.75 371 LEU A CA 1
ATOM 2894 C C . LEU A 1 371 ? -11.697 14.982 14.243 1.00 87.75 371 LEU A C 1
ATOM 2896 O O . LEU A 1 371 ? -10.553 14.518 14.162 1.00 87.75 371 LEU A O 1
ATOM 2900 N N . SER A 1 372 ? -12.227 15.380 15.399 1.00 88.88 372 SER A N 1
ATOM 2901 C CA . SER A 1 372 ? -11.563 15.160 16.685 1.00 88.88 372 SER A CA 1
ATOM 2902 C C . SER A 1 372 ? -11.450 13.660 17.001 1.00 88.88 372 SER A C 1
ATOM 2904 O O . SER A 1 372 ? -12.191 12.830 16.466 1.00 88.88 372 SER A O 1
ATOM 2906 N N . GLY A 1 373 ? -10.523 13.276 17.886 1.00 85.81 373 GLY A N 1
ATOM 2907 C CA . GLY A 1 373 ? -10.341 11.868 18.275 1.00 85.81 373 GLY A CA 1
ATOM 2908 C C . GLY A 1 373 ? -11.634 11.222 18.789 1.00 85.81 373 GLY A C 1
ATOM 2909 O O . GLY A 1 373 ? -11.998 10.126 18.364 1.00 85.81 373 GLY A O 1
ATOM 2910 N N . GLY A 1 374 ? -12.391 11.946 19.617 1.00 86.38 374 GLY A N 1
ATOM 2911 C CA . GLY A 1 374 ? -13.673 11.472 20.135 1.00 86.38 374 GLY A CA 1
ATOM 2912 C C . GLY A 1 374 ? -14.777 11.356 19.079 1.00 86.38 374 GLY A C 1
ATOM 2913 O O . GLY A 1 374 ? -15.585 10.429 19.136 1.00 86.38 374 GLY A O 1
ATOM 2914 N N . GLU A 1 375 ? -14.805 12.241 18.080 1.00 90.25 375 GLU A N 1
ATOM 2915 C CA . GLU A 1 375 ? -15.736 12.140 16.945 1.00 90.25 375 GLU A CA 1
ATOM 2916 C C . GLU A 1 375 ? -15.437 10.921 16.078 1.00 90.25 375 GLU A C 1
ATOM 2918 O O . GLU A 1 375 ? -16.357 10.173 15.744 1.00 90.25 375 GLU A O 1
ATOM 2923 N N . LYS A 1 376 ? -14.156 10.670 15.765 1.00 91.56 376 LYS A N 1
ATOM 2924 C CA . LYS A 1 376 ? -13.750 9.454 15.041 1.00 91.56 376 LYS A CA 1
ATOM 2925 C C . LYS A 1 376 ? -14.223 8.209 15.777 1.00 91.56 376 LYS A C 1
ATOM 2927 O O . LYS A 1 376 ? -14.794 7.303 15.170 1.00 91.56 376 LYS A O 1
ATOM 2932 N N . GLN A 1 377 ? -14.038 8.196 17.092 1.00 89.31 377 GLN A N 1
ATOM 2933 C CA . GLN A 1 377 ? -14.437 7.076 17.924 1.00 89.31 377 GLN A CA 1
ATOM 2934 C C . GLN A 1 377 ? -15.951 6.846 17.887 1.00 89.31 377 GLN A C 1
ATOM 2936 O O . GLN A 1 377 ? -16.394 5.725 17.645 1.00 89.31 377 GLN A O 1
ATOM 2941 N N . ARG A 1 378 ? -16.759 7.906 18.021 1.00 90.75 378 ARG A N 1
ATOM 2942 C CA . ARG A 1 378 ? -18.224 7.818 17.899 1.00 90.75 378 ARG A CA 1
ATOM 2943 C C . ARG A 1 378 ? -18.674 7.312 16.527 1.00 90.75 378 ARG A C 1
ATOM 2945 O O . ARG A 1 378 ? -19.563 6.469 16.452 1.00 90.75 378 ARG A O 1
ATOM 2952 N N . VAL A 1 379 ? -18.040 7.751 15.440 1.00 94.50 379 VAL A N 1
ATOM 2953 C CA . VAL A 1 379 ? -18.331 7.236 14.088 1.00 94.50 379 VAL A CA 1
ATOM 2954 C C . VAL A 1 379 ? -17.980 5.746 13.965 1.00 94.50 379 VAL A C 1
ATOM 2956 O O . VAL A 1 379 ? -18.739 4.984 13.363 1.00 94.50 379 VAL A O 1
ATOM 2959 N N . ALA A 1 380 ? -16.881 5.285 14.570 1.00 93.19 380 ALA A N 1
ATOM 2960 C CA . ALA A 1 380 ? -16.545 3.860 14.612 1.00 93.19 380 ALA A CA 1
ATOM 2961 C C . ALA A 1 380 ? -17.538 3.040 15.454 1.00 93.19 380 ALA A C 1
ATOM 2963 O O . ALA A 1 380 ? -17.890 1.922 15.070 1.00 93.19 380 ALA A O 1
ATOM 2964 N N . ILE A 1 381 ? -18.044 3.604 16.553 1.00 91.88 381 ILE A N 1
ATOM 2965 C CA . ILE A 1 381 ? -19.114 3.000 17.357 1.00 91.88 381 ILE A CA 1
ATOM 2966 C C . ILE A 1 381 ? -20.397 2.884 16.527 1.00 91.88 381 ILE A C 1
ATOM 2968 O O . ILE A 1 381 ? -20.946 1.789 16.429 1.00 91.88 381 ILE A O 1
ATOM 2972 N N . ALA A 1 382 ? -20.825 3.951 15.843 1.00 93.88 382 ALA A N 1
ATOM 2973 C CA . ALA A 1 382 ? -21.980 3.920 14.940 1.00 93.88 382 ALA A CA 1
ATOM 2974 C C . ALA A 1 382 ? -21.833 2.843 13.850 1.00 93.88 382 ALA A C 1
ATOM 2976 O O . ALA A 1 382 ? -22.764 2.078 13.594 1.00 93.88 382 ALA A O 1
ATOM 2977 N N . ARG A 1 383 ? -20.639 2.718 13.251 1.00 95.19 383 ARG A N 1
ATOM 2978 C CA . ARG A 1 383 ? -20.312 1.664 12.274 1.00 95.19 383 ARG A CA 1
ATOM 2979 C C . ARG A 1 383 ? -20.504 0.262 12.864 1.00 95.19 383 ARG A C 1
ATOM 2981 O O . ARG A 1 383 ? -21.051 -0.619 12.198 1.00 95.19 383 ARG A O 1
ATOM 2988 N N . ALA A 1 384 ? -20.066 0.041 14.102 1.00 93.06 384 ALA A N 1
ATOM 2989 C CA . ALA A 1 384 ? -20.214 -1.244 14.778 1.00 93.06 384 ALA A CA 1
ATOM 2990 C C . ALA A 1 384 ? -21.673 -1.532 15.187 1.00 93.06 384 ALA A C 1
ATOM 2992 O O . ALA A 1 384 ? -22.125 -2.670 15.049 1.00 93.06 384 ALA A O 1
ATOM 2993 N N . ILE A 1 385 ? -22.431 -0.508 15.599 1.00 92.56 385 ILE A N 1
ATOM 2994 C CA . ILE A 1 385 ? -23.875 -0.596 15.876 1.00 92.56 385 ILE A CA 1
ATOM 2995 C C . ILE A 1 385 ? -24.637 -1.014 14.619 1.00 92.56 385 ILE A C 1
ATOM 2997 O O . ILE A 1 385 ? -25.397 -1.982 14.659 1.00 92.56 385 ILE A O 1
ATOM 3001 N N . LEU A 1 386 ? -24.397 -0.337 13.490 1.00 95.25 386 LEU A N 1
ATOM 3002 C CA . LEU A 1 386 ? -25.082 -0.610 12.223 1.00 95.25 386 LEU A CA 1
ATOM 3003 C C . LEU A 1 386 ? -24.854 -2.047 11.734 1.00 95.25 386 LEU A C 1
ATOM 3005 O O . LEU A 1 386 ? -25.757 -2.675 11.165 1.00 95.25 386 LEU A O 1
ATOM 3009 N N . LYS A 1 387 ? -23.642 -2.566 11.963 1.00 93.88 387 LYS A N 1
ATOM 3010 C CA . LYS A 1 387 ? -23.271 -3.945 11.639 1.00 93.88 387 LYS A CA 1
ATOM 3011 C C . LYS A 1 387 ? -24.072 -4.971 12.444 1.00 93.88 387 LYS A C 1
ATOM 3013 O O . LYS A 1 387 ? -24.331 -6.055 11.931 1.00 93.88 387 LYS A O 1
ATOM 3018 N N . ASN A 1 388 ? -24.470 -4.628 13.670 1.00 90.88 388 ASN A N 1
ATOM 3019 C CA . ASN A 1 388 ? -25.231 -5.482 14.580 1.00 90.88 388 ASN A CA 1
ATOM 3020 C C . ASN A 1 388 ? -24.615 -6.895 14.772 1.00 90.88 388 ASN A C 1
ATOM 3022 O O . ASN A 1 388 ? -25.255 -7.905 14.464 1.00 90.88 388 ASN A O 1
ATOM 3026 N N . PRO A 1 389 ? -23.359 -6.996 15.248 1.00 92.00 389 PRO A N 1
ATOM 3027 C CA . PRO A 1 389 ? -22.672 -8.275 15.415 1.00 92.00 389 PRO A CA 1
ATOM 3028 C C . PRO A 1 389 ? -23.221 -9.086 16.602 1.00 92.00 389 PRO A C 1
ATOM 3030 O O . PRO A 1 389 ? -23.778 -8.528 17.549 1.00 92.00 389 PRO A O 1
ATOM 3033 N N . LYS A 1 390 ? -23.001 -10.409 16.583 1.00 91.06 390 LYS A N 1
ATOM 3034 C CA . LYS A 1 390 ? -23.312 -11.314 17.709 1.00 91.06 390 LYS A CA 1
ATOM 3035 C C . LYS A 1 390 ? -22.204 -11.341 18.763 1.00 91.06 390 LYS A C 1
ATOM 3037 O O . LYS A 1 390 ? -22.480 -11.561 19.940 1.00 91.06 390 LYS A O 1
ATOM 3042 N N . VAL A 1 391 ? -20.963 -11.139 18.321 1.00 93.12 391 VAL A N 1
ATOM 3043 C CA . VAL A 1 391 ? -19.778 -11.033 19.174 1.00 93.12 391 VAL A CA 1
ATOM 3044 C C . VAL A 1 391 ? -19.161 -9.657 18.967 1.00 93.12 391 VAL A C 1
ATOM 3046 O O . VAL A 1 391 ? -18.825 -9.286 17.840 1.00 93.12 391 VAL A O 1
ATOM 3049 N N . MET A 1 392 ? -19.022 -8.900 20.046 1.00 93.56 392 MET A N 1
ATOM 3050 C CA . MET A 1 392 ? -18.516 -7.534 20.031 1.00 93.56 392 MET A CA 1
ATOM 3051 C C . MET A 1 392 ? -17.120 -7.482 20.650 1.00 93.56 392 MET A C 1
ATOM 3053 O O . MET A 1 392 ? -16.879 -8.069 21.701 1.00 93.56 392 MET A O 1
ATOM 3057 N N . VAL A 1 393 ? -16.203 -6.762 20.010 1.00 94.38 393 VAL A N 1
ATOM 3058 C CA . VAL A 1 393 ? -14.872 -6.468 20.546 1.00 94.38 393 VAL A CA 1
ATOM 3059 C C . VAL A 1 393 ? -14.739 -4.963 20.742 1.00 94.38 393 VAL A C 1
ATOM 3061 O O . VAL A 1 393 ? -14.891 -4.196 19.794 1.00 94.38 393 VAL A O 1
ATOM 3064 N N . LEU A 1 394 ? -14.453 -4.529 21.963 1.00 92.44 394 LEU A N 1
ATOM 3065 C CA . LEU A 1 394 ? -14.181 -3.129 22.281 1.00 92.44 394 LEU A CA 1
ATOM 3066 C C . LEU A 1 394 ? -12.699 -3.007 22.626 1.00 92.44 394 LEU A C 1
ATOM 3068 O O . LEU A 1 394 ? -12.297 -3.446 23.697 1.00 92.44 394 LEU A O 1
ATOM 3072 N N . ASP A 1 395 ? -11.888 -2.460 21.722 1.00 91.00 395 ASP A N 1
ATOM 3073 C CA . ASP A 1 395 ? -10.446 -2.290 21.930 1.00 91.00 395 ASP A CA 1
ATOM 3074 C C . ASP A 1 395 ? -10.163 -0.846 22.338 1.00 91.00 395 ASP A C 1
ATOM 3076 O O . ASP A 1 395 ? -10.186 0.044 21.495 1.00 91.00 395 ASP A O 1
ATOM 3080 N N . GLU A 1 396 ? -10.015 -0.595 23.643 1.00 84.94 396 GLU A N 1
ATOM 3081 C CA . GLU A 1 396 ? -9.813 0.747 24.209 1.00 84.94 396 GLU A CA 1
ATOM 3082 C C . GLU A 1 396 ? -10.823 1.791 23.709 1.00 84.94 396 GLU A C 1
ATOM 3084 O O . GLU A 1 396 ? -10.502 2.958 23.488 1.00 84.94 396 GLU A O 1
ATOM 3089 N N . ALA A 1 397 ? -12.080 1.372 23.554 1.00 78.31 397 ALA A N 1
ATOM 3090 C CA . ALA A 1 397 ? -13.076 2.135 22.816 1.00 78.31 397 ALA A CA 1
ATOM 3091 C C . ALA A 1 397 ? -13.376 3.543 23.378 1.00 78.31 397 ALA A C 1
ATOM 3093 O O . ALA A 1 397 ? -13.991 4.339 22.673 1.00 78.31 397 ALA A O 1
ATOM 3094 N N . THR A 1 398 ? -12.963 3.857 24.613 1.00 77.00 398 THR A N 1
ATOM 3095 C CA . THR A 1 398 ? -13.190 5.154 25.269 1.00 77.00 398 THR A CA 1
ATOM 3096 C C . THR A 1 398 ? -11.926 5.980 25.535 1.00 77.00 398 THR A C 1
ATOM 3098 O O . THR A 1 398 ? -12.017 7.048 26.138 1.00 77.00 398 THR A O 1
ATOM 3101 N N . SER A 1 399 ? -10.746 5.540 25.084 1.00 74.94 399 SER A N 1
ATOM 3102 C CA . SER A 1 399 ? -9.463 6.179 25.430 1.00 74.94 399 SER A CA 1
ATOM 3103 C C . SER A 1 399 ? -9.347 7.634 24.953 1.00 74.94 399 SER A C 1
ATOM 3105 O O . SER A 1 399 ? -8.808 8.467 25.682 1.00 74.94 399 SER A O 1
ATOM 3107 N N . ALA A 1 400 ? -9.910 7.946 23.781 1.00 72.06 400 ALA A N 1
ATOM 3108 C CA . ALA A 1 400 ? -9.865 9.262 23.136 1.00 72.06 400 ALA A CA 1
ATOM 3109 C C . ALA A 1 400 ? -11.035 10.203 23.503 1.00 72.06 400 ALA A C 1
ATOM 3111 O O . ALA A 1 400 ? -11.211 11.242 22.862 1.00 72.06 400 ALA A O 1
ATOM 3112 N N . LEU A 1 401 ? -11.866 9.839 24.488 1.00 74.75 401 LEU A N 1
ATOM 3113 C CA . LEU A 1 401 ? -13.049 10.605 24.891 1.00 74.75 401 LEU A CA 1
ATOM 3114 C C . LEU A 1 401 ? -12.790 11.437 26.155 1.00 74.75 401 LEU A C 1
ATOM 3116 O O . LEU A 1 401 ? -12.110 10.991 27.085 1.00 74.75 401 LEU A O 1
ATOM 3120 N N . ASP A 1 402 ? -13.383 12.633 26.208 1.00 78.00 402 ASP A N 1
ATOM 3121 C CA . ASP A 1 402 ? -13.484 13.417 27.441 1.00 78.00 402 ASP A CA 1
ATOM 3122 C C . ASP A 1 402 ? -14.431 12.737 28.447 1.00 78.00 402 ASP A C 1
ATOM 3124 O O . ASP A 1 402 ? -15.324 11.980 28.068 1.00 78.00 402 ASP A O 1
ATOM 3128 N N . THR A 1 403 ? -14.267 13.023 29.740 1.00 76.12 403 THR A N 1
ATOM 3129 C CA . THR A 1 403 ? -14.969 12.325 30.832 1.00 76.12 403 THR A CA 1
ATOM 3130 C C . THR A 1 403 ? -16.500 12.396 30.742 1.00 76.12 403 THR A C 1
ATOM 3132 O O . THR A 1 403 ? -17.183 11.447 31.133 1.00 76.12 403 THR A O 1
ATOM 3135 N N . ARG A 1 404 ? -17.073 13.510 30.255 1.00 72.94 404 ARG A N 1
ATOM 3136 C CA . ARG A 1 404 ? -18.538 13.663 30.161 1.00 72.94 404 ARG A CA 1
ATOM 3137 C C . ARG A 1 404 ? -19.085 12.821 29.017 1.00 72.94 404 ARG A C 1
ATOM 3139 O O . ARG A 1 404 ? -20.034 12.060 29.214 1.00 72.94 404 ARG A O 1
ATOM 3146 N N . THR A 1 405 ? -18.462 12.930 27.848 1.00 72.75 405 THR A N 1
ATOM 3147 C CA . THR A 1 405 ? -18.857 12.166 26.664 1.00 72.75 405 THR A CA 1
ATOM 3148 C C . THR A 1 405 ? -18.617 10.670 26.869 1.00 72.75 405 THR A C 1
ATOM 3150 O O . THR A 1 405 ? -19.475 9.865 26.508 1.00 72.75 405 THR A O 1
ATOM 3153 N N . GLU A 1 406 ? -17.514 10.293 27.522 1.00 77.25 406 GLU A N 1
ATOM 3154 C CA . GLU A 1 406 ? -17.191 8.907 27.871 1.00 77.25 406 GLU A CA 1
ATOM 3155 C C . GLU A 1 406 ? -18.330 8.226 28.624 1.00 77.25 406 GLU A C 1
ATOM 3157 O O . GLU A 1 406 ? -18.740 7.139 28.229 1.00 77.25 406 GLU A O 1
ATOM 3162 N N . ARG A 1 407 ? -18.875 8.861 29.668 1.00 77.00 407 ARG A N 1
ATOM 3163 C CA . ARG A 1 407 ? -19.954 8.261 30.461 1.00 77.00 407 ARG A CA 1
ATOM 3164 C C . ARG A 1 407 ? -21.201 7.999 29.617 1.00 77.00 407 ARG A C 1
ATOM 3166 O O . ARG A 1 407 ? -21.728 6.892 29.651 1.00 77.00 407 ARG A O 1
ATOM 3173 N N . SER A 1 408 ? -21.621 8.982 28.817 1.00 74.94 408 SER A N 1
ATOM 3174 C CA . SER A 1 408 ? -22.790 8.834 27.936 1.00 74.94 408 SER A CA 1
ATOM 3175 C C . SER A 1 408 ? -22.604 7.729 26.889 1.00 74.94 408 SER A C 1
ATOM 3177 O O . SER A 1 408 ? -23.508 6.936 26.647 1.00 74.94 408 SER A O 1
ATOM 3179 N N . ILE A 1 409 ? -21.408 7.633 26.302 1.00 77.88 409 ILE A N 1
ATOM 3180 C CA . ILE A 1 409 ? -21.086 6.618 25.296 1.00 77.88 409 ILE A CA 1
ATOM 3181 C C . ILE A 1 409 ? -20.980 5.241 25.941 1.00 77.88 409 ILE A C 1
ATOM 3183 O O . ILE A 1 409 ? -21.415 4.256 25.353 1.00 77.88 409 ILE A O 1
ATOM 3187 N N . TYR A 1 410 ? -20.416 5.158 27.143 1.00 77.81 410 TYR A N 1
ATOM 3188 C CA . TYR A 1 410 ? -20.306 3.909 27.879 1.00 77.81 410 TYR A CA 1
ATOM 3189 C C . TYR A 1 410 ? -21.682 3.331 28.224 1.00 77.81 410 TYR A C 1
ATOM 3191 O O . TYR A 1 410 ? -21.893 2.136 28.042 1.00 77.81 410 TYR A O 1
ATOM 3199 N N . GLU A 1 411 ? -22.632 4.164 28.654 1.00 77.69 411 GLU A N 1
ATOM 3200 C CA . GLU A 1 411 ? -24.013 3.739 28.918 1.00 77.69 411 GLU A CA 1
ATOM 3201 C C . GLU A 1 411 ? -24.681 3.153 27.661 1.00 77.69 411 GLU A C 1
ATOM 3203 O O . GLU A 1 411 ? -25.312 2.095 27.735 1.00 77.69 411 GLU A O 1
ATOM 3208 N N . GLU A 1 412 ? -24.487 3.769 26.491 1.00 76.94 412 GLU A N 1
ATOM 3209 C CA . GLU A 1 412 ? -24.995 3.215 25.229 1.00 76.94 412 GLU A CA 1
ATOM 3210 C C . GLU A 1 412 ? -24.254 1.938 24.812 1.00 76.94 412 GLU A C 1
ATOM 3212 O O . GLU A 1 412 ? -24.884 0.945 24.439 1.00 76.94 412 GLU A O 1
ATOM 3217 N N . LEU A 1 413 ? -22.923 1.903 24.940 1.00 80.38 413 LEU A N 1
ATOM 3218 C CA . LEU A 1 413 ? -22.127 0.701 24.681 1.00 80.38 413 LEU A CA 1
ATOM 3219 C C . LEU A 1 413 ? -22.566 -0.461 25.572 1.00 80.38 413 LEU A C 1
ATOM 3221 O O . LEU A 1 413 ? -22.656 -1.580 25.077 1.00 80.38 413 LEU A O 1
ATOM 3225 N N . GLN A 1 414 ? -22.899 -0.217 2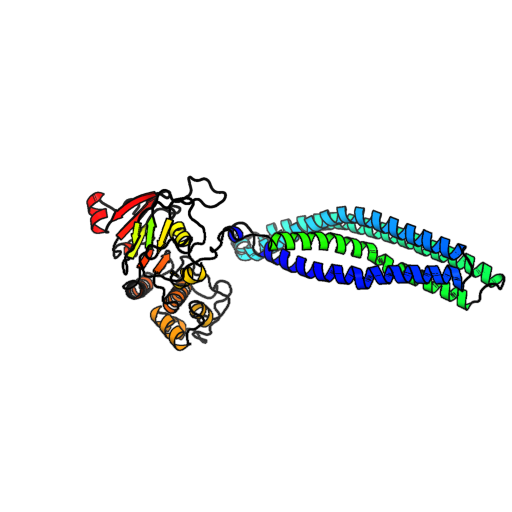6.838 1.00 80.25 414 GLN A N 1
ATOM 3226 C CA . GLN A 1 414 ? -23.431 -1.234 27.745 1.00 80.25 414 GLN A CA 1
ATOM 3227 C C . GLN A 1 414 ? -24.785 -1.769 27.271 1.00 80.25 414 GLN A C 1
ATOM 3229 O O . GLN A 1 414 ? -24.966 -2.984 27.200 1.00 80.25 414 GLN A O 1
ATOM 3234 N N . ARG A 1 415 ? -25.711 -0.901 26.840 1.00 81.00 415 ARG A N 1
ATOM 3235 C CA . ARG A 1 415 ? -26.994 -1.339 26.251 1.00 81.00 415 ARG A CA 1
ATOM 3236 C C . ARG A 1 415 ? -26.794 -2.185 24.998 1.00 81.00 415 ARG A C 1
ATOM 3238 O O . ARG A 1 415 ? -27.498 -3.170 24.787 1.00 81.00 415 ARG A O 1
ATOM 3245 N N . ILE A 1 416 ? -25.812 -1.830 24.174 1.00 80.44 416 ILE A N 1
ATOM 3246 C CA . ILE A 1 416 ? -25.436 -2.617 23.000 1.00 80.44 416 ILE A CA 1
ATOM 3247 C C . ILE A 1 416 ? -24.803 -3.948 23.449 1.00 80.44 416 ILE A C 1
ATOM 3249 O O . ILE A 1 416 ? -25.111 -5.007 22.911 1.00 80.44 416 ILE A O 1
ATOM 3253 N N . CYS A 1 417 ? -23.955 -3.967 24.465 1.00 84.50 417 CYS A N 1
ATOM 3254 C CA . CYS A 1 417 ? -23.291 -5.199 24.889 1.00 84.50 417 CYS A CA 1
ATOM 3255 C C . CYS A 1 417 ? -24.212 -6.154 25.670 1.00 84.50 417 CYS A C 1
ATOM 3257 O O . CYS A 1 417 ? -23.976 -7.356 25.632 1.00 84.50 417 CYS A O 1
ATOM 3259 N N . ALA A 1 418 ? -25.298 -5.672 26.286 1.00 80.75 418 ALA A N 1
ATOM 3260 C CA . ALA A 1 418 ? -26.166 -6.439 27.193 1.00 80.75 418 ALA A CA 1
ATOM 3261 C C . ALA A 1 418 ? -26.727 -7.763 26.629 1.00 80.75 418 ALA A C 1
ATOM 3263 O O . ALA A 1 418 ? -27.036 -8.683 27.384 1.00 80.75 418 ALA A O 1
ATOM 3264 N N . HIS A 1 419 ? -26.865 -7.885 25.307 1.00 81.00 419 HIS A N 1
ATOM 3265 C CA . HIS A 1 419 ? -27.361 -9.102 24.646 1.00 81.00 419 HIS A CA 1
ATOM 3266 C C . HIS A 1 419 ? -26.333 -9.734 23.701 1.00 81.00 419 HIS A C 1
ATOM 3268 O O . HIS A 1 419 ? -26.681 -10.554 22.848 1.00 81.00 419 HIS A O 1
ATOM 3274 N N . ARG A 1 420 ? -25.066 -9.328 23.814 1.00 90.00 420 ARG A N 1
ATOM 3275 C CA . ARG A 1 420 ? -23.982 -9.718 22.913 1.00 90.00 420 ARG A CA 1
ATOM 3276 C C . ARG A 1 420 ? -22.816 -10.269 23.714 1.00 90.00 420 ARG A C 1
ATOM 3278 O O . ARG A 1 420 ? -22.496 -9.800 24.799 1.00 90.00 420 ARG A O 1
ATOM 3285 N N . THR A 1 421 ? -22.147 -11.254 23.143 1.00 93.69 421 THR A N 1
ATOM 3286 C CA . THR A 1 421 ? -20.922 -11.792 23.738 1.00 93.69 421 THR A CA 1
ATOM 3287 C C . THR A 1 421 ? -19.810 -10.796 23.506 1.00 93.69 421 THR A C 1
ATOM 3289 O O . THR A 1 421 ? -19.489 -10.493 22.356 1.00 93.69 421 THR A O 1
ATOM 3292 N N . THR A 1 422 ? -19.261 -10.249 24.582 1.00 94.00 422 THR A N 1
ATOM 3293 C CA . THR A 1 422 ? -18.437 -9.046 24.497 1.00 94.00 422 THR A CA 1
ATOM 3294 C C . THR A 1 422 ? -17.053 -9.293 25.077 1.00 94.00 422 THR A C 1
ATOM 3296 O O . THR A 1 422 ? -16.907 -9.722 26.219 1.00 94.00 422 THR A O 1
ATOM 3299 N N . LEU A 1 423 ? -16.029 -8.995 24.280 1.00 94.56 423 LEU A N 1
ATOM 3300 C CA . LEU A 1 423 ? -14.635 -8.938 24.702 1.00 94.56 423 LEU A CA 1
ATOM 3301 C C . LEU A 1 423 ? -14.215 -7.470 24.782 1.00 94.56 423 LEU A C 1
ATOM 3303 O O . LEU A 1 423 ? -14.154 -6.784 23.762 1.00 94.56 423 LEU A O 1
ATOM 3307 N N . VAL A 1 424 ? -13.911 -6.986 25.980 1.00 93.19 424 VAL A N 1
ATOM 3308 C CA . VAL A 1 424 ? -13.466 -5.607 26.204 1.00 93.19 424 VAL A CA 1
ATOM 3309 C C . VAL A 1 424 ? -11.986 -5.616 26.537 1.00 93.19 424 VAL A C 1
ATOM 3311 O O . VAL A 1 424 ? -11.581 -6.238 27.506 1.00 93.19 424 VAL A O 1
ATOM 3314 N N . ILE A 1 425 ? -11.167 -4.912 25.767 1.00 91.69 425 ILE A N 1
ATOM 3315 C CA . ILE A 1 425 ? -9.780 -4.610 26.117 1.00 91.69 425 ILE A CA 1
ATOM 3316 C C . ILE A 1 425 ? -9.788 -3.210 26.718 1.00 91.69 425 ILE A C 1
ATOM 3318 O O . ILE A 1 425 ? -10.115 -2.235 26.040 1.00 91.69 425 ILE A O 1
ATOM 3322 N N . ALA A 1 426 ? -9.478 -3.114 28.006 1.00 82.31 426 ALA A N 1
ATOM 3323 C CA . ALA A 1 426 ? -9.617 -1.874 28.754 1.00 82.31 426 ALA A CA 1
ATOM 3324 C C . ALA A 1 426 ? -8.275 -1.379 29.298 1.00 82.31 426 ALA A C 1
ATOM 3326 O O . ALA A 1 426 ? -7.417 -2.158 29.709 1.00 82.31 426 ALA A O 1
ATOM 3327 N N . HIS A 1 427 ? -8.155 -0.052 29.342 1.00 77.50 427 HIS A N 1
ATOM 3328 C CA . HIS A 1 427 ? -7.095 0.689 30.031 1.00 77.50 427 HIS A CA 1
ATOM 3329 C C . HIS A 1 427 ? -7.648 1.601 31.142 1.00 77.50 427 HIS A C 1
ATOM 3331 O O . HIS A 1 427 ? -6.882 2.281 31.826 1.00 77.50 427 HIS A O 1
ATOM 3337 N N . ARG A 1 428 ? -8.972 1.599 31.379 1.00 75.31 428 ARG A N 1
ATOM 3338 C CA . ARG A 1 428 ? -9.625 2.348 32.466 1.00 75.31 428 ARG A CA 1
ATOM 3339 C C . ARG A 1 428 ? -10.386 1.413 33.406 1.00 75.31 428 ARG A C 1
ATOM 3341 O O . ARG A 1 428 ? -11.140 0.550 32.961 1.00 75.31 428 ARG A O 1
ATOM 3348 N N . LEU A 1 429 ? -10.228 1.644 34.712 1.00 69.69 429 LEU A N 1
ATOM 3349 C CA . LEU A 1 429 ? -10.851 0.837 35.768 1.00 69.69 429 LEU A CA 1
ATOM 3350 C C . LEU A 1 429 ? -12.393 0.933 35.750 1.00 69.69 429 LEU A C 1
ATOM 3352 O O . LEU A 1 429 ? -13.101 -0.010 36.096 1.00 69.69 429 LEU A O 1
ATOM 3356 N N . SER A 1 430 ? -12.928 2.073 35.308 1.00 69.75 430 SER A N 1
ATOM 3357 C CA . SER A 1 430 ? -14.370 2.297 35.148 1.00 69.75 430 SER A CA 1
ATOM 3358 C C . SER A 1 430 ? -15.012 1.316 34.164 1.00 69.75 430 SER A C 1
ATOM 3360 O O . SER A 1 430 ? -16.144 0.894 34.374 1.00 69.75 430 SER A O 1
ATOM 3362 N N . THR A 1 431 ? -14.283 0.922 33.118 1.00 73.44 431 THR A N 1
ATOM 3363 C CA . THR A 1 431 ? -14.761 0.012 32.070 1.00 73.44 431 THR A CA 1
ATOM 3364 C C . THR A 1 431 ? -14.744 -1.453 32.517 1.00 73.44 431 THR A C 1
ATOM 3366 O O . THR A 1 431 ? -15.516 -2.258 32.005 1.00 73.44 431 THR A O 1
ATOM 3369 N N . ILE A 1 432 ? -13.867 -1.822 33.459 1.00 80.25 432 ILE A N 1
ATOM 3370 C CA . ILE A 1 432 ? -13.671 -3.227 33.866 1.00 80.25 432 ILE A CA 1
ATOM 3371 C C . ILE A 1 432 ? -14.549 -3.638 35.042 1.00 80.25 432 ILE A C 1
ATOM 3373 O O . ILE A 1 432 ? -14.837 -4.820 35.190 1.00 80.25 432 ILE A O 1
ATOM 3377 N N . ARG A 1 433 ? -14.974 -2.679 35.874 1.00 80.81 433 ARG A N 1
ATOM 3378 C CA . ARG A 1 433 ? -15.739 -2.955 37.098 1.00 80.81 433 ARG A CA 1
ATOM 3379 C C . ARG A 1 433 ? -17.072 -3.655 36.823 1.00 80.81 433 ARG A C 1
ATOM 3381 O O . ARG A 1 433 ? -17.459 -4.532 37.581 1.00 80.81 433 ARG A O 1
ATOM 3388 N N . GLU A 1 434 ? -17.736 -3.283 35.733 1.00 78.69 434 GLU A N 1
ATOM 3389 C CA . GLU A 1 434 ? -19.047 -3.819 35.336 1.00 78.69 434 GLU A CA 1
ATOM 3390 C C . GLU A 1 434 ? -18.937 -5.077 34.454 1.00 78.69 434 GLU A C 1
ATOM 3392 O O . GLU A 1 434 ? -19.938 -5.580 33.941 1.00 78.69 434 GLU A O 1
ATOM 3397 N N . ALA A 1 435 ? -17.723 -5.579 34.206 1.00 87.94 435 ALA A N 1
ATOM 3398 C CA . ALA A 1 435 ? -17.548 -6.816 33.461 1.00 87.94 435 ALA A CA 1
ATOM 3399 C C . ALA A 1 435 ? -17.962 -8.016 34.322 1.00 87.94 435 ALA A C 1
ATOM 3401 O O . ALA A 1 435 ? -17.692 -8.069 35.522 1.00 87.94 435 ALA A O 1
ATOM 3402 N N . HIS A 1 436 ? -18.572 -9.018 33.688 1.00 91.44 436 HIS A N 1
ATOM 3403 C CA . HIS A 1 436 ? -18.954 -10.256 34.370 1.00 91.44 436 HIS A CA 1
ATOM 3404 C C . HIS A 1 436 ? -17.714 -11.012 34.855 1.00 91.44 436 HIS A C 1
ATOM 3406 O O . HIS A 1 436 ? -17.730 -11.671 35.892 1.00 91.44 436 HIS A O 1
ATOM 3412 N N . GLU A 1 437 ? -16.633 -10.906 34.087 1.00 93.12 437 GLU A N 1
ATOM 3413 C CA . GLU A 1 437 ? -15.352 -11.507 34.395 1.00 93.12 437 GLU A CA 1
ATOM 3414 C C . GLU A 1 437 ? -14.223 -10.598 33.901 1.00 93.12 437 GLU A C 1
ATOM 3416 O O . GLU A 1 437 ? -14.340 -9.931 32.869 1.00 93.12 437 GLU A O 1
ATOM 3421 N N . ILE A 1 438 ? -13.125 -10.574 34.646 1.00 93.69 438 ILE A N 1
ATOM 3422 C CA . ILE A 1 438 ? -11.902 -9.844 34.340 1.00 93.69 438 ILE A CA 1
ATOM 3423 C C . ILE A 1 438 ? -10.785 -10.868 34.162 1.00 93.69 438 ILE A C 1
ATOM 3425 O O . ILE A 1 438 ? -10.608 -11.762 34.990 1.00 93.69 438 ILE A O 1
ATOM 3429 N N . LEU A 1 439 ? -10.034 -10.720 33.078 1.00 93.19 439 LEU A N 1
ATOM 3430 C CA . LEU A 1 439 ? -8.852 -11.488 32.735 1.00 93.19 439 LEU A CA 1
ATOM 3431 C C . LEU A 1 439 ? -7.623 -10.577 32.789 1.00 93.19 439 LEU A C 1
ATOM 3433 O O . LEU A 1 439 ? -7.515 -9.630 32.008 1.00 93.19 439 LEU A O 1
ATOM 3437 N N . VAL A 1 440 ? -6.680 -10.890 33.673 1.00 92.06 440 VAL A N 1
ATOM 3438 C CA . VAL A 1 440 ? -5.398 -10.186 33.776 1.00 92.06 440 VAL A CA 1
ATOM 3439 C C . VAL A 1 440 ? -4.352 -10.923 32.945 1.00 92.06 440 VAL A C 1
ATOM 3441 O O . VAL A 1 440 ? -4.049 -12.092 33.203 1.00 92.06 440 VAL A O 1
ATOM 3444 N N . LEU A 1 441 ? -3.795 -10.236 31.950 1.00 90.88 441 LEU A N 1
ATOM 3445 C CA . LEU A 1 441 ? -2.705 -10.723 31.114 1.00 90.88 441 LEU A CA 1
ATOM 3446 C C . LEU A 1 441 ? -1.382 -10.056 31.475 1.00 90.88 441 LEU A C 1
ATOM 3448 O O . LEU A 1 441 ? -1.303 -8.833 31.592 1.00 90.88 441 LEU A O 1
ATOM 3452 N N . ASP A 1 442 ? -0.326 -10.861 31.512 1.00 89.31 442 ASP A N 1
ATOM 3453 C CA . ASP A 1 442 ? 1.048 -10.389 31.639 1.00 89.31 442 ASP A CA 1
ATOM 3454 C C . ASP A 1 442 ? 1.998 -11.230 30.801 1.00 89.31 442 ASP A C 1
ATOM 3456 O O . ASP A 1 442 ? 1.928 -12.458 30.816 1.00 89.31 442 ASP A O 1
ATOM 3460 N N . HIS A 1 443 ? 2.861 -10.577 30.022 1.00 88.25 443 HIS A N 1
ATOM 3461 C CA . HIS A 1 443 ? 3.833 -11.239 29.141 1.00 88.25 443 HIS A CA 1
ATOM 3462 C C . HIS A 1 443 ? 3.275 -12.439 28.331 1.00 88.25 443 HIS A C 1
ATOM 3464 O O . HIS A 1 443 ? 3.966 -13.443 28.091 1.00 88.25 443 HIS A O 1
ATOM 3470 N N . GLY A 1 444 ? 2.012 -12.318 27.897 1.00 88.62 444 GLY A N 1
ATOM 3471 C CA . GLY A 1 444 ? 1.296 -13.319 27.110 1.00 88.62 444 GLY A CA 1
ATOM 3472 C C . GLY A 1 444 ? 0.704 -14.487 27.899 1.00 88.62 444 GLY A C 1
ATOM 3473 O O . GLY A 1 444 ? 0.236 -15.436 27.275 1.00 88.62 444 GLY A O 1
ATOM 3474 N N . GLN A 1 445 ? 0.719 -14.444 29.230 1.00 91.31 445 GLN A N 1
ATOM 3475 C CA . GLN A 1 445 ? 0.143 -15.448 30.126 1.00 91.31 445 GLN A CA 1
ATOM 3476 C C . GLN A 1 445 ? -1.045 -14.878 30.903 1.00 91.31 445 GLN A C 1
ATOM 3478 O O . GLN A 1 445 ? -1.135 -13.676 31.144 1.00 91.31 445 GLN A O 1
ATOM 3483 N N . MET A 1 446 ? -1.958 -15.762 31.299 1.00 91.25 446 MET A N 1
ATOM 3484 C CA . MET A 1 446 ? -3.063 -15.437 32.198 1.00 91.25 446 MET A CA 1
ATOM 3485 C C . MET A 1 446 ? -2.564 -15.465 33.643 1.00 91.25 446 MET A C 1
ATOM 3487 O O . MET A 1 446 ? -2.198 -16.530 34.132 1.00 91.25 446 MET A O 1
ATOM 3491 N N . LEU A 1 447 ? -2.554 -14.309 34.311 1.00 89.56 447 LEU A N 1
ATOM 3492 C CA . LEU A 1 447 ? -2.180 -14.207 35.725 1.00 89.56 447 LEU A CA 1
ATOM 3493 C C . LEU A 1 447 ? -3.370 -14.448 36.648 1.00 89.56 447 LEU A C 1
ATOM 3495 O O . LEU A 1 447 ? -3.261 -15.192 37.619 1.00 89.56 447 LEU A O 1
ATOM 3499 N N . GLU A 1 448 ? -4.495 -13.794 36.360 1.00 89.94 448 GLU A N 1
ATOM 3500 C CA . GLU A 1 448 ? -5.678 -13.806 37.218 1.00 89.94 448 GLU A CA 1
ATOM 3501 C C . GLU A 1 448 ? -6.953 -13.807 36.386 1.00 89.94 448 GLU A C 1
ATOM 3503 O O . GLU A 1 448 ? -6.994 -13.283 35.268 1.00 89.94 448 GLU A O 1
ATOM 3508 N N . ARG A 1 449 ? -8.004 -14.401 36.952 1.00 91.00 449 ARG A N 1
ATOM 3509 C CA . ARG A 1 449 ? -9.322 -14.488 36.338 1.00 91.00 449 ARG A CA 1
ATOM 3510 C C . ARG A 1 449 ? -10.402 -14.508 37.417 1.00 91.00 449 ARG A C 1
ATOM 3512 O O . ARG A 1 449 ? -10.298 -15.273 38.372 1.00 91.00 449 ARG A O 1
ATOM 3519 N N . GLY A 1 450 ? -11.433 -13.685 37.266 1.00 90.31 450 GLY A N 1
ATOM 3520 C CA . GLY A 1 450 ? -12.580 -13.664 38.176 1.00 90.31 450 GLY A CA 1
ATOM 3521 C C . GLY A 1 450 ? -13.397 -12.383 38.064 1.00 90.31 450 GLY A C 1
ATOM 3522 O O . GLY A 1 450 ? -13.085 -11.513 37.256 1.00 90.31 450 GLY A O 1
ATOM 3523 N N . SER A 1 451 ? -14.448 -12.253 38.873 1.00 90.25 451 SER A N 1
ATOM 3524 C CA . SER A 1 451 ? -15.172 -10.983 39.001 1.00 90.25 451 SER A CA 1
ATOM 3525 C C . SER A 1 451 ? -14.317 -9.935 39.721 1.00 90.25 451 SER A C 1
ATOM 3527 O O . SER A 1 451 ? -13.355 -10.268 40.418 1.00 90.25 451 SER A O 1
ATOM 3529 N N . HIS A 1 452 ? -14.689 -8.663 39.585 1.00 87.88 452 HIS A N 1
ATOM 3530 C CA . HIS A 1 452 ? -14.006 -7.554 40.254 1.00 87.88 452 HIS A CA 1
ATOM 3531 C C . HIS A 1 452 ? -13.851 -7.780 41.768 1.00 87.88 452 HIS A C 1
ATOM 3533 O O . HIS A 1 452 ? -12.738 -7.736 42.291 1.00 87.88 452 HIS A O 1
ATOM 3539 N N . ASP A 1 453 ? -14.952 -8.110 42.447 1.00 86.69 453 ASP A N 1
ATOM 3540 C CA . ASP A 1 453 ? -14.971 -8.320 43.899 1.00 86.69 453 ASP A CA 1
ATOM 3541 C C . ASP A 1 453 ? -14.099 -9.512 44.321 1.00 86.69 453 ASP A C 1
ATOM 3543 O O . ASP A 1 453 ? -13.406 -9.456 45.337 1.00 86.69 453 ASP A O 1
ATOM 3547 N N . HIS A 1 454 ? -14.086 -10.577 43.513 1.00 86.69 454 HIS A N 1
ATOM 3548 C CA . HIS A 1 454 ? -13.273 -11.763 43.771 1.00 86.69 454 HIS A CA 1
ATOM 3549 C C . HIS A 1 454 ? -11.771 -11.463 43.670 1.00 86.69 454 HIS A C 1
ATOM 3551 O O . HIS A 1 454 ? -10.998 -11.888 44.528 1.00 86.69 454 HIS A O 1
ATOM 3557 N N . LEU A 1 455 ? -11.351 -10.710 42.649 1.00 86.00 455 LEU A N 1
ATOM 3558 C CA . LEU A 1 455 ? -9.941 -10.355 42.457 1.00 86.00 455 LEU A CA 1
ATOM 3559 C C . LEU A 1 455 ? -9.429 -9.416 43.557 1.00 86.00 455 LEU A C 1
ATOM 3561 O O . LEU A 1 455 ? -8.333 -9.622 44.078 1.00 86.00 455 LEU A O 1
ATOM 3565 N N . ILE A 1 456 ? -10.244 -8.443 43.977 1.00 84.88 456 ILE A N 1
ATOM 3566 C CA . ILE A 1 456 ? -9.906 -7.561 45.103 1.00 84.88 456 ILE A CA 1
ATOM 3567 C C . ILE A 1 456 ? -9.746 -8.363 46.399 1.00 84.88 456 ILE A C 1
ATOM 3569 O O . ILE A 1 456 ? -8.780 -8.153 47.134 1.00 84.88 456 ILE A O 1
ATOM 3573 N N . ALA A 1 457 ? -10.659 -9.299 46.670 1.00 82.88 457 ALA A N 1
ATOM 3574 C CA . ALA A 1 457 ? -10.636 -10.097 47.893 1.00 82.88 457 ALA A CA 1
ATOM 3575 C C . ALA A 1 457 ? -9.430 -11.049 47.980 1.00 82.88 457 ALA A C 1
ATOM 3577 O O . ALA A 1 457 ? -8.947 -11.312 49.079 1.00 82.88 457 ALA A O 1
ATOM 3578 N N . GLN A 1 458 ? -8.935 -11.567 46.850 1.00 75.62 458 GLN A N 1
ATOM 3579 C CA . GLN A 1 458 ? -7.825 -12.526 46.845 1.00 75.62 458 GLN A CA 1
ATOM 3580 C C . GLN A 1 458 ? -6.442 -11.886 47.008 1.00 75.62 458 GLN A C 1
ATOM 3582 O O . GLN A 1 458 ? -5.582 -12.505 47.630 1.00 75.62 458 GLN A O 1
ATOM 3587 N N . ASN A 1 459 ? -6.207 -10.683 46.467 1.00 64.31 459 ASN A N 1
ATOM 3588 C CA . ASN A 1 459 ? -4.853 -10.111 46.379 1.00 64.31 459 ASN A CA 1
ATOM 3589 C C . ASN A 1 459 ? -4.728 -8.651 46.854 1.00 64.31 459 ASN A C 1
ATOM 3591 O O . ASN A 1 459 ? -3.691 -8.030 46.633 1.00 64.31 459 ASN A O 1
ATOM 3595 N N . GLY A 1 460 ? -5.751 -8.083 47.505 1.00 61.66 460 GLY A N 1
ATOM 3596 C CA . GLY A 1 460 ? -5.732 -6.683 47.957 1.00 61.66 460 GLY A CA 1
ATOM 3597 C C . GLY A 1 460 ? -5.780 -5.656 46.813 1.00 61.66 460 GLY A C 1
ATOM 3598 O O . GLY A 1 460 ? -5.574 -4.468 47.049 1.00 61.66 460 GLY A O 1
ATOM 3599 N N . GLY A 1 461 ? -6.045 -6.117 45.587 1.00 66.94 461 GLY A N 1
ATOM 3600 C CA . GLY A 1 461 ? -6.069 -5.351 44.342 1.00 66.94 461 GLY A CA 1
ATOM 3601 C C . GLY A 1 461 ? -6.015 -6.285 43.127 1.00 66.94 461 GLY A C 1
ATOM 3602 O O . GLY A 1 461 ? -5.670 -7.459 43.258 1.00 66.94 461 GLY A O 1
ATOM 3603 N N . ILE A 1 462 ? -6.364 -5.775 41.943 1.00 70.94 462 ILE A N 1
ATOM 3604 C CA . ILE A 1 462 ? -6.176 -6.499 40.675 1.00 70.94 462 ILE A CA 1
ATOM 3605 C C . ILE A 1 462 ? -4.688 -6.407 40.336 1.00 70.94 462 ILE A C 1
ATOM 3607 O O . ILE A 1 462 ? -4.174 -5.296 40.212 1.00 70.94 462 ILE A O 1
ATOM 3611 N N . LYS A 1 463 ? -3.971 -7.531 40.188 1.00 65.25 463 LYS A N 1
ATOM 3612 C CA . LYS A 1 463 ? -2.536 -7.447 39.868 1.00 65.25 463 LYS A CA 1
ATOM 3613 C C . LYS A 1 463 ? -2.351 -6.680 38.559 1.00 65.25 463 LYS A C 1
ATOM 3615 O O . LYS A 1 463 ? -2.994 -7.001 37.565 1.00 65.25 463 LYS A O 1
ATOM 3620 N N . LEU A 1 464 ? -1.439 -5.701 38.571 1.00 61.44 464 LEU A N 1
ATOM 3621 C CA . LEU A 1 464 ? -1.133 -4.763 37.473 1.00 61.44 464 LEU A CA 1
ATOM 3622 C C . LEU A 1 464 ? -2.083 -3.562 37.316 1.00 61.44 464 LEU A C 1
ATOM 3624 O O . LEU A 1 464 ? -1.929 -2.826 36.338 1.00 61.44 464 LEU A O 1
ATOM 3628 N N . TYR A 1 465 ? -3.017 -3.348 38.248 1.00 57.84 465 TYR A N 1
ATOM 3629 C CA . TYR A 1 465 ? -3.919 -2.193 38.259 1.00 57.84 465 TYR A CA 1
ATOM 3630 C C . TYR A 1 465 ? -3.821 -1.354 39.530 1.00 57.84 465 TYR A C 1
ATOM 3632 O O . TYR A 1 465 ? -3.640 -1.946 40.617 1.00 57.84 465 TYR A O 1
#

Sequence (465 aa):
MHFHLTKKTGKIMRVLDRGLDSTDSIVNVLFFRFVPTLCEVAAVSLVFAFAFNDHWLSVVTVSSVSLYTVVTFIGTTVRLRFKTQSNHHDNDANEKAVDSLTNFETVKYFNAEKYETERYMASIDRYQQSTYLTRGYLNALNVAQQLIQSTCLFVCMAITGIQVSQGHLTVGDFVAVGSYILNIFKPLDSLGAIYNTIVQSVVDMSNLVELLHQTPDVLDKDDAKRRYQPTVRFDHVSFTYPGQPSTNGLKNISFTIGPGQTLAVVGTTGAGKSTLSRLLFRFYDVTAGRILIDGQDISNVDQKSLRQVLGIVPQDAVMFNDSIYYNIHYGRLSASKAEVEAAAKAANLDSFLASLPDGLDTKVGERGLKLSGGEKQRVAIARAILKNPKVMVLDEATSALDTRTERSIYEELQRICAHRTTLVIAHRLSTIREAHEILVLDHGQMLERGSHDHLIAQNGGIKLY

Organism: Aphanomyces astaci (NCBI:txid112090)